Protein AF-0000000072268488 (afdb_homodimer)

Structure (mmCIF, N/CA/C/O backbone):
data_AF-0000000072268488-model_v1
#
loop_
_entity.id
_entity.type
_entity.pdbx_description
1 polymer 'Transcriptional regulator, TetR family'
#
loop_
_atom_site.group_PDB
_atom_site.id
_atom_site.type_symbol
_atom_site.label_atom_id
_atom_site.label_alt_id
_atom_site.label_comp_id
_atom_site.label_asym_id
_atom_site.label_entity_id
_atom_site.label_seq_id
_atom_site.pdbx_PDB_ins_code
_atom_site.Cartn_x
_atom_site.Cartn_y
_atom_site.Cartn_z
_atom_site.occupancy
_atom_site.B_iso_or_equiv
_atom_site.auth_seq_id
_atom_site.auth_comp_id
_atom_site.auth_asym_id
_atom_site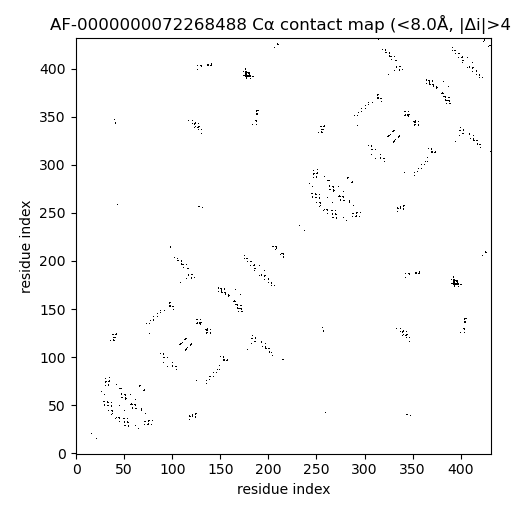.auth_atom_id
_atom_site.pdbx_PDB_model_num
ATOM 1 N N . MET A 1 1 ? -79.875 20.328 -8.477 1 38.62 1 MET A N 1
ATOM 2 C CA . MET A 1 1 ? -79.188 19.484 -7.535 1 38.62 1 MET A CA 1
ATOM 3 C C . MET A 1 1 ? -77.688 19.375 -7.922 1 38.62 1 MET A C 1
ATOM 5 O O . MET A 1 1 ? -77.375 18.828 -8.977 1 38.62 1 MET A O 1
ATOM 9 N N . THR A 1 2 ? -76.812 20.328 -7.516 1 47.47 2 THR A N 1
ATOM 10 C CA . THR A 1 2 ? -75.375 20.656 -7.805 1 47.47 2 THR A CA 1
ATOM 11 C C . THR A 1 2 ? -74.5 19.531 -7.336 1 47.47 2 THR A C 1
ATOM 13 O O . THR A 1 2 ? -74.5 19.156 -6.168 1 47.47 2 THR A O 1
ATOM 16 N N . GLU A 1 3 ? -73.938 18.672 -8.195 1 52.16 3 GLU A N 1
ATOM 17 C CA . GLU A 1 3 ? -73.062 17.578 -7.938 1 52.16 3 GLU A CA 1
ATOM 18 C C . GLU A 1 3 ? -71.75 18.062 -7.223 1 52.16 3 GLU A C 1
ATOM 20 O O . GLU A 1 3 ? -71.188 19.078 -7.625 1 52.16 3 GLU A O 1
ATOM 25 N N . PRO A 1 4 ? -71.562 17.656 -5.863 1 53.06 4 PRO A N 1
ATOM 26 C CA . PRO A 1 4 ? -70.438 18.125 -5.082 1 53.06 4 PRO A CA 1
ATOM 27 C C . PRO A 1 4 ? -69.062 17.828 -5.762 1 53.06 4 PRO A C 1
ATOM 29 O O . PRO A 1 4 ? -68.938 16.812 -6.461 1 53.06 4 PRO A O 1
ATOM 32 N N . LYS A 1 5 ? -68.25 18.859 -6.066 1 51.72 5 LYS A N 1
ATOM 33 C CA . LYS A 1 5 ? -66.938 18.766 -6.652 1 51.72 5 LYS A CA 1
ATOM 34 C C . LYS A 1 5 ? -66.062 17.859 -5.832 1 51.72 5 LYS A C 1
ATOM 36 O O . LYS A 1 5 ? -66 17.938 -4.602 1 51.72 5 LYS A O 1
ATOM 41 N N . PRO A 1 6 ? -65.562 16.719 -6.418 1 45.06 6 PRO A N 1
ATOM 42 C CA . PRO A 1 6 ? -64.688 15.82 -5.648 1 45.06 6 PRO A CA 1
ATOM 43 C C . PRO A 1 6 ? -63.562 16.547 -4.938 1 45.06 6 PRO A C 1
ATOM 45 O O . PRO A 1 6 ? -63.094 17.578 -5.418 1 45.06 6 PRO A O 1
ATOM 48 N N . ARG A 1 7 ? -63.438 16.469 -3.594 1 45.84 7 ARG A N 1
ATOM 49 C CA . ARG A 1 7 ? -62.375 16.969 -2.732 1 45.84 7 ARG A CA 1
ATOM 50 C C . ARG A 1 7 ? -61 16.562 -3.256 1 45.84 7 ARG A C 1
ATOM 52 O O . ARG A 1 7 ? -60.781 15.375 -3.527 1 45.84 7 ARG A O 1
ATOM 59 N N . ALA A 1 8 ? -60.188 17.516 -3.762 1 44.66 8 ALA A N 1
ATOM 60 C CA . ALA A 1 8 ? -58.812 17.391 -4.18 1 44.66 8 ALA A CA 1
ATOM 61 C C . ALA A 1 8 ? -58 16.594 -3.158 1 44.66 8 ALA A C 1
ATOM 63 O O . ALA A 1 8 ? -58.062 16.875 -1.958 1 44.66 8 ALA A O 1
ATOM 64 N N . ARG A 1 9 ? -57.688 15.32 -3.365 1 41.62 9 ARG A N 1
ATOM 65 C CA . ARG A 1 9 ? -56.75 14.5 -2.59 1 41.62 9 ARG A CA 1
ATOM 66 C C . ARG A 1 9 ? -55.531 15.305 -2.195 1 41.62 9 ARG A C 1
ATOM 68 O O . ARG A 1 9 ? -54.875 15.891 -3.051 1 41.62 9 ARG A O 1
ATOM 75 N N . ARG A 1 10 ? -55.5 15.859 -0.942 1 41.09 10 ARG A N 1
ATOM 76 C CA . ARG A 1 10 ? -54.281 16.469 -0.369 1 41.09 10 ARG A CA 1
ATOM 77 C C . ARG A 1 10 ? -53.062 15.633 -0.683 1 41.09 10 ARG A C 1
ATOM 79 O O . ARG A 1 10 ? -53.031 14.422 -0.447 1 41.09 10 ARG A O 1
ATOM 86 N N . SER A 1 11 ? -52.281 15.992 -1.623 1 44.91 11 SER A N 1
ATOM 87 C CA . SER A 1 11 ? -50.938 15.438 -1.912 1 44.91 11 SER A CA 1
ATOM 88 C C . SER A 1 11 ? -50.188 15.141 -0.629 1 44.91 11 SER A C 1
ATOM 90 O O . SER A 1 11 ? -50.125 15.977 0.276 1 44.91 11 SER A O 1
ATOM 92 N N . GLY A 1 12 ? -50.219 13.992 -0.036 1 44.91 12 GLY A N 1
ATOM 93 C CA . GLY A 1 12 ? -49.406 13.523 1.086 1 44.91 12 GLY A CA 1
ATOM 94 C C . GLY A 1 12 ? -48 14.078 1.081 1 44.91 12 GLY A C 1
ATOM 95 O O . GLY A 1 12 ? -47.188 13.672 0.261 1 44.91 12 GLY A O 1
ATOM 96 N N . ALA A 1 13 ? -47.75 15.352 1.335 1 47.75 13 ALA A N 1
ATOM 97 C CA . ALA A 1 13 ? -46.438 15.93 1.501 1 47.75 13 ALA A CA 1
ATOM 98 C C . ALA A 1 13 ? -45.5 14.992 2.289 1 47.75 13 ALA A C 1
ATOM 100 O O . ALA A 1 13 ? -45.938 14.344 3.244 1 47.75 13 ALA A O 1
ATOM 101 N N . ALA A 1 14 ? -44.5 14.359 1.627 1 53.88 14 ALA A N 1
ATOM 102 C CA . ALA A 1 14 ? -43.5 13.562 2.307 1 53.88 14 ALA A CA 1
ATOM 103 C C . ALA A 1 14 ? -43.219 14.109 3.703 1 53.88 14 ALA A C 1
ATOM 105 O O . ALA A 1 14 ? -43.219 15.32 3.916 1 53.88 14 ALA A O 1
ATOM 106 N N . PRO A 1 15 ? -43.406 13.375 4.727 1 53.91 15 PRO A N 1
ATOM 107 C CA . PRO A 1 15 ? -43.188 13.906 6.07 1 53.91 15 PRO A CA 1
ATOM 108 C C . PRO A 1 15 ? -41.906 14.734 6.168 1 53.91 15 PRO A C 1
ATOM 110 O O . PRO A 1 15 ? -40.938 14.461 5.453 1 53.91 15 PRO A O 1
ATOM 113 N N . ALA A 1 16 ? -41.875 15.938 6.551 1 56.47 16 ALA A N 1
ATOM 114 C CA . ALA A 1 16 ? -40.812 16.891 6.828 1 56.47 16 ALA A CA 1
ATOM 115 C C . ALA A 1 16 ? -39.656 16.234 7.582 1 56.47 16 ALA A C 1
ATOM 117 O O . ALA A 1 16 ? -39.906 15.484 8.539 1 56.47 16 ALA A O 1
ATOM 118 N N . ARG A 1 17 ? -38.5 15.992 6.91 1 59.12 17 ARG A N 1
ATOM 119 C CA . ARG A 1 17 ? -37.344 15.484 7.598 1 59.12 17 ARG A CA 1
ATOM 120 C C . ARG A 1 17 ? -37.156 16.156 8.961 1 59.12 17 ARG A C 1
ATOM 122 O O . ARG A 1 17 ? -37.344 17.359 9.094 1 59.12 17 ARG A O 1
ATOM 129 N N . THR A 1 18 ? -37.219 15.383 10.086 1 65.69 18 THR A N 1
ATOM 130 C CA . THR A 1 18 ? -37.031 15.875 11.453 1 65.69 18 THR A CA 1
ATOM 131 C C . THR A 1 18 ? -35.688 16.562 11.602 1 65.69 18 THR A C 1
ATOM 133 O O . THR A 1 18 ? -34.812 16.406 10.75 1 65.69 18 THR A O 1
ATOM 136 N N . ARG A 1 19 ? -35.5 17.469 12.477 1 67.38 19 ARG A N 1
ATOM 137 C CA . ARG A 1 19 ? -34.25 18.203 12.789 1 67.38 19 ARG A CA 1
ATOM 138 C C . ARG A 1 19 ? -33.094 17.234 12.922 1 67.38 19 ARG A C 1
ATOM 140 O O . ARG A 1 19 ? -31.984 17.531 12.453 1 67.38 19 ARG A O 1
ATOM 147 N N . ASP A 1 20 ? -33.375 16.078 13.516 1 68.44 20 ASP A N 1
ATOM 148 C CA . ASP A 1 20 ? -32.344 15.078 13.695 1 68.44 20 ASP A CA 1
ATOM 149 C C . ASP A 1 20 ? -31.891 14.508 12.352 1 68.44 20 ASP A C 1
ATOM 151 O O . ASP A 1 20 ? -30.703 14.266 12.141 1 68.44 20 ASP A O 1
ATOM 155 N N . ASP A 1 21 ? -32.781 14.336 11.477 1 68.5 21 ASP A N 1
ATOM 156 C CA . ASP A 1 21 ? -32.469 13.836 10.141 1 68.5 21 ASP A CA 1
ATOM 157 C C . ASP A 1 21 ? -31.625 14.844 9.367 1 68.5 21 ASP A C 1
ATOM 159 O O . ASP A 1 21 ? -30.703 14.469 8.641 1 68.5 21 ASP A O 1
ATOM 163 N N . GLN A 1 22 ? -31.969 16.047 9.586 1 71.19 22 GLN A N 1
ATOM 164 C CA . GLN A 1 22 ? -31.25 17.109 8.898 1 71.19 22 GLN A CA 1
ATOM 165 C C . GLN A 1 22 ? -29.812 17.219 9.391 1 71.19 22 GLN A C 1
ATOM 167 O O . GLN A 1 22 ? -28.891 17.469 8.602 1 71.19 22 GLN A O 1
ATOM 172 N N . VAL A 1 23 ? -29.703 16.953 10.68 1 73.19 23 VAL A N 1
ATOM 173 C CA . VAL A 1 23 ? -28.375 17.031 11.281 1 73.19 23 VAL A CA 1
ATOM 174 C C . VAL A 1 23 ? -27.516 15.867 10.773 1 73.19 23 VAL A C 1
ATOM 176 O O . VAL A 1 23 ? -26.344 16.062 10.438 1 73.19 23 VAL A O 1
ATOM 179 N N . VAL A 1 24 ? -28.141 14.734 10.703 1 74.5 24 VAL A N 1
ATOM 180 C CA . VAL A 1 24 ? -27.422 13.555 10.234 1 74.5 24 VAL A CA 1
ATOM 181 C C . VAL A 1 24 ? -27.062 13.727 8.758 1 74.5 24 VAL A C 1
ATOM 183 O O . VAL A 1 24 ? -25.953 13.367 8.344 1 74.5 24 VAL A O 1
ATOM 186 N N . ASP A 1 25 ? -27.859 14.289 8.07 1 79.94 25 ASP A N 1
ATOM 187 C CA . ASP A 1 25 ? -27.625 14.523 6.648 1 79.94 25 ASP A CA 1
ATOM 188 C C . ASP A 1 25 ? -26.484 15.523 6.441 1 79.94 25 ASP A C 1
ATOM 190 O O . ASP A 1 25 ? -25.656 15.344 5.559 1 79.94 25 ASP A O 1
ATOM 194 N N . ARG A 1 26 ? -26.484 16.484 7.316 1 84.62 26 ARG A N 1
ATOM 195 C CA . ARG A 1 26 ? -25.438 17.5 7.203 1 84.62 26 ARG A CA 1
ATOM 196 C C . ARG A 1 26 ? -24.078 16.922 7.57 1 84.62 26 ARG A C 1
ATOM 198 O O . ARG A 1 26 ? -23.078 17.203 6.895 1 84.62 26 ARG A O 1
ATOM 205 N N . ARG A 1 27 ? -24.125 16.141 8.555 1 87.81 27 ARG A N 1
ATOM 206 C CA . ARG A 1 27 ? -22.875 15.523 8.969 1 87.81 27 ARG A CA 1
ATOM 207 C C . ARG A 1 27 ? -22.312 14.648 7.855 1 87.81 27 ARG A C 1
ATOM 209 O O . ARG A 1 27 ? -21.109 14.664 7.602 1 87.81 27 ARG A O 1
ATOM 216 N N . ARG A 1 28 ? -23.156 13.984 7.254 1 89 28 ARG A N 1
ATOM 217 C CA . ARG A 1 28 ? -22.734 13.117 6.156 1 89 28 ARG A CA 1
ATOM 218 C C . ARG A 1 28 ? -22.156 13.945 5.008 1 89 28 ARG A C 1
ATOM 220 O O . ARG A 1 28 ? -21.156 13.555 4.395 1 89 28 ARG A O 1
ATOM 227 N N . SER A 1 29 ? -22.75 15.008 4.77 1 90.94 29 SER A N 1
ATOM 228 C CA . SER A 1 29 ? -22.25 15.891 3.717 1 90.94 29 SER A CA 1
ATOM 229 C C . SER A 1 29 ? -20.875 16.438 4.059 1 90.94 29 SER A C 1
ATOM 231 O O . SER A 1 29 ? -20.016 16.547 3.188 1 90.94 29 SER A O 1
ATOM 233 N N . LEU A 1 30 ? -20.719 16.75 5.297 1 92.5 30 LEU A N 1
ATOM 234 C CA . LEU A 1 30 ? -19.438 17.25 5.758 1 92.5 30 LEU A CA 1
ATOM 235 C C . LEU A 1 30 ? -18.359 16.172 5.672 1 92.5 30 LEU A C 1
ATOM 237 O O . LEU A 1 30 ? -17.203 16.469 5.344 1 92.5 30 LEU A O 1
ATOM 241 N N . LEU A 1 31 ? -18.766 15.008 5.91 1 93.38 31 LEU A N 1
ATOM 242 C CA . LEU A 1 31 ? -17.828 13.898 5.828 1 93.38 31 LEU A CA 1
ATOM 243 C C . LEU A 1 31 ? -17.406 13.641 4.387 1 93.38 31 LEU A C 1
ATOM 245 O O . LEU A 1 31 ? -16.234 13.367 4.113 1 93.38 31 LEU A O 1
ATOM 249 N N . LYS A 1 32 ? -18.328 13.797 3.539 1 92.94 32 LYS A N 1
ATOM 250 C CA . LYS A 1 32 ? -18.016 13.648 2.125 1 92.94 32 LYS A CA 1
ATOM 251 C C . LYS A 1 32 ? -17.047 14.734 1.662 1 92.94 32 LYS A C 1
ATOM 253 O O . LYS A 1 32 ? -16.125 14.461 0.896 1 92.94 32 LYS A O 1
ATOM 258 N N . ALA A 1 33 ? -17.25 15.859 2.158 1 94.5 33 ALA A N 1
ATOM 259 C CA . ALA A 1 33 ? -16.344 16.969 1.858 1 94.5 33 ALA A CA 1
ATOM 260 C C . ALA A 1 33 ? -14.961 16.703 2.436 1 94.5 33 ALA A C 1
ATOM 262 O O . ALA A 1 33 ? -13.945 16.984 1.783 1 94.5 33 ALA A O 1
ATOM 263 N N . ALA A 1 34 ? -14.961 16.203 3.637 1 94.5 34 ALA A N 1
ATOM 264 C CA . ALA A 1 34 ? -13.695 15.898 4.293 1 94.5 34 ALA A CA 1
ATOM 265 C C . ALA A 1 34 ? -12.914 14.852 3.502 1 94.5 34 ALA A C 1
ATOM 267 O O . ALA A 1 34 ? -11.703 15 3.293 1 94.5 34 ALA A O 1
ATOM 268 N N . VAL A 1 35 ? -13.609 13.867 3.051 1 93.69 35 VAL A N 1
ATOM 269 C CA . VAL A 1 35 ? -13 12.789 2.277 1 93.69 35 VAL A CA 1
ATOM 270 C C . VAL A 1 35 ? -12.391 13.359 0.998 1 93.69 35 VAL A C 1
ATOM 272 O O . VAL A 1 35 ? -11.25 13.039 0.653 1 93.69 35 VAL A O 1
ATOM 275 N N . LYS A 1 36 ? -13.055 14.219 0.396 1 93.06 36 LYS A N 1
ATOM 276 C CA . LYS A 1 36 ? -12.578 14.828 -0.839 1 93.06 36 LYS A CA 1
ATOM 277 C C . LYS A 1 36 ? -11.344 15.688 -0.583 1 93.06 36 LYS A C 1
ATOM 279 O O . LYS A 1 36 ? -10.359 15.602 -1.318 1 93.06 36 LYS A O 1
ATOM 284 N N . VAL A 1 37 ? -11.406 16.453 0.414 1 94.19 37 VAL A N 1
ATOM 285 C CA . VAL A 1 37 ? -10.289 17.328 0.739 1 94.19 37 VAL A CA 1
ATOM 286 C C . VAL A 1 37 ? -9.055 16.5 1.091 1 94.19 37 VAL A C 1
ATOM 288 O O . VAL A 1 37 ? -7.949 16.812 0.638 1 94.19 37 VAL A O 1
ATOM 291 N N . ILE A 1 38 ? -9.266 15.477 1.848 1 92.38 38 ILE A N 1
ATOM 292 C CA . ILE A 1 38 ? -8.164 14.633 2.281 1 92.38 38 ILE A CA 1
ATOM 293 C C . ILE A 1 38 ? -7.527 13.953 1.07 1 92.38 38 ILE A C 1
ATOM 295 O O . ILE A 1 38 ? -6.305 13.859 0.974 1 92.38 38 ILE A O 1
ATOM 299 N N . SER A 1 39 ? -8.352 13.539 0.21 1 89.81 39 SER A N 1
ATOM 300 C CA . SER A 1 39 ? -7.844 12.852 -0.971 1 89.81 39 SER A CA 1
ATOM 301 C C . SER A 1 39 ? -6.996 13.781 -1.831 1 89.81 39 SER A C 1
ATOM 303 O O . SER A 1 39 ? -6.027 13.344 -2.455 1 89.81 39 SER A O 1
ATOM 305 N N . LYS A 1 40 ? -7.262 15.031 -1.831 1 88.56 40 LYS A N 1
ATOM 306 C CA . LYS A 1 40 ? -6.598 16 -2.701 1 88.56 40 LYS A CA 1
ATOM 307 C C . LYS A 1 40 ? -5.402 16.641 -2.002 1 88.56 40 LYS A C 1
ATOM 309 O O . LYS A 1 40 ? -4.375 16.891 -2.629 1 88.56 40 LYS A O 1
ATOM 314 N N . ARG A 1 41 ? -5.578 16.812 -0.673 1 88.31 41 ARG A N 1
ATOM 315 C CA . ARG A 1 41 ? -4.59 17.625 0.015 1 88.31 41 ARG A CA 1
ATOM 316 C C . ARG A 1 41 ? -3.791 16.797 1.017 1 88.31 41 ARG A C 1
ATOM 318 O O . ARG A 1 41 ? -2.799 17.281 1.573 1 88.31 41 ARG A O 1
ATOM 325 N N . GLY A 1 42 ? -4.242 15.602 1.187 1 86.56 42 GLY A N 1
ATOM 326 C CA . GLY A 1 42 ? -3.615 14.805 2.227 1 86.56 42 GLY A CA 1
ATOM 327 C C . GLY A 1 42 ? -4.137 15.117 3.617 1 86.56 42 GLY A C 1
ATOM 328 O O . GLY A 1 42 ? -4.984 15.992 3.783 1 86.56 42 GLY A O 1
ATOM 329 N N . LEU A 1 43 ? -3.629 14.398 4.648 1 86.06 43 LEU A N 1
ATOM 330 C CA . LEU A 1 43 ? -4.125 14.539 6.012 1 86.06 43 LEU A CA 1
ATOM 331 C C . LEU A 1 43 ? -3.598 15.82 6.652 1 86.06 43 LEU A C 1
ATOM 333 O O . LEU A 1 43 ? -4.258 16.406 7.512 1 86.06 43 LEU A O 1
ATOM 337 N N . THR A 1 44 ? -2.459 16.219 6.215 1 79.12 44 THR A N 1
ATOM 338 C CA . THR A 1 44 ? -1.864 17.422 6.773 1 79.12 44 THR A CA 1
ATOM 339 C C . THR A 1 44 ? -2.516 18.672 6.18 1 79.12 44 THR A C 1
ATOM 341 O O . THR A 1 44 ? -2.58 19.719 6.832 1 79.12 44 THR A O 1
ATOM 344 N N . GLY A 1 45 ? -3.014 18.594 5.031 1 82.88 45 GLY A N 1
ATOM 345 C CA . GLY A 1 45 ? -3.559 19.75 4.324 1 82.88 45 GLY A CA 1
ATOM 346 C C . GLY A 1 45 ? -5.02 20 4.645 1 82.88 45 GLY A C 1
ATOM 347 O O . GLY A 1 45 ? -5.57 21.031 4.25 1 82.88 45 GLY A O 1
ATOM 348 N N . VAL A 1 46 ? -5.48 19.109 5.387 1 88.12 46 VAL A N 1
ATOM 349 C CA . VAL A 1 46 ? -6.895 19.266 5.703 1 88.12 46 VAL A CA 1
ATOM 350 C C . VAL A 1 46 ? -7.066 20.234 6.871 1 88.12 46 VAL A C 1
ATOM 352 O O . VAL A 1 46 ? -6.324 20.156 7.855 1 88.12 46 VAL A O 1
ATOM 355 N N . THR A 1 47 ? -7.961 21.188 6.699 1 89.19 47 THR A N 1
ATOM 356 C CA . THR A 1 47 ? -8.352 22.109 7.754 1 89.19 47 THR A CA 1
ATOM 357 C C . THR A 1 47 ? -9.867 22.281 7.801 1 89.19 47 THR A C 1
ATOM 359 O O . THR A 1 47 ? -10.57 21.875 6.871 1 89.19 47 THR A O 1
ATOM 362 N N . ILE A 1 48 ? -10.281 22.859 8.93 1 91.5 48 ILE A N 1
ATOM 363 C CA . ILE A 1 48 ? -11.703 23.156 9.039 1 91.5 48 ILE A CA 1
ATOM 364 C C . ILE A 1 48 ? -12.117 24.094 7.902 1 91.5 48 ILE A C 1
ATOM 366 O O . ILE A 1 48 ? -13.164 23.891 7.273 1 91.5 48 ILE A O 1
ATOM 370 N N . ASN A 1 49 ? -11.273 25.031 7.57 1 93.31 49 ASN A N 1
ATOM 371 C CA . ASN A 1 49 ? -11.578 26 6.52 1 93.31 49 ASN A CA 1
ATOM 372 C C . ASN A 1 49 ? -11.641 25.328 5.148 1 93.31 49 ASN A C 1
ATOM 374 O O . ASN A 1 49 ? -12.492 25.656 4.324 1 93.31 49 ASN A O 1
ATOM 378 N N . SER A 1 50 ? -10.766 24.469 4.918 1 93.88 50 SER A N 1
ATOM 379 C CA . SER A 1 50 ? -10.773 23.781 3.627 1 93.88 50 SER A CA 1
ATOM 380 C C . SER A 1 50 ? -12.008 22.906 3.473 1 93.88 50 SER A C 1
ATOM 382 O O . SER A 1 50 ? -12.555 22.781 2.375 1 93.88 50 SER A O 1
ATOM 384 N N . ILE A 1 51 ? -12.453 22.297 4.508 1 94.31 51 ILE A N 1
ATOM 385 C CA . ILE A 1 51 ? -13.656 21.469 4.484 1 94.31 51 ILE A CA 1
ATOM 386 C C . ILE A 1 51 ? -14.891 22.344 4.297 1 94.31 51 ILE A C 1
ATOM 388 O O . ILE A 1 51 ? -15.781 22.016 3.512 1 94.31 51 ILE A O 1
ATOM 392 N N . ALA A 1 52 ? -14.859 23.422 5.082 1 94.56 52 ALA A N 1
ATOM 393 C CA . ALA A 1 52 ? -15.953 24.375 4.961 1 94.56 52 ALA A CA 1
ATOM 394 C C . ALA A 1 52 ? -16.094 24.875 3.527 1 94.56 52 ALA A C 1
ATOM 396 O O . ALA A 1 52 ? -17.203 24.922 2.986 1 94.56 52 ALA A O 1
ATOM 397 N N . ALA A 1 53 ? -15.039 25.25 2.951 1 95.75 53 ALA A N 1
ATOM 398 C CA . ALA A 1 53 ? -15.031 25.734 1.568 1 95.75 53 ALA A CA 1
ATOM 399 C C . ALA A 1 53 ? -15.555 24.656 0.618 1 95.75 53 ALA A C 1
ATOM 401 O O . ALA A 1 53 ? -16.359 24.938 -0.268 1 95.75 53 ALA A O 1
ATOM 402 N N . GLU A 1 54 ? -15.094 23.453 0.798 1 94.44 54 GLU A N 1
ATOM 403 C CA . GLU A 1 54 ? -15.516 22.328 -0.045 1 94.44 54 GLU A CA 1
ATOM 404 C C . GLU A 1 54 ? -17 22.047 0.123 1 94.44 54 GLU A C 1
ATOM 406 O O . GLU A 1 54 ? -17.688 21.719 -0.846 1 94.44 54 GLU A O 1
ATOM 411 N N . ALA A 1 55 ? -17.5 22.125 1.316 1 94.5 55 ALA A N 1
ATOM 412 C CA . ALA A 1 55 ? -18.891 21.812 1.643 1 94.5 55 ALA A CA 1
ATOM 413 C C . ALA A 1 55 ? -19.797 23.016 1.412 1 94.5 55 ALA A C 1
ATOM 415 O O . ALA A 1 55 ? -21.016 22.938 1.597 1 94.5 55 ALA A O 1
ATOM 416 N N . LYS A 1 56 ? -19.203 24.094 1.064 1 95.5 56 LYS A N 1
ATOM 417 C CA . LYS A 1 56 ? -19.938 25.328 0.808 1 95.5 56 LYS A CA 1
ATOM 418 C C . LYS A 1 56 ? -20.766 25.734 2.02 1 95.5 56 LYS A C 1
ATOM 420 O O . LYS A 1 56 ? -21.969 26 1.896 1 95.5 56 LYS A O 1
ATOM 425 N N . CYS A 1 57 ? -20.141 25.766 3.111 1 93.88 57 CYS A N 1
ATOM 426 C CA . CYS A 1 57 ? -20.766 26.188 4.355 1 93.88 57 CYS A CA 1
ATOM 427 C C . CYS A 1 57 ? -19.812 27.016 5.199 1 93.88 57 CYS A C 1
ATOM 429 O O . CYS A 1 57 ? -18.703 27.312 4.77 1 93.88 57 CYS A O 1
ATOM 431 N N . SER A 1 58 ? -20.297 27.422 6.352 1 92.19 58 SER A N 1
ATOM 432 C CA . SER A 1 58 ? -19.484 28.281 7.195 1 92.19 58 SER A CA 1
ATOM 433 C C . SER A 1 58 ? -18.547 27.453 8.086 1 92.19 58 SER A C 1
ATOM 435 O O . SER A 1 58 ? -18.797 26.281 8.328 1 92.19 58 SER A O 1
ATOM 437 N N . TYR A 1 59 ? -17.469 28.125 8.562 1 91 59 TYR A N 1
ATOM 438 C CA . TYR A 1 59 ? -16.562 27.562 9.547 1 91 59 TYR A CA 1
ATOM 439 C C . TYR A 1 59 ? -17.312 27.016 10.742 1 91 59 TYR A C 1
ATOM 441 O O . TYR A 1 59 ? -17.016 25.906 11.219 1 91 59 TYR A O 1
ATOM 449 N N . GLY A 1 60 ? -18.328 27.75 11.188 1 91 60 GLY A N 1
ATOM 450 C CA . GLY A 1 60 ? -19.062 27.406 12.391 1 91 60 GLY A CA 1
ATOM 451 C C . GLY A 1 60 ? -19.828 26.109 12.266 1 91 60 GLY A C 1
ATOM 452 O O . GLY A 1 60 ? -19.938 25.344 13.234 1 91 60 GLY A O 1
ATOM 453 N N . VAL A 1 61 ? -20.312 25.859 11.148 1 90.38 61 VAL A N 1
ATOM 454 C CA . VAL A 1 61 ? -21.062 24.641 10.891 1 90.38 61 VAL A CA 1
ATOM 455 C C . VAL A 1 61 ? -20.156 23.422 11.039 1 90.38 61 VAL A C 1
ATOM 457 O O . VAL A 1 61 ? -20.5 22.453 11.703 1 90.38 61 VAL A O 1
ATOM 460 N N . VAL A 1 62 ? -18.922 23.438 10.438 1 92.5 62 VAL A N 1
ATOM 461 C CA . VAL A 1 62 ? -17.969 22.328 10.516 1 92.5 62 VAL A CA 1
ATOM 462 C C . VAL A 1 62 ? -17.484 22.172 11.961 1 92.5 62 VAL A C 1
ATOM 464 O O . VAL A 1 62 ? -17.438 21.047 12.477 1 92.5 62 VAL A O 1
ATOM 467 N N . ALA A 1 63 ? -17.266 23.281 12.555 1 89.75 63 ALA A N 1
ATOM 468 C CA . ALA A 1 63 ? -16.75 23.266 13.922 1 89.75 63 ALA A CA 1
ATOM 469 C C . ALA A 1 63 ? -17.781 22.688 14.883 1 89.75 63 ALA A C 1
ATOM 471 O O . ALA A 1 63 ? -17.438 22.016 15.859 1 89.75 63 ALA A O 1
ATOM 472 N N . PHE A 1 64 ? -18.984 23 14.586 1 88.31 64 PHE A N 1
ATOM 473 C CA . PHE A 1 64 ? -20.062 22.484 15.414 1 88.31 64 PHE A CA 1
ATOM 474 C C . PHE A 1 64 ? -20.125 20.969 15.367 1 88.31 64 PHE A C 1
ATOM 476 O O . PHE A 1 64 ? -20.281 20.312 16.391 1 88.31 64 PHE A O 1
ATOM 483 N N . HIS A 1 65 ? -19.891 20.484 14.195 1 90 65 HIS A N 1
ATOM 484 C CA . HIS A 1 65 ? -20.047 19.047 14.008 1 90 65 HIS A CA 1
ATOM 485 C C . HIS A 1 65 ? -18.781 18.297 14.391 1 90 65 HIS A C 1
ATOM 487 O O . HIS A 1 65 ? -18.828 17.141 14.82 1 90 65 HIS A O 1
ATOM 493 N N . PHE A 1 66 ? -17.672 19.062 14.109 1 88 66 PHE A N 1
ATOM 494 C CA . PHE A 1 66 ? -16.406 18.391 14.375 1 88 66 PHE A CA 1
ATOM 495 C C . PHE A 1 66 ? -15.555 19.203 15.352 1 88 66 PHE A C 1
ATOM 497 O O . PHE A 1 66 ? -15.547 20.438 15.312 1 88 66 PHE A O 1
ATOM 504 N N . GLN A 1 67 ? -15.18 18.641 16.469 1 81.81 67 GLN A N 1
ATOM 505 C CA . GLN A 1 67 ? -14.508 19.312 17.578 1 81.81 67 GLN A CA 1
ATOM 506 C C . GLN A 1 67 ? -13.047 19.594 17.25 1 81.81 67 GLN A C 1
ATOM 508 O O . GLN A 1 67 ? -12.445 20.516 17.797 1 81.81 67 GLN A O 1
ATOM 513 N N . SER A 1 68 ? -12.523 18.797 16.375 1 87.44 68 SER A N 1
ATOM 514 C CA . SER A 1 68 ? -11.109 18.984 16.078 1 87.44 68 SER A CA 1
ATOM 515 C C . SER A 1 68 ? -10.742 18.422 14.711 1 87.44 68 SER A C 1
ATOM 517 O O . SER A 1 68 ? -11.5 17.641 14.133 1 87.44 68 SER A O 1
ATOM 519 N N . LYS A 1 69 ? -9.641 18.891 14.234 1 86.62 69 LYS A N 1
ATOM 520 C CA . LYS A 1 69 ? -9.102 18.375 12.977 1 86.62 69 LYS A CA 1
ATOM 521 C C . LYS A 1 69 ? -8.906 16.859 13.039 1 86.62 69 LYS A C 1
ATOM 523 O O . LYS A 1 69 ? -9.266 16.141 12.109 1 86.62 69 LYS A O 1
ATOM 528 N N . GLU A 1 70 ? -8.375 16.406 14.133 1 87.81 70 GLU A N 1
ATOM 529 C CA . GLU A 1 70 ? -8.172 14.969 14.328 1 87.81 70 GLU A CA 1
ATOM 530 C C . GLU A 1 70 ? -9.5 14.219 14.328 1 87.81 70 GLU A C 1
ATOM 532 O O . GLU A 1 70 ? -9.594 13.125 13.766 1 87.81 70 GLU A O 1
ATOM 537 N N . GLY A 1 71 ? -10.406 14.812 14.906 1 89.69 71 GLY A N 1
ATOM 538 C CA . GLY A 1 71 ? -11.734 14.227 14.938 1 89.69 71 GLY A CA 1
ATOM 539 C C . GLY A 1 71 ? -12.359 14.109 13.562 1 89.69 71 GLY A C 1
ATOM 540 O O . GLY A 1 71 ? -13.016 13.109 13.258 1 89.69 71 GLY A O 1
ATOM 541 N N . ILE A 1 72 ? -12.188 15.094 12.727 1 91.06 72 ILE A N 1
ATOM 542 C CA . ILE A 1 72 ? -12.711 15.094 11.367 1 91.06 72 ILE A CA 1
ATOM 543 C C . ILE A 1 72 ? -12.031 14 10.555 1 91.06 72 ILE A C 1
ATOM 545 O O . ILE A 1 72 ? -12.688 13.266 9.805 1 91.06 72 ILE A O 1
ATOM 549 N N . ILE A 1 73 ? -10.789 13.977 10.766 1 92.5 73 ILE A N 1
ATOM 550 C CA . ILE A 1 73 ? -9.984 13.039 9.992 1 92.5 73 ILE A CA 1
ATOM 551 C C . ILE A 1 73 ? -10.391 11.609 10.344 1 92.5 73 ILE A C 1
ATOM 553 O O . ILE A 1 73 ? -10.609 10.781 9.461 1 92.5 73 ILE A O 1
ATOM 557 N N . PHE A 1 74 ? -10.531 11.359 11.578 1 93.81 74 PHE A N 1
ATOM 558 C CA . PHE A 1 74 ? -10.938 10.016 11.984 1 93.81 74 PHE A CA 1
ATOM 559 C C . PHE A 1 74 ? -12.344 9.711 11.477 1 93.81 74 PHE A C 1
ATOM 561 O O . PHE A 1 74 ? -12.617 8.594 11.023 1 93.81 74 PHE A O 1
ATOM 568 N N . ALA A 1 75 ? -13.172 10.695 11.578 1 94.19 75 ALA A N 1
ATOM 569 C CA . ALA A 1 75 ? -14.547 10.492 11.117 1 94.19 75 ALA A CA 1
ATOM 570 C C . ALA A 1 75 ? -14.578 10.18 9.625 1 94.19 75 ALA A C 1
ATOM 572 O O . ALA A 1 75 ? -15.398 9.383 9.172 1 94.19 75 ALA A O 1
ATOM 573 N N . ALA A 1 76 ? -13.781 10.844 8.898 1 94.62 76 ALA A N 1
ATOM 574 C CA . ALA A 1 76 ? -13.68 10.57 7.465 1 94.62 76 ALA A CA 1
ATOM 575 C C . ALA A 1 76 ? -13.195 9.141 7.211 1 94.62 76 ALA A C 1
ATOM 577 O O . ALA A 1 76 ? -13.734 8.445 6.344 1 94.62 76 ALA A O 1
ATOM 578 N N . LEU A 1 77 ? -12.195 8.695 7.93 1 95.12 77 LEU A N 1
ATOM 579 C CA . LEU A 1 77 ? -11.719 7.316 7.836 1 95.12 77 LEU A CA 1
ATOM 580 C C . LEU A 1 77 ? -12.844 6.336 8.164 1 95.12 77 LEU A C 1
ATOM 582 O O . LEU A 1 77 ? -13.094 5.395 7.406 1 95.12 77 LEU A O 1
ATOM 586 N N . ASP A 1 78 ? -13.43 6.621 9.273 1 95.94 78 ASP A N 1
ATOM 587 C CA . ASP A 1 78 ? -14.492 5.727 9.734 1 95.94 78 ASP A CA 1
ATOM 588 C C . ASP A 1 78 ? -15.625 5.637 8.719 1 95.94 78 ASP A C 1
ATOM 590 O O . ASP A 1 78 ? -16.156 4.559 8.477 1 95.94 78 ASP A O 1
ATOM 594 N N . HIS A 1 79 ? -16 6.742 8.188 1 94.5 79 HIS A N 1
ATOM 595 C CA . HIS A 1 79 ? -17.031 6.789 7.168 1 94.5 79 HIS A CA 1
ATOM 596 C C . HIS A 1 79 ? -16.656 5.934 5.961 1 94.5 79 HIS A C 1
ATOM 598 O O . HIS A 1 79 ? -17.469 5.133 5.488 1 94.5 79 HIS A O 1
ATOM 604 N N . THR A 1 80 ? -15.492 6.133 5.461 1 94.38 80 THR A N 1
ATOM 605 C CA . THR A 1 80 ? -15.016 5.395 4.293 1 94.38 80 THR A CA 1
ATOM 606 C C . THR A 1 80 ? -14.953 3.9 4.59 1 94.38 80 THR A C 1
ATOM 608 O O . THR A 1 80 ? -15.391 3.082 3.779 1 94.38 80 THR A O 1
ATOM 611 N N . ALA A 1 81 ? -14.461 3.504 5.707 1 95.25 81 ALA A N 1
ATOM 612 C CA . ALA A 1 81 ? -14.367 2.109 6.129 1 95.25 81 ALA A CA 1
ATOM 613 C C . ALA A 1 81 ? -15.758 1.49 6.281 1 95.25 81 ALA A C 1
ATOM 615 O O . ALA A 1 81 ? -15.992 0.36 5.852 1 95.25 81 ALA A O 1
ATOM 616 N N . ALA A 1 82 ? -16.641 2.24 6.879 1 94.38 82 ALA A N 1
ATOM 617 C CA . ALA A 1 82 ? -17.984 1.749 7.125 1 94.38 82 ALA A CA 1
ATOM 618 C C . ALA A 1 82 ? -18.719 1.491 5.812 1 94.38 82 ALA A C 1
ATOM 620 O O . ALA A 1 82 ? -19.516 0.551 5.715 1 94.38 82 ALA A O 1
ATOM 621 N N . GLU A 1 83 ? -18.516 2.377 4.871 1 92.5 83 GLU A N 1
ATOM 622 C CA . GLU A 1 83 ? -19.109 2.164 3.557 1 92.5 83 GLU A CA 1
ATOM 623 C C . GLU A 1 83 ? -18.641 0.853 2.939 1 92.5 83 GLU A C 1
ATOM 625 O O . GLU A 1 83 ? -19.422 0.111 2.355 1 92.5 83 GLU A O 1
ATOM 630 N N . TYR A 1 84 ? -17.391 0.58 3.068 1 92.38 84 TYR A N 1
ATOM 631 C CA . TYR A 1 84 ? -16.812 -0.649 2.527 1 92.38 84 TYR A CA 1
ATOM 632 C C . TYR A 1 84 ? -17.328 -1.867 3.291 1 92.38 84 TYR A C 1
ATOM 634 O O . TYR A 1 84 ? -17.641 -2.896 2.691 1 92.38 84 TYR A O 1
ATOM 642 N N . GLU A 1 85 ? -17.422 -1.728 4.566 1 94.31 85 GLU A N 1
ATOM 643 C CA . GLU A 1 85 ? -17.938 -2.803 5.406 1 94.31 85 GLU A CA 1
ATOM 644 C C . GLU A 1 85 ? -19.391 -3.127 5.051 1 94.31 85 GLU A C 1
ATOM 646 O O . GLU A 1 85 ? -19.766 -4.297 5.008 1 94.31 85 GLU A O 1
ATOM 651 N N . ALA A 1 86 ? -20.125 -2.109 4.836 1 93.88 86 ALA A N 1
ATOM 652 C CA . ALA A 1 86 ? -21.531 -2.301 4.465 1 93.88 86 ALA A CA 1
ATOM 653 C C . ALA A 1 86 ? -21.641 -3.025 3.127 1 93.88 86 ALA A C 1
ATOM 655 O O . ALA A 1 86 ? -22.5 -3.896 2.959 1 93.88 86 ALA A O 1
ATOM 656 N N . TYR A 1 87 ? -20.828 -2.67 2.23 1 92.06 87 TYR 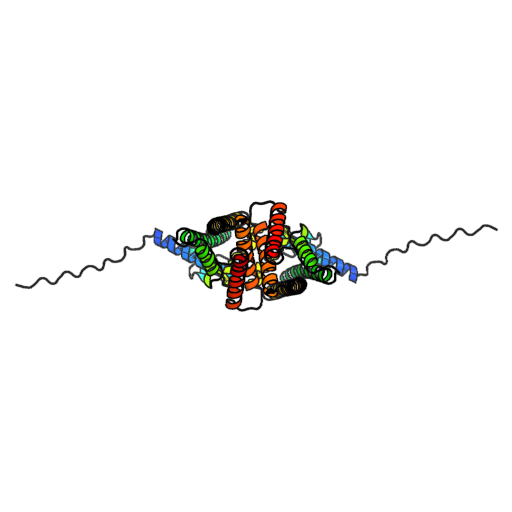A N 1
ATOM 657 C CA . TYR A 1 87 ? -20.797 -3.35 0.94 1 92.06 87 TYR A CA 1
ATOM 658 C C . TYR A 1 87 ? -20.469 -4.828 1.113 1 92.06 87 TYR A C 1
ATOM 660 O O . TYR A 1 87 ? -21.141 -5.691 0.551 1 92.06 87 TYR A O 1
ATOM 668 N N . LEU A 1 88 ? -19.422 -5.176 1.882 1 92.06 88 LEU A N 1
ATOM 669 C CA . LEU A 1 88 ? -19.016 -6.555 2.123 1 92.06 88 LEU A CA 1
ATOM 670 C C . LEU A 1 88 ? -20.141 -7.348 2.773 1 92.06 88 LEU A C 1
ATOM 672 O O . LEU A 1 88 ? -20.375 -8.5 2.414 1 92.06 88 LEU A O 1
ATOM 676 N N . ALA A 1 89 ? -20.812 -6.703 3.695 1 93.69 89 ALA A N 1
ATOM 677 C CA . ALA A 1 89 ? -21.922 -7.352 4.387 1 93.69 89 ALA A CA 1
ATOM 678 C C . ALA A 1 89 ? -23.047 -7.695 3.412 1 93.69 89 ALA A C 1
ATOM 680 O O . ALA A 1 89 ? -23.625 -8.781 3.477 1 93.69 89 ALA A O 1
ATOM 681 N N . GLN A 1 90 ? -23.344 -6.785 2.547 1 94.69 90 GLN A N 1
ATOM 682 C CA . GLN A 1 90 ? -24.375 -7.016 1.538 1 94.69 90 GLN A CA 1
ATOM 683 C C . GLN A 1 90 ? -23.984 -8.148 0.594 1 94.69 90 GLN A C 1
ATOM 685 O O . GLN A 1 90 ? -24.812 -8.977 0.233 1 94.69 90 GLN A O 1
ATOM 690 N N . LEU A 1 91 ? -22.75 -8.141 0.213 1 93.12 91 LEU A N 1
ATOM 691 C CA . LEU A 1 91 ? -22.25 -9.188 -0.67 1 93.12 91 LEU A CA 1
ATOM 692 C C . LEU A 1 91 ? -22.328 -10.547 0.001 1 93.12 91 LEU A C 1
ATOM 694 O O . LEU A 1 91 ? -22.75 -11.523 -0.621 1 93.12 91 LEU A O 1
ATOM 698 N N . ASN A 1 92 ? -21.922 -10.609 1.224 1 91 92 ASN A N 1
ATOM 699 C CA . ASN A 1 92 ? -21.938 -11.852 1.993 1 91 92 ASN A CA 1
ATOM 700 C C . ASN A 1 92 ? -23.359 -12.367 2.182 1 91 92 ASN A C 1
ATOM 702 O O . ASN A 1 92 ? -23.594 -13.578 2.244 1 91 92 ASN A O 1
ATOM 706 N N . ALA A 1 93 ? -24.312 -11.453 2.271 1 93.38 93 ALA A N 1
ATOM 707 C CA . ALA A 1 93 ? -25.703 -11.82 2.506 1 93.38 93 ALA A CA 1
ATOM 708 C C . ALA A 1 93 ? -26.391 -12.203 1.203 1 93.38 93 ALA A C 1
ATOM 710 O O . ALA A 1 93 ? -27.531 -12.688 1.216 1 93.38 93 ALA A O 1
ATOM 711 N N . SER A 1 94 ? -25.719 -12.008 0.167 1 93.19 94 SER A N 1
ATOM 712 C CA . SER A 1 94 ? -26.312 -12.305 -1.132 1 93.19 94 SER A CA 1
ATOM 713 C C . SER A 1 94 ? -26.438 -13.805 -1.355 1 93.19 94 SER A C 1
ATOM 715 O O . SER A 1 94 ? -25.812 -14.594 -0.639 1 93.19 94 SER A O 1
ATOM 717 N N . GLN A 1 95 ? -27.203 -14.227 -2.293 1 94.12 95 GLN A N 1
ATOM 718 C CA . GLN A 1 95 ? -27.406 -15.633 -2.615 1 94.12 95 GLN A CA 1
ATOM 719 C C . GLN A 1 95 ? -26.375 -16.125 -3.631 1 94.12 95 GLN A C 1
ATOM 721 O O . GLN A 1 95 ? -26.5 -17.234 -4.164 1 94.12 95 GLN A O 1
ATOM 726 N N . ARG A 1 96 ? -25.391 -15.344 -3.787 1 95 96 ARG A N 1
ATOM 727 C CA . ARG A 1 96 ? -24.344 -15.695 -4.742 1 95 96 ARG A CA 1
ATOM 728 C C . ARG A 1 96 ? -23.453 -16.797 -4.191 1 95 96 ARG A C 1
ATOM 730 O O . ARG A 1 96 ? -23.234 -16.891 -2.979 1 95 96 ARG A O 1
ATOM 737 N N . GLY A 1 97 ? -22.953 -17.625 -5.059 1 97.25 97 GLY A N 1
ATOM 738 C CA . GLY A 1 97 ? -21.953 -18.609 -4.668 1 97.25 97 GLY A CA 1
ATOM 739 C C . GLY A 1 97 ? -20.625 -17.969 -4.293 1 97.25 97 GLY A C 1
ATOM 740 O O . GLY A 1 97 ? -20.375 -16.797 -4.578 1 97.25 97 GLY A O 1
ATOM 741 N N . PRO A 1 98 ? -19.766 -18.734 -3.637 1 97.62 98 PRO A N 1
ATOM 742 C CA . PRO A 1 98 ? -18.516 -18.172 -3.119 1 97.62 98 PRO A CA 1
ATOM 743 C C . PRO A 1 98 ? -17.641 -17.594 -4.219 1 97.62 98 PRO A C 1
ATOM 745 O O . PRO A 1 98 ? -17.031 -16.531 -4.035 1 97.62 98 PRO A O 1
ATOM 748 N N . ALA A 1 99 ? -17.562 -18.25 -5.391 1 98.06 99 ALA A N 1
ATOM 749 C CA . ALA A 1 99 ? -16.75 -17.75 -6.488 1 98.06 99 ALA A CA 1
ATOM 750 C C . ALA A 1 99 ? -17.297 -16.422 -7.008 1 98.06 99 ALA A C 1
ATOM 752 O O . ALA A 1 99 ? -16.531 -15.492 -7.301 1 98.06 99 ALA A O 1
ATOM 753 N N . GLU A 1 100 ? -18.547 -16.312 -7.121 1 97.69 100 GLU A N 1
ATOM 754 C CA . GLU A 1 100 ? -19.188 -15.102 -7.602 1 97.69 100 GLU A CA 1
ATOM 755 C C . GLU A 1 100 ? -19.016 -13.961 -6.602 1 97.69 100 GLU A C 1
ATOM 757 O O . GLU A 1 100 ? -18.844 -12.805 -6.992 1 97.69 100 GLU A O 1
ATOM 762 N N . ARG A 1 101 ? -19.094 -14.266 -5.344 1 97.81 101 ARG A N 1
ATOM 763 C CA . ARG A 1 101 ? -18.891 -13.25 -4.32 1 97.81 101 ARG A CA 1
ATOM 764 C C . ARG A 1 101 ? -17.469 -12.68 -4.406 1 97.81 101 ARG A C 1
ATOM 766 O O . ARG A 1 101 ? -17.281 -11.461 -4.352 1 97.81 101 ARG A O 1
ATOM 773 N N . ILE A 1 102 ? -16.5 -13.578 -4.586 1 98 102 ILE A N 1
ATOM 774 C CA . ILE A 1 102 ? -15.109 -13.141 -4.691 1 98 102 ILE A CA 1
ATOM 775 C C . ILE A 1 102 ? -14.93 -12.281 -5.941 1 98 102 ILE A C 1
ATOM 777 O O . ILE A 1 102 ? -14.289 -11.227 -5.895 1 98 102 ILE A O 1
ATOM 781 N N . ARG A 1 103 ? -15.531 -12.648 -7.051 1 97.44 103 ARG A N 1
ATOM 782 C CA . ARG A 1 103 ? -15.438 -11.883 -8.297 1 97.44 103 ARG A CA 1
ATOM 783 C C . ARG A 1 103 ? -16.031 -10.492 -8.125 1 97.44 103 ARG A C 1
ATOM 785 O O . ARG A 1 103 ? -15.453 -9.5 -8.57 1 97.44 103 ARG A O 1
ATOM 792 N N . HIS A 1 104 ? -17.172 -10.461 -7.516 1 96.06 104 HIS A N 1
ATOM 793 C CA . HIS A 1 104 ? -17.844 -9.188 -7.32 1 96.06 104 HIS A CA 1
ATOM 794 C C . HIS A 1 104 ? -17.016 -8.266 -6.422 1 96.06 104 HIS A C 1
ATOM 796 O O . HIS A 1 104 ? -17.016 -7.047 -6.613 1 96.06 104 HIS A O 1
ATOM 802 N N . MET A 1 105 ? -16.453 -8.828 -5.461 1 96.25 105 MET A N 1
ATOM 803 C CA . MET A 1 105 ? -15.57 -8.055 -4.594 1 96.25 105 MET A CA 1
ATOM 804 C C . MET A 1 105 ? -14.414 -7.457 -5.387 1 96.25 105 MET A C 1
ATOM 806 O O . MET A 1 105 ? -14.117 -6.266 -5.262 1 96.25 105 MET A O 1
ATOM 810 N N . ILE A 1 106 ? -13.766 -8.273 -6.242 1 97.38 106 ILE A N 1
ATOM 811 C CA . ILE A 1 106 ? -12.656 -7.812 -7.07 1 97.38 106 ILE A CA 1
ATOM 812 C C . ILE A 1 106 ? -13.141 -6.727 -8.031 1 97.38 106 ILE A C 1
ATOM 814 O O . ILE A 1 106 ? -12.484 -5.699 -8.203 1 97.38 106 ILE A O 1
ATOM 818 N N . ASP A 1 107 ? -14.336 -6.918 -8.594 1 96.19 107 ASP A N 1
ATOM 819 C CA . ASP A 1 107 ? -14.93 -5.926 -9.484 1 96.19 107 ASP A CA 1
ATOM 820 C C . ASP A 1 107 ? -15.094 -4.582 -8.773 1 96.19 107 ASP A C 1
ATOM 822 O O . ASP A 1 107 ? -14.797 -3.531 -9.352 1 96.19 107 ASP A O 1
ATOM 826 N N . THR A 1 108 ? -15.516 -4.672 -7.582 1 94.5 108 THR A N 1
ATOM 827 C CA . THR A 1 108 ? -15.742 -3.465 -6.797 1 94.5 108 THR A CA 1
ATOM 828 C C . THR A 1 108 ? -14.422 -2.791 -6.445 1 94.5 108 THR A C 1
ATOM 830 O O . THR A 1 108 ? -14.289 -1.569 -6.559 1 94.5 108 THR A O 1
ATOM 833 N N . ASP A 1 109 ? -13.422 -3.58 -6.07 1 96.38 109 ASP A N 1
ATOM 834 C CA . ASP A 1 109 ? -12.133 -3.062 -5.641 1 96.38 109 ASP A CA 1
ATOM 835 C C . ASP A 1 109 ? -11.406 -2.363 -6.789 1 96.38 109 ASP A C 1
ATOM 837 O O . ASP A 1 109 ? -10.531 -1.523 -6.559 1 96.38 109 ASP A O 1
ATOM 841 N N . PHE A 1 110 ? -11.75 -2.67 -7.996 1 96.94 110 PHE A N 1
ATOM 842 C CA . PHE A 1 110 ? -11.086 -2.045 -9.141 1 96.94 110 PHE A CA 1
ATOM 843 C C . PHE A 1 110 ? -12.094 -1.26 -9.977 1 96.94 110 PHE A C 1
ATOM 845 O O . PHE A 1 110 ? -11.852 -0.996 -11.156 1 96.94 110 PHE A O 1
ATOM 852 N N . SER A 1 111 ? -13.227 -0.978 -9.375 1 93.19 111 SER A N 1
ATOM 853 C CA . SER A 1 111 ? -14.195 -0.089 -10 1 93.19 111 SER A CA 1
ATOM 854 C C . SER A 1 111 ? -13.695 1.351 -10.023 1 93.19 111 SER A C 1
ATOM 856 O O . SER A 1 111 ? -12.75 1.694 -9.312 1 93.19 111 SER A O 1
ATOM 858 N N . ARG A 1 112 ? -14.344 2.189 -10.727 1 85.31 112 ARG A N 1
ATOM 859 C CA . ARG A 1 112 ? -13.984 3.6 -10.828 1 85.31 112 ARG A CA 1
ATOM 860 C C . ARG A 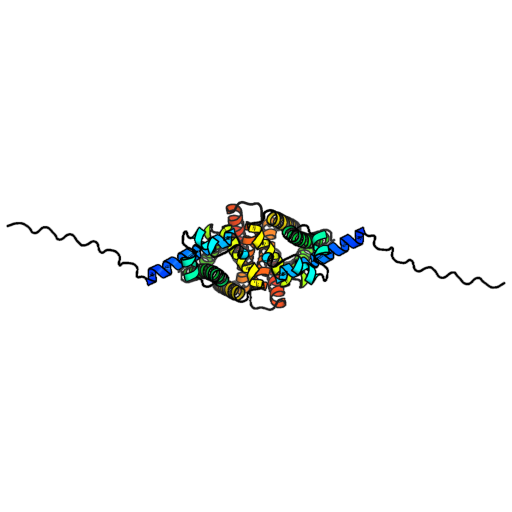1 112 ? -14.125 4.293 -9.477 1 85.31 112 ARG A C 1
ATOM 862 O O . ARG A 1 112 ? -13.289 5.121 -9.109 1 85.31 112 ARG A O 1
ATOM 869 N N . LYS A 1 113 ? -15.125 3.998 -8.758 1 80.5 113 LYS A N 1
ATOM 870 C CA . LYS A 1 113 ? -15.391 4.609 -7.457 1 80.5 113 LYS A CA 1
ATOM 871 C C . LYS A 1 113 ? -14.352 4.176 -6.426 1 80.5 113 LYS A C 1
ATOM 873 O O . LYS A 1 113 ? -13.797 5.012 -5.707 1 80.5 113 LYS A O 1
ATOM 878 N N . ALA A 1 114 ? -14.008 2.936 -6.391 1 83 114 ALA A N 1
ATOM 879 C CA . ALA A 1 114 ? -13.18 2.375 -5.328 1 83 114 ALA A CA 1
ATOM 880 C C . ALA A 1 114 ? -11.695 2.506 -5.664 1 83 114 ALA A C 1
ATOM 882 O O . ALA A 1 114 ? -10.859 2.643 -4.77 1 83 114 ALA A O 1
ATOM 883 N N . ALA A 1 115 ? -11.461 2.508 -6.969 1 83 115 ALA A N 1
ATOM 884 C CA . ALA A 1 115 ? -10.055 2.482 -7.352 1 83 115 ALA A CA 1
ATOM 885 C C . ALA A 1 115 ? -9.703 3.686 -8.227 1 83 115 ALA A C 1
ATOM 887 O O . ALA A 1 115 ? -8.828 3.596 -9.094 1 83 115 ALA A O 1
ATOM 888 N N . GLY A 1 116 ? -10.414 4.691 -8.016 1 88.88 116 GLY A N 1
ATOM 889 C CA . GLY A 1 116 ? -9.953 5.949 -8.578 1 88.88 116 GLY A CA 1
ATOM 890 C C . GLY A 1 116 ? -8.789 6.555 -7.82 1 88.88 116 GLY A C 1
ATOM 891 O O . GLY A 1 116 ? -8.5 6.148 -6.695 1 88.88 116 GLY A O 1
ATOM 892 N N . HIS A 1 117 ? -8.133 7.547 -8.43 1 89.31 117 HIS A N 1
ATOM 893 C CA . HIS A 1 117 ? -6.953 8.156 -7.828 1 89.31 117 HIS A CA 1
ATOM 894 C C . HIS A 1 117 ? -7.281 8.781 -6.477 1 89.31 117 HIS A C 1
ATOM 896 O O . HIS A 1 117 ? -6.512 8.656 -5.523 1 89.31 117 HIS A O 1
ATOM 902 N N . GLU A 1 118 ? -8.445 9.406 -6.406 1 90.12 118 GLU A N 1
ATOM 903 C CA . GLU A 1 118 ? -8.828 10.07 -5.164 1 90.12 118 GLU A CA 1
ATOM 904 C C . GLU A 1 118 ? -9.023 9.055 -4.039 1 90.12 118 GLU A C 1
ATOM 906 O O . GLU A 1 118 ? -8.594 9.281 -2.908 1 90.12 118 GLU A O 1
ATOM 911 N N . SER A 1 119 ? -9.672 8 -4.344 1 92.88 119 SER A N 1
ATOM 912 C CA . SER A 1 119 ? -9.93 6.965 -3.35 1 92.88 119 SER A CA 1
ATOM 913 C C . SER A 1 119 ? -8.633 6.305 -2.895 1 92.88 119 SER A C 1
ATOM 915 O O . SER A 1 119 ? -8.43 6.094 -1.697 1 92.88 119 SER A O 1
ATOM 917 N N . ILE A 1 120 ? -7.789 5.988 -3.846 1 94.56 120 ILE A N 1
ATOM 918 C CA . ILE A 1 120 ? -6.516 5.355 -3.529 1 94.56 120 ILE A CA 1
ATOM 919 C C . ILE A 1 120 ? -5.668 6.297 -2.678 1 94.56 120 ILE A C 1
ATOM 921 O O . ILE A 1 120 ? -5.098 5.883 -1.664 1 94.56 120 ILE A O 1
ATOM 925 N N . ALA A 1 121 ? -5.625 7.543 -3.068 1 93.5 121 ALA A N 1
ATOM 926 C CA . ALA A 1 121 ? -4.863 8.539 -2.322 1 93.5 121 ALA A CA 1
ATOM 927 C C . ALA A 1 121 ? -5.359 8.648 -0.883 1 93.5 121 ALA A C 1
ATOM 929 O O . ALA A 1 121 ? -4.562 8.805 0.046 1 93.5 121 ALA A O 1
ATOM 930 N N . LEU A 1 122 ? -6.617 8.609 -0.702 1 93.88 122 LEU A N 1
ATOM 931 C CA . LEU A 1 122 ? -7.227 8.672 0.623 1 93.88 122 LEU A CA 1
ATOM 932 C C . LEU A 1 122 ? -6.742 7.52 1.499 1 93.88 122 LEU A C 1
ATOM 934 O O . LEU A 1 122 ? -6.328 7.734 2.641 1 93.88 122 LEU A O 1
ATOM 938 N N . TRP A 1 123 ? -6.77 6.32 1.002 1 95 123 TRP A N 1
ATOM 939 C CA . TRP A 1 123 ? -6.359 5.148 1.771 1 95 123 TRP A CA 1
ATOM 940 C C . TRP A 1 123 ? -4.863 5.184 2.062 1 95 123 TRP A C 1
ATOM 942 O O . TRP A 1 123 ? -4.434 4.867 3.174 1 95 123 TRP A O 1
ATOM 952 N N . LEU A 1 124 ? -4.09 5.531 1.086 1 94.38 124 LEU A N 1
ATOM 953 C CA . LEU A 1 124 ? -2.654 5.648 1.304 1 94.38 124 LEU A CA 1
ATOM 954 C C . LEU A 1 124 ? -2.354 6.66 2.406 1 94.38 124 LEU A C 1
ATOM 956 O O . LEU A 1 124 ? -1.455 6.445 3.223 1 94.38 124 LEU A O 1
ATOM 960 N N . ALA A 1 125 ? -3.115 7.742 2.42 1 92.75 125 ALA A N 1
ATOM 961 C CA . ALA A 1 125 ? -2.939 8.75 3.467 1 92.75 125 ALA A CA 1
ATOM 962 C C . ALA A 1 125 ? -3.234 8.156 4.844 1 92.75 125 ALA A C 1
ATOM 964 O O . ALA A 1 125 ? -2.469 8.367 5.789 1 92.75 125 ALA A O 1
ATOM 965 N N . PHE A 1 126 ? -4.297 7.418 4.965 1 94.31 126 PHE A N 1
ATOM 966 C CA . PHE A 1 126 ? -4.668 6.824 6.242 1 94.31 126 PHE A CA 1
ATOM 967 C C . PHE A 1 126 ? -3.637 5.789 6.676 1 94.31 126 PHE A C 1
ATOM 969 O O . PHE A 1 126 ? -3.262 5.73 7.848 1 94.31 126 PHE A O 1
ATOM 976 N N . TRP A 1 127 ? -3.135 4.977 5.723 1 94.62 127 TRP A N 1
ATOM 977 C CA . TRP A 1 127 ? -2.145 3.959 6.055 1 94.62 127 TRP A CA 1
ATOM 978 C C . TRP A 1 127 ? -0.834 4.598 6.504 1 94.62 127 TRP A C 1
ATOM 980 O O . TRP A 1 127 ? -0.198 4.129 7.449 1 94.62 127 TRP A O 1
ATOM 990 N N . ALA A 1 128 ? -0.464 5.621 5.859 1 91.62 128 ALA A N 1
ATOM 991 C CA . ALA A 1 128 ? 0.761 6.324 6.23 1 91.62 128 ALA A CA 1
ATOM 992 C C . ALA A 1 128 ? 0.675 6.859 7.656 1 91.62 128 ALA A C 1
ATOM 994 O O . ALA A 1 128 ? 1.647 6.793 8.414 1 91.62 128 ALA A O 1
ATOM 995 N N . GLU A 1 129 ? -0.48 7.312 8.047 1 90.81 129 GLU A N 1
ATOM 996 C CA . GLU A 1 129 ? -0.659 7.891 9.367 1 90.81 129 GLU A CA 1
ATOM 997 C C . GLU A 1 129 ? -0.877 6.809 10.422 1 90.81 129 GLU A C 1
ATOM 999 O O . GLU A 1 129 ? -0.672 7.043 11.617 1 90.81 129 GLU A O 1
ATOM 1004 N N . ALA A 1 130 ? -1.302 5.707 9.984 1 91.69 130 ALA A N 1
ATOM 1005 C CA . ALA A 1 130 ? -1.583 4.602 10.898 1 91.69 130 ALA A CA 1
ATOM 1006 C C . ALA A 1 130 ? -0.318 4.156 11.625 1 91.69 130 ALA A C 1
ATOM 1008 O O . ALA A 1 130 ? -0.391 3.559 12.703 1 91.69 130 ALA A O 1
ATOM 1009 N N . ALA A 1 131 ? 0.832 4.422 11.07 1 86.75 131 ALA A N 1
ATOM 1010 C CA . ALA A 1 131 ? 2.102 4.086 11.711 1 86.75 131 ALA A CA 1
ATOM 1011 C C . ALA A 1 131 ? 2.262 4.82 13.031 1 86.75 131 ALA A C 1
ATOM 1013 O O . ALA A 1 131 ? 2.926 4.328 13.953 1 86.75 131 ALA A O 1
ATOM 1014 N N . ARG A 1 132 ? 1.621 5.949 13.188 1 87.56 132 ARG A N 1
ATOM 1015 C CA . ARG A 1 132 ? 1.896 6.781 14.352 1 87.56 132 ARG A CA 1
ATOM 1016 C C . ARG A 1 132 ? 0.62 7.062 15.141 1 87.56 132 ARG A C 1
ATOM 1018 O O . ARG A 1 132 ? 0.673 7.582 16.25 1 87.56 132 ARG A O 1
ATOM 1025 N N . VAL A 1 133 ? -0.519 6.805 14.602 1 90.75 133 VAL A N 1
ATOM 1026 C CA . VAL A 1 133 ? -1.797 7.094 15.25 1 90.75 133 VAL A CA 1
ATOM 1027 C C . VAL A 1 133 ? -2.529 5.789 15.547 1 90.75 133 VAL A C 1
ATOM 1029 O O . VAL A 1 133 ? -3.178 5.215 14.672 1 90.75 133 VAL A O 1
ATOM 1032 N N . PRO A 1 134 ? -2.578 5.387 16.75 1 93.56 134 PRO A N 1
ATOM 1033 C CA . PRO A 1 134 ? -3.123 4.074 17.109 1 93.56 134 PRO A CA 1
ATOM 1034 C C . PRO A 1 134 ? -4.59 3.92 16.703 1 93.56 134 PRO A C 1
ATOM 1036 O O . PRO A 1 134 ? -5.004 2.842 16.266 1 93.56 134 PRO A O 1
ATOM 1039 N N . SER A 1 135 ? -5.32 4.973 16.844 1 94.5 135 SER A N 1
ATOM 1040 C CA . SER A 1 135 ? -6.738 4.871 16.5 1 94.5 135 SER A CA 1
ATOM 1041 C C . SER A 1 135 ? -6.93 4.609 15.016 1 94.5 135 SER A C 1
ATOM 1043 O O . SER A 1 135 ? -7.836 3.867 14.625 1 94.5 135 SER A O 1
ATOM 1045 N N . PHE A 1 136 ? -6.121 5.195 14.18 1 93.88 136 PHE A N 1
ATOM 1046 C CA . PHE A 1 136 ? -6.16 4.93 12.742 1 93.88 136 PHE A CA 1
ATOM 1047 C C . PHE A 1 136 ? -5.762 3.486 12.453 1 93.88 136 PHE A C 1
ATOM 1049 O O . PHE A 1 136 ? -6.438 2.795 11.688 1 93.88 136 PHE A O 1
ATOM 1056 N N . ARG A 1 137 ? -4.723 3.08 13.102 1 95.62 137 ARG A N 1
ATOM 1057 C CA . ARG A 1 137 ? -4.23 1.72 12.906 1 95.62 137 ARG A CA 1
ATOM 1058 C C . ARG A 1 137 ? -5.297 0.695 13.273 1 95.62 137 ARG A C 1
ATOM 1060 O O . ARG A 1 137 ? -5.543 -0.252 12.523 1 95.62 137 ARG A O 1
ATOM 1067 N N . GLN A 1 138 ? -5.914 0.89 14.359 1 96.62 138 GLN A N 1
ATOM 1068 C CA . GLN A 1 138 ? -6.934 -0.037 14.836 1 96.62 138 GLN A CA 1
ATOM 1069 C C . GLN A 1 138 ? -8.117 -0.098 13.867 1 96.62 138 GLN A C 1
ATOM 1071 O O . GLN A 1 138 ? -8.641 -1.178 13.586 1 96.62 138 GLN A O 1
ATOM 1076 N N . ARG A 1 139 ? -8.477 1.045 13.383 1 97.12 139 ARG A N 1
ATOM 1077 C CA . ARG A 1 139 ? -9.641 1.08 12.5 1 97.12 139 ARG A CA 1
ATOM 1078 C C . ARG A 1 139 ? -9.32 0.462 11.141 1 97.12 139 ARG A C 1
ATOM 1080 O O . ARG A 1 139 ? -10.117 -0.303 10.594 1 97.12 139 ARG A O 1
ATOM 1087 N N . CYS A 1 140 ? -8.18 0.742 10.594 1 96.88 140 CYS A N 1
ATOM 1088 C CA . CYS A 1 140 ? -7.738 0.125 9.352 1 96.88 140 CYS A CA 1
ATOM 1089 C C . CYS A 1 140 ? -7.586 -1.382 9.516 1 96.88 140 CYS A C 1
ATOM 1091 O O . CYS A 1 140 ? -7.996 -2.15 8.641 1 96.88 140 CYS A O 1
ATOM 1093 N N . ALA A 1 141 ? -7.043 -1.774 10.656 1 96.88 141 ALA A N 1
ATOM 1094 C CA . ALA A 1 141 ? -6.844 -3.193 10.938 1 96.88 141 ALA A CA 1
ATOM 1095 C C . ALA A 1 141 ? -8.18 -3.932 11 1 96.88 141 ALA A C 1
ATOM 1097 O O . ALA A 1 141 ? -8.305 -5.039 10.477 1 96.88 141 ALA A O 1
ATOM 1098 N N . ALA A 1 142 ? -9.086 -3.309 11.641 1 96.69 142 ALA A N 1
ATOM 1099 C CA . ALA A 1 142 ? -10.398 -3.938 11.781 1 96.69 142 ALA A CA 1
ATOM 1100 C C . ALA A 1 142 ? -11.023 -4.191 10.414 1 96.69 142 ALA A C 1
ATOM 1102 O O . ALA A 1 142 ? -11.617 -5.246 10.18 1 96.69 142 ALA A O 1
ATOM 1103 N N . LEU A 1 143 ? -10.93 -3.223 9.547 1 95.94 143 LEU A N 1
ATOM 1104 C CA . LEU A 1 143 ? -11.461 -3.377 8.195 1 95.94 143 LEU A CA 1
ATOM 1105 C C . LEU A 1 143 ? -10.742 -4.508 7.457 1 95.94 143 LEU A C 1
ATOM 1107 O O . LEU A 1 143 ? -11.391 -5.324 6.797 1 95.94 143 LEU A O 1
ATOM 1111 N N . ARG A 1 144 ? -9.461 -4.535 7.559 1 95.19 144 ARG A N 1
ATOM 1112 C CA . ARG A 1 144 ? -8.656 -5.559 6.891 1 95.19 144 ARG A CA 1
ATOM 1113 C C . ARG A 1 144 ? -9.008 -6.949 7.406 1 95.19 144 ARG A C 1
ATOM 1115 O O . ARG A 1 144 ? -9.109 -7.898 6.625 1 95.19 144 ARG A O 1
ATOM 1122 N N . VAL A 1 145 ? -9.188 -7.102 8.695 1 95.31 145 VAL A N 1
ATOM 1123 C CA . VAL A 1 145 ? -9.539 -8.375 9.305 1 95.31 145 VAL A CA 1
ATOM 1124 C C . VAL A 1 145 ? -10.898 -8.836 8.781 1 95.31 145 VAL A C 1
ATOM 1126 O O . VAL A 1 145 ? -11.07 -10 8.414 1 95.31 145 VAL A O 1
ATOM 1129 N N . GLN A 1 146 ? -11.781 -7.922 8.766 1 95 146 GLN A N 1
ATOM 1130 C CA . GLN A 1 146 ? -13.117 -8.258 8.281 1 95 146 GLN A CA 1
ATOM 1131 C C . GLN A 1 146 ? -13.07 -8.711 6.824 1 95 146 GLN A C 1
ATOM 1133 O O . GLN A 1 146 ? -13.742 -9.68 6.449 1 95 146 GLN A O 1
ATOM 1138 N N . TYR A 1 147 ? -12.359 -8.023 6.016 1 95.06 147 TYR A N 1
ATOM 1139 C CA . TYR A 1 147 ? -12.18 -8.383 4.613 1 95.06 147 TYR A CA 1
ATOM 1140 C C . TYR A 1 147 ? -11.594 -9.781 4.484 1 95.06 147 TYR A C 1
ATOM 1142 O O . TYR A 1 147 ? -12.125 -10.625 3.754 1 95.06 147 TYR A O 1
ATOM 1150 N N . ASN A 1 148 ? -10.531 -10.008 5.156 1 96.19 148 ASN A N 1
ATOM 1151 C CA . ASN A 1 148 ? -9.828 -11.281 5.07 1 96.19 148 ASN A CA 1
ATOM 1152 C C . ASN A 1 148 ? -10.703 -12.438 5.547 1 96.19 148 ASN A C 1
ATOM 1154 O O . ASN A 1 148 ? -10.688 -13.516 4.953 1 96.19 148 ASN A O 1
ATOM 1158 N N . GLU A 1 149 ? -11.438 -12.18 6.59 1 96 149 GLU A N 1
ATOM 1159 C CA . GLU A 1 149 ? -12.32 -13.219 7.109 1 96 149 GLU A CA 1
ATOM 1160 C C . GLU A 1 149 ? -13.414 -13.57 6.102 1 96 149 GLU A C 1
ATOM 1162 O O . GLU A 1 149 ? -13.719 -14.75 5.898 1 96 149 GLU A O 1
ATOM 1167 N N . ALA A 1 150 ? -13.969 -12.57 5.5 1 96.06 150 ALA A N 1
ATOM 1168 C CA . ALA A 1 150 ? -15.016 -12.797 4.512 1 96.06 150 ALA A CA 1
ATOM 1169 C C . ALA A 1 150 ? -14.484 -13.57 3.312 1 96.06 150 ALA A C 1
ATOM 1171 O O . ALA A 1 150 ? -15.102 -14.547 2.873 1 96.06 150 ALA A O 1
ATOM 1172 N N . VAL A 1 151 ? -13.383 -13.195 2.818 1 97.25 151 VAL A N 1
ATOM 1173 C CA . VAL A 1 151 ? -12.789 -13.836 1.645 1 97.25 151 VAL A CA 1
ATOM 1174 C C . VAL A 1 151 ? -12.336 -15.25 1.997 1 97.25 151 VAL A C 1
ATOM 1176 O O . VAL A 1 151 ? -12.516 -16.172 1.205 1 97.25 151 VAL A O 1
ATOM 1179 N N . ALA A 1 152 ? -11.742 -15.398 3.178 1 97.88 152 ALA A N 1
ATOM 1180 C CA . ALA A 1 152 ? -11.305 -16.719 3.613 1 97.88 152 ALA A CA 1
ATOM 1181 C C . ALA A 1 152 ? -12.484 -17.703 3.682 1 97.88 152 ALA A C 1
ATOM 1183 O O . ALA A 1 152 ? -12.352 -18.859 3.312 1 97.88 152 ALA A O 1
ATOM 1184 N N . ALA A 1 153 ? -13.578 -17.219 4.168 1 97.56 153 ALA A N 1
ATOM 1185 C CA . ALA A 1 153 ? -14.766 -18.047 4.238 1 97.56 153 ALA A CA 1
ATOM 1186 C C . ALA A 1 153 ? -15.219 -18.484 2.848 1 97.56 153 ALA A C 1
ATOM 1188 O O . ALA A 1 153 ? -15.555 -19.656 2.633 1 97.56 153 ALA A O 1
ATOM 1189 N N . ASP A 1 154 ? -15.203 -17.562 1.923 1 97.94 154 ASP A N 1
ATOM 1190 C CA . ASP A 1 154 ? -15.594 -17.875 0.55 1 97.94 154 ASP A CA 1
ATOM 1191 C C . ASP A 1 154 ? -14.602 -18.844 -0.091 1 97.94 154 ASP A C 1
ATOM 1193 O O . ASP A 1 154 ? -15 -19.781 -0.801 1 97.94 154 ASP A O 1
ATOM 1197 N N . VAL A 1 155 ? -13.328 -18.656 0.151 1 98.31 155 VAL A N 1
ATOM 1198 C CA . VAL A 1 155 ? -12.289 -19.531 -0.4 1 98.31 155 VAL A CA 1
ATOM 1199 C C . VAL A 1 155 ? -12.43 -20.938 0.175 1 98.31 155 VAL A C 1
ATOM 1201 O O . VAL A 1 155 ? -12.336 -21.922 -0.555 1 98.31 155 VAL A O 1
ATOM 1204 N N . ALA A 1 156 ? -12.641 -20.984 1.47 1 98.38 156 ALA A N 1
ATOM 1205 C CA . ALA A 1 156 ? -12.812 -22.281 2.119 1 98.38 156 ALA A CA 1
ATOM 1206 C C . ALA A 1 156 ? -14.031 -23.016 1.566 1 98.38 156 ALA A C 1
ATOM 1208 O O . ALA A 1 156 ? -13.977 -24.219 1.304 1 98.38 156 ALA A O 1
ATOM 1209 N N . GLU A 1 157 ? -15.125 -22.328 1.458 1 97.94 157 GLU A N 1
ATOM 1210 C CA . GLU A 1 157 ? -16.328 -22.906 0.895 1 97.94 157 GLU A CA 1
ATOM 1211 C C . GLU A 1 157 ? -16.094 -23.406 -0.528 1 97.94 157 GLU A C 1
ATOM 1213 O O . GLU A 1 157 ? -16.5 -24.516 -0.881 1 97.94 157 GLU A O 1
ATOM 1218 N N . LEU A 1 158 ? -15.461 -22.625 -1.329 1 98.12 158 LEU A N 1
ATOM 1219 C CA . LEU A 1 158 ? -15.172 -22.984 -2.711 1 98.12 158 LEU A CA 1
ATOM 1220 C C . LEU A 1 158 ? -14.258 -24.203 -2.77 1 98.12 158 LEU A C 1
ATOM 1222 O O . LEU A 1 158 ? -14.453 -25.094 -3.6 1 98.12 158 LEU A O 1
ATOM 1226 N N . ALA A 1 159 ? -13.25 -24.203 -1.914 1 98.25 159 ALA A N 1
ATOM 1227 C CA . ALA A 1 159 ? -12.328 -25.328 -1.851 1 98.25 159 ALA A CA 1
ATOM 1228 C C . ALA A 1 159 ? -13.07 -26.625 -1.514 1 98.25 159 ALA A C 1
ATOM 1230 O O . ALA A 1 159 ? -12.812 -27.672 -2.111 1 98.25 159 ALA A O 1
ATOM 1231 N N . ALA A 1 160 ? -13.953 -26.516 -0.596 1 97.94 160 ALA A N 1
ATOM 1232 C CA . ALA A 1 160 ? -14.758 -27.672 -0.215 1 97.94 160 ALA A CA 1
ATOM 1233 C C . ALA A 1 160 ? -15.617 -28.156 -1.382 1 97.94 160 ALA A C 1
ATOM 1235 O O . ALA A 1 160 ? -15.711 -29.359 -1.638 1 97.94 160 ALA A O 1
ATOM 1236 N N . LEU A 1 161 ? -16.25 -27.234 -2.047 1 97.38 161 LEU A N 1
ATOM 1237 C CA . LEU A 1 161 ? -17.109 -27.562 -3.184 1 97.38 161 LEU A CA 1
ATOM 1238 C C . LEU A 1 161 ? -16.312 -28.234 -4.293 1 97.38 161 LEU A C 1
ATOM 1240 O O . LEU A 1 161 ? -16.828 -29.094 -5.008 1 97.38 161 LEU A O 1
ATOM 1244 N N . ARG A 1 162 ? -15.055 -27.875 -4.398 1 97.38 162 ARG A N 1
ATOM 1245 C CA . ARG A 1 162 ? -14.234 -28.375 -5.5 1 97.38 162 ARG A CA 1
ATOM 1246 C C . ARG A 1 162 ? -13.336 -29.516 -5.035 1 97.38 162 ARG A C 1
ATOM 1248 O O . ARG A 1 162 ? -12.539 -30.047 -5.82 1 97.38 162 ARG A O 1
ATOM 1255 N N . GLY A 1 163 ? -13.398 -29.875 -3.768 1 96.56 163 GLY A N 1
ATOM 1256 C CA . GLY A 1 163 ? -12.594 -30.953 -3.225 1 96.56 163 GLY A CA 1
ATOM 1257 C C . GLY A 1 163 ? -11.102 -30.656 -3.209 1 96.56 163 GLY A C 1
ATOM 1258 O O . GLY A 1 163 ? -10.281 -31.516 -3.527 1 96.56 163 GLY A O 1
ATOM 1259 N N . ARG A 1 164 ? -10.727 -29.406 -2.916 1 95.62 164 ARG A N 1
ATOM 1260 C CA . ARG A 1 164 ? -9.336 -28.969 -2.877 1 95.62 164 ARG A CA 1
ATOM 1261 C C . ARG A 1 164 ? -8.906 -28.625 -1.454 1 95.62 164 ARG A C 1
ATOM 1263 O O . ARG A 1 164 ? -9.734 -28.203 -0.639 1 95.62 164 ARG A O 1
ATOM 1270 N N . THR A 1 165 ? -7.68 -28.844 -1.226 1 95.38 165 THR A N 1
ATOM 1271 C CA . THR A 1 165 ? -7.082 -28.406 0.029 1 95.38 165 THR A CA 1
ATOM 1272 C C . THR A 1 165 ? -6.312 -27.094 -0.171 1 95.38 165 THR A C 1
ATOM 1274 O O . THR A 1 165 ? -5.344 -27.047 -0.93 1 95.38 165 THR A O 1
ATOM 1277 N N . VAL A 1 166 ? -6.832 -26.109 0.425 1 95.31 166 VAL A N 1
ATOM 1278 C CA . VAL A 1 166 ? -6.242 -24.781 0.27 1 95.31 166 VAL A CA 1
ATOM 1279 C C . VAL A 1 166 ? -6.102 -24.109 1.637 1 95.31 166 VAL A C 1
ATOM 1281 O O . VAL A 1 166 ? -6.906 -24.359 2.537 1 95.31 166 VAL A O 1
ATOM 1284 N N . GLU A 1 167 ? -5.039 -23.359 1.809 1 95.69 167 GLU A N 1
ATOM 1285 C CA . GLU A 1 167 ? -4.93 -22.516 2.988 1 95.69 167 GLU A CA 1
ATOM 1286 C C . GLU A 1 167 ? -5.73 -21.219 2.811 1 95.69 167 GLU A C 1
ATOM 1288 O O . GLU A 1 167 ? -5.172 -20.188 2.445 1 95.69 167 GLU A O 1
ATOM 1293 N N . ALA A 1 168 ? -6.996 -21.281 3.176 1 97.69 168 ALA A N 1
ATOM 1294 C CA . ALA A 1 168 ? -7.961 -20.234 2.842 1 97.69 168 ALA A CA 1
ATOM 1295 C C . ALA A 1 168 ? -7.539 -18.891 3.42 1 97.69 168 ALA A C 1
ATOM 1297 O O . ALA A 1 168 ? -7.672 -17.844 2.762 1 97.69 168 ALA A O 1
ATOM 1298 N N . GLU A 1 169 ? -7.059 -18.875 4.633 1 96 169 GLU A N 1
ATOM 1299 C CA . GLU A 1 169 ? -6.645 -17.641 5.273 1 96 169 GLU A CA 1
ATOM 1300 C C . GLU A 1 169 ? -5.457 -17.016 4.543 1 96 169 GLU A C 1
ATOM 1302 O O . GLU A 1 169 ? -5.398 -15.789 4.379 1 96 169 GLU A O 1
ATOM 1307 N N . GLN A 1 170 ? -4.617 -17.859 4.113 1 94.31 170 GLN A N 1
ATOM 1308 C CA . GLN A 1 170 ? -3.459 -17.359 3.377 1 94.31 170 GLN A CA 1
ATOM 1309 C C . GLN A 1 170 ? -3.869 -16.781 2.025 1 94.31 170 GLN A C 1
ATOM 1311 O O . GLN A 1 170 ? -3.328 -15.766 1.59 1 94.31 170 GLN A O 1
ATOM 1316 N N . VAL A 1 171 ? -4.758 -17.438 1.406 1 96.69 171 VAL A N 1
ATOM 1317 C CA . VAL A 1 171 ? -5.242 -16.969 0.112 1 96.69 171 VAL A CA 1
ATOM 1318 C C . VAL A 1 171 ? -5.918 -15.609 0.276 1 96.69 171 VAL A C 1
ATOM 1320 O O . VAL A 1 171 ? -5.684 -14.695 -0.519 1 96.69 171 VAL A O 1
ATOM 1323 N N . ALA A 1 172 ? -6.711 -15.484 1.304 1 97.06 172 ALA A N 1
ATOM 1324 C CA . ALA A 1 172 ? -7.426 -14.234 1.564 1 97.06 172 ALA A CA 1
ATOM 1325 C C . ALA A 1 172 ? -6.453 -13.094 1.846 1 97.06 172 ALA A C 1
ATOM 1327 O O . ALA A 1 172 ? -6.586 -12 1.283 1 97.06 172 ALA A O 1
ATOM 1328 N N . LEU A 1 173 ? -5.504 -13.352 2.691 1 95 173 LEU A N 1
ATOM 1329 C CA . LEU A 1 173 ? -4.488 -12.367 3.041 1 95 173 LEU A CA 1
ATOM 1330 C C . LEU A 1 173 ? -3.705 -11.93 1.806 1 95 173 LEU A C 1
ATOM 1332 O O . LEU A 1 173 ? -3.473 -10.734 1.603 1 95 173 LEU A O 1
ATOM 1336 N N . THR A 1 174 ? -3.322 -12.891 1.037 1 96.12 174 THR A N 1
ATOM 1337 C CA . THR A 1 174 ? -2.545 -12.633 -0.171 1 96.12 174 THR A CA 1
ATOM 1338 C C . THR A 1 174 ? -3.352 -11.797 -1.165 1 96.12 174 THR A C 1
ATOM 1340 O O . THR A 1 174 ? -2.836 -10.844 -1.746 1 96.12 174 THR A O 1
ATOM 1343 N N . LEU A 1 175 ? -4.566 -12.172 -1.342 1 97.69 175 LEU A N 1
ATOM 1344 C CA . LEU A 1 175 ? -5.426 -11.445 -2.275 1 97.69 175 LEU A CA 1
ATOM 1345 C C . LEU A 1 175 ? -5.609 -10 -1.834 1 97.69 175 LEU A C 1
ATOM 1347 O O . LEU A 1 175 ? -5.504 -9.078 -2.648 1 97.69 175 LEU A O 1
ATOM 1351 N N . ASN A 1 176 ? -5.891 -9.797 -0.584 1 97 176 ASN A N 1
ATOM 1352 C CA . ASN A 1 176 ? -6.062 -8.445 -0.059 1 97 176 ASN A CA 1
ATOM 1353 C C . ASN A 1 176 ? -4.789 -7.621 -0.212 1 97 176 ASN A C 1
ATOM 1355 O O . ASN A 1 176 ? -4.844 -6.457 -0.609 1 97 176 ASN A O 1
ATOM 1359 N N . ALA A 1 177 ? -3.705 -8.25 0.11 1 96.44 177 ALA A N 1
ATOM 1360 C CA . ALA A 1 177 ? -2.414 -7.586 -0.042 1 96.44 177 ALA A CA 1
ATOM 1361 C C . ALA A 1 177 ? -2.156 -7.215 -1.5 1 96.44 177 ALA A C 1
ATOM 1363 O O . ALA A 1 177 ? -1.731 -6.098 -1.798 1 96.44 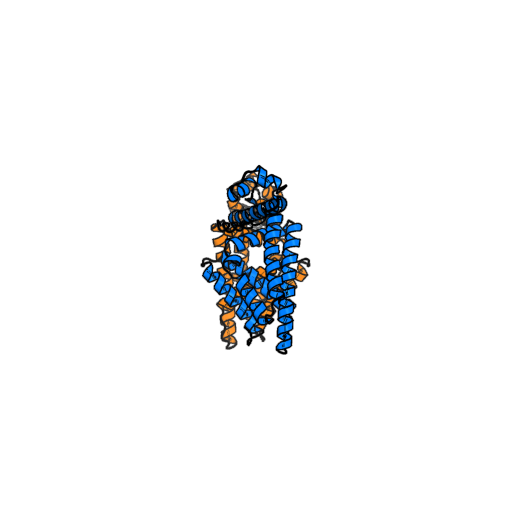177 ALA A O 1
ATOM 1364 N N . MET A 1 178 ? -2.402 -8.109 -2.328 1 96.62 178 MET A N 1
ATOM 1365 C CA . MET A 1 178 ? -2.225 -7.875 -3.758 1 96.62 178 MET A CA 1
ATOM 1366 C C . MET A 1 178 ? -3.078 -6.699 -4.227 1 96.62 178 MET A C 1
ATOM 1368 O O . MET A 1 178 ? -2.6 -5.832 -4.953 1 96.62 178 MET A O 1
ATOM 1372 N N . ILE A 1 179 ? -4.293 -6.703 -3.836 1 97.19 179 ILE A N 1
ATOM 1373 C CA . ILE A 1 179 ? -5.207 -5.641 -4.238 1 97.19 179 ILE A CA 1
ATOM 1374 C C . ILE A 1 179 ? -4.688 -4.293 -3.744 1 97.19 179 ILE A C 1
ATOM 1376 O O . ILE A 1 179 ? -4.605 -3.332 -4.512 1 97.19 179 ILE A O 1
ATOM 1380 N N . SER A 1 180 ? -4.324 -4.254 -2.523 1 96.38 180 SER A N 1
ATOM 1381 C CA . SER A 1 180 ? -3.76 -3.027 -1.974 1 96.38 180 SER A CA 1
ATOM 1382 C C . SER A 1 180 ? -2.527 -2.586 -2.756 1 96.38 180 SER A C 1
ATOM 1384 O O . SER A 1 180 ? -2.383 -1.407 -3.084 1 96.38 180 SER A O 1
ATOM 1386 N N . GLY A 1 181 ? -1.675 -3.539 -2.992 1 96.94 181 GLY A N 1
ATOM 1387 C CA . GLY A 1 181 ? -0.473 -3.217 -3.746 1 96.94 181 GLY A CA 1
ATOM 1388 C C . GLY A 1 181 ? -0.762 -2.76 -5.164 1 96.94 181 GLY A C 1
ATOM 1389 O O . GLY A 1 181 ? -0.069 -1.89 -5.695 1 96.94 181 GLY A O 1
ATOM 1390 N N . LEU A 1 182 ? -1.716 -3.328 -5.77 1 96.81 182 LEU A N 1
ATOM 1391 C CA . LEU A 1 182 ? -2.09 -2.943 -7.125 1 96.81 182 LEU A CA 1
ATOM 1392 C C . LEU A 1 182 ? -2.701 -1.547 -7.148 1 96.81 182 LEU A C 1
ATOM 1394 O O . LEU A 1 182 ? -2.551 -0.813 -8.125 1 96.81 182 LEU A O 1
ATOM 1398 N N . TRP A 1 183 ? -3.373 -1.145 -6.074 1 95.94 183 TRP A N 1
ATOM 1399 C CA . TRP A 1 183 ? -3.824 0.236 -5.93 1 95.94 183 TRP A CA 1
ATOM 1400 C C . TRP A 1 183 ? -2.639 1.197 -5.926 1 95.94 183 TRP A C 1
ATOM 1402 O O . TRP A 1 183 ? -2.658 2.219 -6.617 1 95.94 183 TRP A O 1
ATOM 1412 N N . VAL A 1 184 ? -1.655 0.845 -5.195 1 94.81 184 VAL A N 1
ATOM 1413 C CA . VAL A 1 184 ? -0.452 1.667 -5.113 1 94.81 184 VAL A CA 1
ATOM 1414 C C . VAL A 1 184 ? 0.191 1.782 -6.492 1 94.81 184 VAL A C 1
ATOM 1416 O O . VAL A 1 184 ? 0.567 2.877 -6.922 1 94.81 184 VAL A O 1
ATOM 1419 N N . GLU A 1 185 ? 0.278 0.682 -7.133 1 94.31 185 GLU A N 1
ATOM 1420 C CA . GLU A 1 185 ? 0.836 0.67 -8.484 1 94.31 185 GLU A CA 1
ATOM 1421 C C . GLU A 1 185 ? 0.055 1.596 -9.406 1 94.31 185 GLU A C 1
ATOM 1423 O O . GLU A 1 185 ? 0.646 2.328 -10.203 1 94.31 185 GLU A O 1
ATOM 1428 N N . ASN A 1 186 ? -1.223 1.495 -9.312 1 92.94 186 ASN A N 1
ATOM 1429 C CA . ASN A 1 186 ? -2.096 2.309 -10.148 1 92.94 186 ASN A CA 1
ATOM 1430 C C . ASN A 1 186 ? -1.846 3.799 -9.945 1 92.94 186 ASN A C 1
ATOM 1432 O O . ASN A 1 186 ? -1.994 4.594 -10.875 1 92.94 186 ASN A O 1
ATOM 1436 N N . LEU A 1 187 ? -1.547 4.129 -8.812 1 92.5 187 LEU A N 1
ATOM 1437 C CA . LEU A 1 187 ? -1.338 5.535 -8.484 1 92.5 187 LEU A CA 1
ATOM 1438 C C . LEU A 1 187 ? 0.046 5.996 -8.93 1 92.5 187 LEU A C 1
ATOM 1440 O O . LEU A 1 187 ? 0.217 7.145 -9.352 1 92.5 187 LEU A O 1
ATOM 1444 N N . LEU A 1 188 ? 1.021 5.137 -8.875 1 94.62 188 LEU A N 1
ATOM 1445 C CA . LEU A 1 188 ? 2.412 5.535 -9.055 1 94.62 188 LEU A CA 1
ATOM 1446 C C . LEU A 1 188 ? 2.811 5.473 -10.531 1 94.62 188 LEU A C 1
ATOM 1448 O O . LEU A 1 188 ? 3.541 6.336 -11.016 1 94.62 188 LEU A O 1
ATOM 1452 N N . LEU A 1 189 ? 2.389 4.484 -11.203 1 93.69 189 LEU A N 1
ATOM 1453 C CA . LEU A 1 189 ? 2.871 4.234 -12.562 1 93.69 189 LEU A CA 1
ATOM 1454 C C . LEU A 1 189 ? 2.25 5.219 -13.547 1 93.69 189 LEU A C 1
ATOM 1456 O O . LEU A 1 189 ? 1.133 5.695 -13.336 1 93.69 189 LEU A O 1
ATOM 1460 N N . PRO A 1 190 ? 3.008 5.484 -14.594 1 90.94 190 PRO A N 1
ATOM 1461 C CA . PRO A 1 190 ? 2.498 6.398 -15.625 1 90.94 190 PRO A CA 1
ATOM 1462 C C . PRO A 1 190 ? 1.506 5.727 -16.562 1 90.94 190 PRO A C 1
ATOM 1464 O O . PRO A 1 190 ? 1.767 5.625 -17.766 1 90.94 190 PRO A O 1
ATOM 1467 N N . ILE A 1 191 ? 0.387 5.34 -16.094 1 91.56 191 ILE A N 1
ATOM 1468 C CA . ILE A 1 191 ? -0.683 4.691 -16.844 1 91.56 191 ILE A CA 1
ATOM 1469 C C . ILE A 1 191 ? -2.014 5.375 -16.531 1 91.56 191 ILE A C 1
ATOM 1471 O O . ILE A 1 191 ? -2.123 6.129 -15.562 1 91.56 191 ILE A O 1
ATOM 1475 N N . THR A 1 192 ? -2.957 5.094 -17.422 1 92.5 192 THR A N 1
ATOM 1476 C CA . THR A 1 192 ? -4.281 5.648 -17.156 1 92.5 192 THR A CA 1
ATOM 1477 C C . THR A 1 192 ? -4.961 4.898 -16 1 92.5 192 THR A C 1
ATOM 1479 O O . THR A 1 192 ? -4.613 3.754 -15.711 1 92.5 192 THR A O 1
ATOM 1482 N N . ILE A 1 193 ? -5.883 5.574 -15.422 1 89.75 193 ILE A N 1
ATOM 1483 C CA . ILE A 1 193 ? -6.637 4.973 -14.32 1 89.75 193 ILE A CA 1
ATOM 1484 C C . ILE A 1 193 ? -7.305 3.689 -14.805 1 89.75 193 ILE A C 1
ATOM 1486 O O . ILE A 1 193 ? -7.238 2.658 -14.133 1 89.75 193 ILE A O 1
ATOM 1490 N N . ALA A 1 194 ? -7.863 3.734 -15.938 1 93.94 194 ALA A N 1
ATOM 1491 C CA . ALA A 1 194 ? -8.578 2.594 -16.5 1 93.94 194 ALA A CA 1
ATOM 1492 C C . ALA A 1 194 ? -7.625 1.426 -16.75 1 93.94 194 ALA A C 1
ATOM 1494 O O . ALA A 1 194 ? -7.973 0.27 -16.5 1 93.94 194 ALA A O 1
ATOM 1495 N N . GLU A 1 195 ? -6.508 1.756 -17.266 1 94.56 195 GLU A N 1
ATOM 1496 C CA . GLU A 1 195 ? -5.508 0.723 -17.516 1 94.56 195 GLU A CA 1
ATOM 1497 C C . GLU A 1 195 ? -5.066 0.05 -16.219 1 94.56 195 GLU A C 1
ATOM 1499 O O . GLU A 1 195 ? -4.914 -1.172 -16.172 1 94.56 195 GLU A O 1
ATOM 1504 N N . GLY A 1 196 ? -4.867 0.855 -15.211 1 93.69 196 GLY A N 1
ATOM 1505 C CA . GLY A 1 196 ? -4.477 0.313 -13.922 1 93.69 196 GLY A CA 1
ATOM 1506 C C . GLY A 1 196 ? -5.543 -0.565 -13.297 1 93.69 196 GLY A C 1
ATOM 1507 O O . GLY A 1 196 ? -5.234 -1.622 -12.742 1 93.69 196 GLY A O 1
ATOM 1508 N N . GLN A 1 197 ? -6.754 -0.098 -13.43 1 95.12 197 GLN A N 1
ATOM 1509 C CA . GLN A 1 197 ? -7.875 -0.87 -12.898 1 95.12 197 GLN A CA 1
ATOM 1510 C C . GLN A 1 197 ? -7.988 -2.221 -13.594 1 95.12 197 GLN A C 1
ATOM 1512 O O . GLN A 1 197 ? -8.164 -3.252 -12.945 1 95.12 197 GLN A O 1
ATOM 1517 N N . LYS A 1 198 ? -7.867 -2.193 -14.867 1 95.81 198 LYS A N 1
ATOM 1518 C CA . LYS A 1 198 ? -7.945 -3.434 -15.641 1 95.81 198 LYS A CA 1
ATOM 1519 C C . LYS A 1 198 ? -6.797 -4.375 -15.289 1 95.81 198 LYS A C 1
ATOM 1521 O O . LYS A 1 198 ? -7 -5.574 -15.109 1 95.81 198 LYS A O 1
ATOM 1526 N N . ARG A 1 199 ? -5.621 -3.869 -15.219 1 93.81 199 ARG A N 1
ATOM 1527 C CA . ARG A 1 199 ? -4.445 -4.66 -14.883 1 93.81 199 ARG A CA 1
ATOM 1528 C C . ARG A 1 199 ? -4.59 -5.305 -13.508 1 93.81 199 ARG A C 1
ATOM 1530 O O . ARG A 1 199 ? -4.258 -6.48 -13.328 1 93.81 199 ARG A O 1
ATOM 1537 N N . GLY A 1 200 ? -5.039 -4.504 -12.555 1 95.88 200 GLY A N 1
ATOM 1538 C CA . GLY A 1 200 ? -5.246 -5.031 -11.219 1 95.88 200 GLY A CA 1
ATOM 1539 C C . GLY A 1 200 ? -6.32 -6.102 -11.156 1 95.88 200 GLY A C 1
ATOM 1540 O O . GLY A 1 200 ? -6.141 -7.137 -10.508 1 95.88 200 GLY A O 1
ATOM 1541 N N . HIS A 1 201 ? -7.359 -5.742 -11.828 1 96.69 201 HIS A N 1
ATOM 1542 C CA . HIS A 1 201 ? -8.453 -6.703 -11.914 1 96.69 201 HIS A CA 1
ATOM 1543 C C . HIS A 1 201 ? -7.984 -8.023 -12.516 1 96.69 201 HIS A C 1
ATOM 1545 O O . HIS A 1 201 ? -8.211 -9.086 -11.938 1 96.69 201 HIS A O 1
ATOM 1551 N N . ASP A 1 202 ? -7.297 -7.996 -13.602 1 96.31 202 ASP A N 1
ATOM 1552 C CA . ASP A 1 202 ? -6.82 -9.188 -14.305 1 96.31 202 ASP A CA 1
ATOM 1553 C C . ASP A 1 202 ? -5.82 -9.961 -13.453 1 96.31 202 ASP A C 1
ATOM 1555 O O . ASP A 1 202 ? -5.836 -11.195 -13.438 1 96.31 202 ASP A O 1
ATOM 1559 N N . ALA A 1 203 ? -4.98 -9.273 -12.797 1 96.5 203 ALA A N 1
ATOM 1560 C CA . ALA A 1 203 ? -3.975 -9.914 -11.945 1 96.5 203 ALA A CA 1
ATOM 1561 C C . ALA A 1 203 ? -4.629 -10.672 -10.797 1 96.5 203 ALA A C 1
ATOM 1563 O O . ALA A 1 203 ? -4.203 -11.773 -10.445 1 96.5 203 ALA A O 1
ATOM 1564 N N . SER A 1 204 ? -5.637 -10.047 -10.172 1 97.75 204 SER A N 1
ATOM 1565 C CA . SER A 1 204 ? -6.34 -10.688 -9.062 1 97.75 204 SER A CA 1
ATOM 1566 C C . SER A 1 204 ? -7.031 -11.977 -9.516 1 97.75 204 SER A C 1
ATOM 1568 O O . SER A 1 204 ? -6.938 -13 -8.852 1 97.75 204 SER A O 1
ATOM 1570 N N . LEU A 1 205 ? -7.645 -11.922 -10.68 1 97.12 205 LEU A N 1
ATOM 1571 C CA . LEU A 1 205 ? -8.312 -13.109 -11.203 1 97.12 205 LEU A CA 1
ATOM 1572 C C . LEU A 1 205 ? -7.297 -14.172 -11.602 1 97.12 205 LEU A C 1
ATOM 1574 O O . LEU A 1 205 ? -7.539 -15.367 -11.406 1 97.12 205 LEU A O 1
ATOM 1578 N N . ALA A 1 206 ? -6.199 -13.773 -12.156 1 96.25 206 ALA A N 1
ATOM 1579 C CA . ALA A 1 206 ? -5.156 -14.719 -12.539 1 96.25 206 ALA A CA 1
ATOM 1580 C C . ALA A 1 206 ? -4.609 -15.469 -11.328 1 96.25 206 ALA A C 1
ATOM 1582 O O . ALA A 1 206 ? -4.344 -16.672 -11.406 1 96.25 206 ALA A O 1
ATOM 1583 N N . TYR A 1 207 ? -4.469 -14.797 -10.242 1 97 207 TYR A N 1
ATOM 1584 C CA . TYR A 1 207 ? -4.023 -15.438 -9.008 1 97 207 TYR A CA 1
ATOM 1585 C C . TYR A 1 207 ? -5.008 -16.516 -8.57 1 97 207 TYR A C 1
ATOM 1587 O O . TYR A 1 207 ? -4.609 -17.641 -8.273 1 97 207 TYR A O 1
ATOM 1595 N N . LEU A 1 208 ? -6.27 -16.094 -8.547 1 97.69 208 LEU A N 1
ATOM 1596 C CA . LEU A 1 208 ? -7.289 -17.031 -8.102 1 97.69 208 LEU A CA 1
ATOM 1597 C C . LEU A 1 208 ? -7.422 -18.188 -9.086 1 97.69 208 LEU A C 1
ATOM 1599 O O . LEU A 1 208 ? -7.719 -19.312 -8.688 1 97.69 208 LEU A O 1
ATOM 1603 N N . ARG A 1 209 ? -7.141 -17.969 -10.383 1 96.56 209 ARG A N 1
ATOM 1604 C CA . ARG A 1 209 ? -7.203 -19.016 -11.398 1 96.56 209 ARG A CA 1
ATOM 1605 C C . ARG A 1 209 ? -6.133 -20.062 -11.156 1 96.56 209 ARG A C 1
ATOM 1607 O O . ARG A 1 209 ? -6.336 -21.25 -11.477 1 96.56 209 ARG A O 1
ATOM 1614 N N . LEU A 1 210 ? -5.008 -19.688 -10.602 1 95.06 210 LEU A N 1
ATOM 1615 C CA . LEU A 1 210 ? -3.961 -20.656 -10.266 1 95.06 210 LEU A CA 1
ATOM 1616 C C . LEU A 1 210 ? -4.449 -21.641 -9.219 1 95.06 210 LEU A C 1
ATOM 1618 O O . LEU A 1 210 ? -3.992 -22.781 -9.172 1 95.06 210 LEU A O 1
ATOM 1622 N N . ILE A 1 211 ? -5.422 -21.219 -8.398 1 96.56 211 ILE A N 1
ATOM 1623 C CA . ILE A 1 211 ? -5.906 -22.031 -7.293 1 96.56 211 ILE A CA 1
ATOM 1624 C C . ILE A 1 211 ? -7.191 -22.75 -7.703 1 96.56 211 ILE A C 1
ATOM 1626 O O . ILE A 1 211 ? -7.359 -23.938 -7.43 1 96.56 211 ILE A O 1
ATOM 1630 N N . PHE A 1 212 ? -8.062 -21.969 -8.383 1 97.69 212 PHE A N 1
ATOM 1631 C CA . PHE A 1 212 ? -9.344 -22.484 -8.844 1 97.69 212 PHE A CA 1
ATOM 1632 C C . PHE A 1 212 ? -9.523 -22.234 -10.336 1 97.69 212 PHE A C 1
ATOM 1634 O O . PHE A 1 212 ? -10.344 -21.406 -10.742 1 97.69 212 PHE A O 1
ATOM 1641 N N . PRO A 1 213 ? -8.891 -23.031 -11.172 1 95.75 213 PRO A N 1
ATOM 1642 C CA . PRO A 1 213 ? -8.867 -22.766 -12.617 1 95.75 213 PRO A CA 1
ATOM 1643 C C . PRO A 1 213 ? -10.25 -22.812 -13.25 1 95.75 213 PRO A C 1
ATOM 1645 O O . PRO A 1 213 ? -10.5 -22.156 -14.258 1 95.75 213 PRO A O 1
ATOM 1648 N N . ASP A 1 214 ? -11.164 -23.547 -12.672 1 96.06 214 ASP A N 1
ATOM 1649 C CA . ASP A 1 214 ? -12.484 -23.719 -13.281 1 96.06 214 ASP A CA 1
ATOM 1650 C C . ASP A 1 214 ? -13.43 -22.594 -12.875 1 96.06 214 ASP A C 1
ATOM 1652 O O . ASP A 1 214 ? -14.477 -22.406 -13.492 1 96.06 214 ASP A O 1
ATOM 1656 N N . ASP A 1 215 ? -13.062 -21.781 -11.898 1 97.06 215 ASP A N 1
ATOM 1657 C CA . ASP A 1 215 ? -13.984 -20.797 -11.328 1 97.06 215 ASP A CA 1
ATOM 1658 C C . ASP A 1 215 ? -13.586 -19.375 -11.719 1 97.06 215 ASP A C 1
ATOM 1660 O O . ASP A 1 215 ? -14.414 -18.469 -11.711 1 97.06 215 ASP A O 1
ATOM 1664 N N . PHE A 1 216 ? -12.328 -19.266 -12.023 1 96.31 216 PHE A N 1
ATOM 1665 C CA . PHE A 1 216 ? -11.852 -17.922 -12.328 1 96.31 216 PHE A CA 1
ATOM 1666 C C . PHE A 1 216 ? -11.133 -17.891 -13.664 1 96.31 216 PHE A C 1
ATOM 1668 O O . PHE A 1 216 ? -10.508 -18.875 -14.062 1 96.31 216 PHE A O 1
ATOM 1675 N N . MET B 1 1 ? 82.062 -3.295 14.648 1 38.28 1 MET B N 1
ATOM 1676 C CA . MET B 1 1 ? 81.25 -2.758 13.578 1 38.28 1 MET B CA 1
ATOM 1677 C C . MET B 1 1 ? 79.75 -2.963 13.883 1 38.28 1 MET B C 1
ATOM 1679 O O . MET B 1 1 ? 79.312 -4.098 13.961 1 38.28 1 MET B O 1
ATOM 1683 N N . THR B 1 2 ? 79.062 -2.082 14.656 1 48.38 2 THR B N 1
ATOM 1684 C CA . THR B 1 2 ? 77.75 -2.041 15.25 1 48.38 2 THR B CA 1
ATOM 1685 C C . THR B 1 2 ? 76.688 -2.027 14.164 1 48.38 2 THR B C 1
ATOM 1687 O O . THR B 1 2 ? 76.688 -1.172 13.273 1 48.38 2 THR B O 1
ATOM 1690 N N . GLU B 1 3 ? 75.938 -3.115 13.891 1 51.53 3 GLU B N 1
ATOM 1691 C CA . GLU B 1 3 ? 74.875 -3.299 12.898 1 51.53 3 GLU B CA 1
ATOM 1692 C C . GLU B 1 3 ? 73.75 -2.293 13.102 1 51.53 3 GLU B C 1
ATOM 1694 O O . GLU B 1 3 ? 73.312 -2.096 14.227 1 51.53 3 GLU B O 1
ATOM 1699 N N . PRO B 1 4 ? 73.562 -1.3 12.125 1 53.16 4 PRO B N 1
ATOM 1700 C CA . PRO B 1 4 ? 72.5 -0.251 12.25 1 53.16 4 PRO B CA 1
ATOM 1701 C C . PRO B 1 4 ? 71.125 -0.81 12.508 1 53.16 4 PRO B C 1
ATOM 1703 O O . PRO B 1 4 ? 70.812 -1.914 12.055 1 53.16 4 PRO B O 1
ATOM 1706 N N . LYS B 1 5 ? 70.438 -0.377 13.594 1 52.69 5 LYS B N 1
ATOM 1707 C CA . LYS B 1 5 ? 69.062 -0.746 13.984 1 52.69 5 LYS B CA 1
ATOM 1708 C C . LYS B 1 5 ? 68.062 -0.45 12.859 1 52.69 5 LYS B C 1
ATOM 1710 O O . LYS B 1 5 ? 68.125 0.63 12.273 1 52.69 5 LYS B O 1
ATOM 1715 N N . PRO B 1 6 ? 67.375 -1.481 12.281 1 45.41 6 PRO B N 1
ATOM 1716 C CA . PRO B 1 6 ? 66.438 -1.235 11.18 1 45.41 6 PRO B CA 1
ATOM 1717 C C . PRO B 1 6 ? 65.438 -0.124 11.492 1 45.41 6 PRO B C 1
ATOM 1719 O O . PRO B 1 6 ? 65.062 0.072 12.648 1 45.41 6 PRO B O 1
ATOM 1722 N N . ARG B 1 7 ? 65.375 0.977 10.727 1 46.88 7 ARG B N 1
ATOM 1723 C CA . ARG B 1 7 ? 64.438 2.096 10.773 1 46.88 7 ARG B CA 1
ATOM 1724 C C . ARG B 1 7 ? 63 1.604 10.852 1 46.88 7 ARG B C 1
ATOM 1726 O O . ARG B 1 7 ? 62.594 0.739 10.078 1 46.88 7 ARG B O 1
ATOM 1733 N N . ALA B 1 8 ? 62.281 1.883 11.977 1 46.38 8 ALA B N 1
ATOM 1734 C CA . ALA B 1 8 ? 60.875 1.639 12.25 1 46.38 8 ALA B CA 1
ATOM 1735 C C . ALA B 1 8 ? 60 2.066 11.078 1 46.38 8 ALA B C 1
ATOM 1737 O O . ALA B 1 8 ? 60.125 3.18 10.562 1 46.38 8 ALA B O 1
ATOM 1738 N N . ARG B 1 9 ? 59.5 1.196 10.227 1 42.5 9 ARG B N 1
ATOM 1739 C CA . ARG B 1 9 ? 58.5 1.425 9.18 1 42.5 9 ARG B CA 1
ATOM 1740 C C . ARG B 1 9 ? 57.406 2.369 9.664 1 42.5 9 ARG B C 1
ATOM 1742 O O . ARG B 1 9 ? 56.781 2.131 10.703 1 42.5 9 ARG B O 1
ATOM 1749 N N . ARG B 1 10 ? 57.5 3.703 9.344 1 42.66 10 ARG B N 1
ATOM 1750 C CA . ARG B 1 10 ? 56.438 4.664 9.562 1 42.66 10 ARG B CA 1
ATOM 1751 C C . ARG B 1 10 ? 55.094 4.066 9.211 1 42.66 10 ARG B C 1
ATOM 1753 O O . ARG B 1 10 ? 54.906 3.479 8.133 1 42.66 10 ARG B O 1
ATOM 1760 N N . SER B 1 11 ? 54.281 3.713 10.156 1 46.28 11 SER B N 1
ATOM 1761 C CA . SER B 1 11 ? 52.906 3.295 10.023 1 46.28 11 SER B CA 1
ATOM 1762 C C . SER B 1 11 ? 52.156 4.152 9 1 46.28 11 SER B C 1
ATOM 1764 O O . SER B 1 11 ? 52.25 5.379 9.039 1 46.28 11 SER B O 1
ATOM 1766 N N . GLY B 1 12 ? 52.062 3.852 7.762 1 46.47 12 GLY B N 1
ATOM 1767 C CA . GLY B 1 12 ? 51.281 4.469 6.707 1 46.47 12 GLY B CA 1
ATOM 1768 C C . GLY B 1 12 ? 49.938 5.004 7.199 1 46.47 12 GLY B C 1
ATOM 1769 O O . GLY B 1 12 ? 49.062 4.234 7.535 1 46.47 12 GLY B O 1
ATOM 1770 N N . ALA B 1 13 ? 49.875 6.094 7.949 1 48.75 13 ALA B N 1
ATOM 1771 C CA . ALA B 1 13 ? 48.625 6.762 8.328 1 48.75 13 ALA B CA 1
ATOM 1772 C C . ALA B 1 13 ? 47.625 6.777 7.168 1 48.75 13 ALA B C 1
ATOM 1774 O O . ALA B 1 13 ? 48.031 6.953 6.012 1 48.75 13 ALA B O 1
ATOM 1775 N N . ALA B 1 14 ? 46.562 6.008 7.281 1 55.56 14 ALA B N 1
ATOM 1776 C CA . ALA B 1 14 ? 45.469 6.059 6.301 1 55.56 14 ALA B CA 1
ATOM 1777 C C . ALA B 1 14 ? 45.312 7.465 5.73 1 55.56 14 ALA B C 1
ATOM 1779 O O . ALA B 1 14 ? 45.469 8.453 6.445 1 55.56 14 ALA B O 1
ATOM 1780 N N . PRO B 1 15 ? 45.469 7.664 4.465 1 54.38 15 PRO B N 1
ATOM 1781 C CA . PRO B 1 15 ? 45.375 9.016 3.9 1 54.38 15 PRO B CA 1
ATOM 1782 C C . PRO B 1 15 ? 44.219 9.805 4.477 1 54.38 15 PRO B C 1
ATOM 1784 O O . PRO B 1 15 ? 43.188 9.227 4.82 1 54.38 15 PRO B O 1
ATOM 1787 N N . ALA B 1 16 ? 44.344 10.922 5.051 1 57.09 16 ALA B N 1
ATOM 1788 C CA . ALA B 1 16 ? 43.406 11.914 5.582 1 57.09 16 ALA B CA 1
ATOM 1789 C C . ALA B 1 16 ? 42.219 12.117 4.641 1 57.09 16 ALA B C 1
ATOM 1791 O O . ALA B 1 16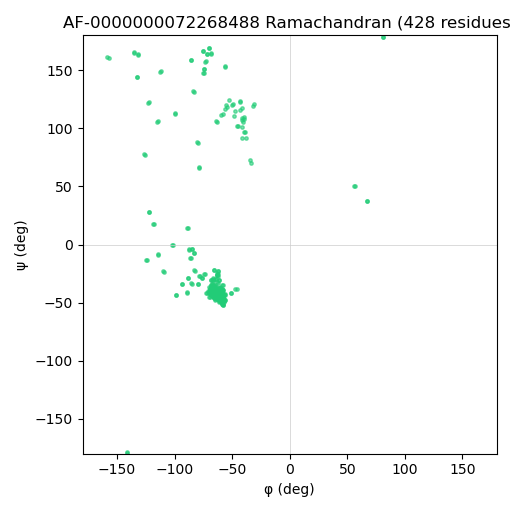 ? 42.406 12.234 3.428 1 57.09 16 ALA B O 1
ATOM 1792 N N . ARG B 1 17 ? 41 11.633 5.02 1 59.72 17 ARG B N 1
ATOM 1793 C CA . ARG B 1 17 ? 39.812 11.891 4.23 1 59.72 17 ARG B CA 1
ATOM 1794 C C . ARG B 1 17 ? 39.75 13.336 3.744 1 59.72 17 ARG B C 1
ATOM 1796 O O . ARG B 1 17 ? 40.094 14.258 4.5 1 59.72 17 ARG B O 1
ATOM 1803 N N . THR B 1 18 ? 39.812 13.586 2.408 1 65.69 18 THR B N 1
ATOM 1804 C CA . THR B 1 18 ? 39.75 14.914 1.804 1 65.69 18 THR B CA 1
ATOM 1805 C C . THR B 1 18 ? 38.469 15.648 2.24 1 65.69 18 THR B C 1
ATOM 1807 O O . THR B 1 18 ? 37.531 15.031 2.76 1 65.69 18 THR B O 1
ATOM 1810 N N . ARG B 1 19 ? 38.438 16.938 2.289 1 67.38 19 ARG B N 1
ATOM 1811 C CA . ARG B 1 19 ? 37.281 17.797 2.627 1 67.38 19 ARG B CA 1
ATOM 1812 C C . ARG B 1 19 ? 36.031 17.344 1.897 1 67.38 19 ARG B C 1
ATOM 1814 O O . ARG B 1 19 ? 34.938 17.344 2.475 1 67.38 19 ARG B O 1
ATOM 1821 N N . ASP B 1 20 ? 36.25 16.922 0.641 1 68.44 20 ASP B N 1
ATOM 1822 C CA . ASP B 1 20 ? 35.094 16.469 -0.158 1 68.44 20 ASP B CA 1
ATOM 1823 C C . ASP B 1 20 ? 34.531 15.172 0.397 1 68.44 20 ASP B C 1
ATOM 1825 O O . ASP B 1 20 ? 33.312 14.984 0.419 1 68.44 20 ASP B O 1
ATOM 1829 N N . ASP B 1 21 ? 35.344 14.328 0.857 1 68.12 21 ASP B N 1
ATOM 1830 C CA . ASP B 1 21 ? 34.906 13.07 1.456 1 68.12 21 ASP B CA 1
ATOM 1831 C C . ASP B 1 21 ? 34.125 13.32 2.748 1 68.12 21 ASP B C 1
ATOM 1833 O O . ASP B 1 21 ? 33.125 12.641 3.023 1 68.12 21 ASP B O 1
ATOM 1837 N N . GLN B 1 22 ? 34.625 14.281 3.432 1 71.06 22 GLN B N 1
ATOM 1838 C CA . GLN B 1 22 ? 33.969 14.609 4.703 1 71.06 22 GLN B CA 1
ATOM 1839 C C . GLN B 1 22 ? 32.594 15.195 4.48 1 71.06 22 GLN B C 1
ATOM 1841 O O . GLN B 1 22 ? 31.656 14.906 5.246 1 71.06 22 GLN B O 1
ATOM 1846 N N . VAL B 1 23 ? 32.531 15.938 3.393 1 73.12 23 VAL B N 1
ATOM 1847 C CA . VAL B 1 23 ? 31.234 16.562 3.066 1 73.12 23 VAL B CA 1
ATOM 1848 C C . VAL B 1 23 ? 30.234 15.492 2.633 1 73.12 23 VAL B C 1
ATOM 1850 O O . VAL B 1 23 ? 29.078 15.516 3.045 1 73.12 23 VAL B O 1
ATOM 1853 N N . VAL B 1 24 ? 30.734 14.578 1.854 1 74.44 24 VAL B N 1
ATOM 1854 C CA . VAL B 1 24 ? 29.875 13.5 1.373 1 74.44 24 VAL B CA 1
ATOM 1855 C C . VAL B 1 24 ? 29.453 12.617 2.543 1 74.44 24 VAL B C 1
ATOM 1857 O O . VAL B 1 24 ? 28.297 12.188 2.623 1 74.44 24 VAL B O 1
ATOM 1860 N N . ASP B 1 25 ? 30.281 12.43 3.408 1 79.88 25 ASP B N 1
ATOM 1861 C CA . ASP B 1 25 ? 29.984 11.617 4.582 1 79.88 25 ASP B CA 1
ATOM 1862 C C . ASP B 1 25 ? 28.953 12.289 5.477 1 79.88 25 ASP B C 1
ATOM 1864 O O . ASP B 1 25 ? 28.047 11.633 6 1 79.88 25 ASP B O 1
ATOM 1868 N N . ARG B 1 26 ? 29.078 13.586 5.539 1 84.75 26 ARG B N 1
ATOM 1869 C CA . ARG B 1 26 ? 28.156 14.328 6.375 1 84.75 26 ARG B CA 1
ATOM 1870 C C . ARG B 1 26 ? 26.75 14.344 5.758 1 84.75 26 ARG B C 1
ATOM 1872 O O . ARG B 1 26 ? 25.75 14.172 6.461 1 84.75 26 ARG B O 1
ATOM 1879 N N . ARG B 1 27 ? 26.781 14.492 4.512 1 87.81 27 ARG B N 1
ATOM 1880 C CA . ARG B 1 27 ? 25.5 14.492 3.824 1 87.81 27 ARG B CA 1
ATOM 1881 C C . ARG B 1 27 ? 24.781 13.156 4.008 1 87.81 27 ARG B C 1
ATOM 1883 O O . ARG B 1 27 ? 23.578 13.125 4.238 1 87.81 27 ARG B O 1
ATOM 1890 N N . ARG B 1 28 ? 25.516 12.164 3.93 1 88.94 28 ARG B N 1
ATOM 1891 C CA . ARG B 1 28 ? 24.938 10.836 4.113 1 88.94 28 ARG B CA 1
ATOM 1892 C C . ARG B 1 28 ? 24.391 10.664 5.523 1 88.94 28 ARG B C 1
ATOM 1894 O O . ARG B 1 28 ? 23.328 10.078 5.715 1 88.94 28 ARG B O 1
ATOM 1901 N N . SER B 1 29 ? 25.078 11.172 6.414 1 90.88 29 SER B N 1
ATOM 1902 C CA . SER B 1 29 ? 24.625 11.102 7.801 1 90.88 29 SER B CA 1
ATOM 1903 C C . SER B 1 29 ? 23.328 11.883 7.996 1 90.88 29 SER B C 1
ATOM 1905 O O . SER B 1 29 ? 22.438 11.438 8.719 1 90.88 29 SER B O 1
ATOM 1907 N N . LEU B 1 30 ? 23.266 13 7.348 1 92.56 30 LEU B N 1
ATOM 1908 C CA . LEU B 1 30 ? 22.078 13.828 7.43 1 92.56 30 LEU B CA 1
ATOM 1909 C C . LEU B 1 30 ? 20.891 13.141 6.766 1 92.56 30 LEU B C 1
ATOM 1911 O O . LEU B 1 30 ? 19.75 13.234 7.246 1 92.56 30 LEU B O 1
ATOM 1915 N N . LEU B 1 31 ? 21.188 12.43 5.758 1 93.31 31 LEU B N 1
ATOM 1916 C CA . LEU B 1 31 ? 20.125 11.703 5.062 1 93.31 31 LEU B CA 1
ATOM 1917 C C . LEU B 1 31 ? 19.609 10.555 5.914 1 93.31 31 LEU B C 1
ATOM 1919 O O . LEU B 1 31 ? 18.391 10.305 5.949 1 93.31 31 LEU B O 1
ATOM 1923 N N . LYS B 1 32 ? 20.484 9.969 6.582 1 92.88 32 LYS B N 1
ATOM 1924 C CA . LYS B 1 32 ? 20.078 8.898 7.484 1 92.88 32 LYS B CA 1
ATOM 1925 C C . LYS B 1 32 ? 19.203 9.438 8.617 1 92.88 32 LYS B C 1
ATOM 1927 O O . LYS B 1 32 ? 18.219 8.812 9 1 92.88 32 LYS B O 1
ATOM 1932 N N . ALA B 1 33 ? 19.562 10.547 9.055 1 94.5 33 ALA B N 1
ATOM 1933 C CA . ALA B 1 33 ? 18.766 11.211 10.078 1 94.5 33 ALA B CA 1
ATOM 1934 C C . ALA B 1 33 ? 17.391 11.594 9.539 1 94.5 33 ALA B C 1
ATOM 1936 O O . ALA B 1 33 ? 16.375 11.438 10.234 1 94.5 33 ALA B O 1
ATOM 1937 N N . ALA B 1 34 ? 17.406 12.102 8.352 1 94.56 34 ALA B N 1
ATOM 1938 C CA . ALA B 1 34 ? 16.141 12.492 7.711 1 94.56 34 ALA B CA 1
ATOM 1939 C C . ALA B 1 34 ? 15.219 11.289 7.555 1 94.56 34 ALA B C 1
ATOM 1941 O O . ALA B 1 34 ? 14.023 11.375 7.852 1 94.56 34 ALA B O 1
ATOM 1942 N N . VAL B 1 35 ? 15.781 10.203 7.152 1 93.69 35 VAL B N 1
ATOM 1943 C CA . VAL B 1 35 ? 15.016 8.977 6.957 1 93.69 35 VAL B CA 1
ATOM 1944 C C . VAL B 1 35 ? 14.398 8.531 8.281 1 93.69 35 VAL B C 1
ATOM 1946 O O . VAL B 1 35 ? 13.219 8.195 8.344 1 93.69 35 VAL B O 1
ATOM 1949 N N . LYS B 1 36 ? 15.133 8.625 9.281 1 93 36 LYS B N 1
ATOM 1950 C CA . LYS B 1 36 ? 14.656 8.234 10.602 1 93 36 LYS B CA 1
ATOM 1951 C C . LYS B 1 36 ? 13.531 9.156 11.078 1 93 36 LYS B C 1
ATOM 1953 O O . LYS B 1 36 ? 12.508 8.68 11.57 1 93 36 LYS B O 1
ATOM 1958 N N . VAL B 1 37 ? 13.727 10.391 10.922 1 94.19 37 VAL B N 1
ATOM 1959 C CA . VAL B 1 37 ? 12.734 11.359 11.359 1 94.19 37 VAL B CA 1
ATOM 1960 C C . VAL B 1 37 ? 11.438 11.172 10.57 1 94.19 37 VAL B C 1
ATOM 1962 O O . VAL B 1 37 ? 10.352 11.188 11.148 1 94.19 37 VAL B O 1
ATOM 1965 N N . ILE B 1 38 ? 11.578 10.961 9.305 1 92.5 38 ILE B N 1
ATOM 1966 C CA . ILE B 1 38 ? 10.414 10.805 8.438 1 92.5 38 ILE B CA 1
ATOM 1967 C C . ILE B 1 38 ? 9.648 9.539 8.828 1 92.5 38 ILE B C 1
ATOM 1969 O O . ILE B 1 38 ? 8.414 9.539 8.875 1 92.5 38 ILE B O 1
ATOM 1973 N N . SER B 1 39 ? 10.383 8.547 9.109 1 89.94 39 SER B N 1
ATOM 1974 C CA . SER B 1 39 ? 9.742 7.285 9.469 1 89.94 39 SER B CA 1
ATOM 1975 C C . SER B 1 39 ? 8.953 7.418 10.766 1 89.94 39 SER B C 1
ATOM 1977 O O . SER B 1 39 ? 7.914 6.773 10.938 1 89.94 39 SER B O 1
ATOM 1979 N N . LYS B 1 40 ? 9.344 8.258 11.648 1 88.81 40 LYS B N 1
ATOM 1980 C CA . LYS B 1 40 ? 8.734 8.391 12.969 1 88.81 40 LYS B CA 1
ATOM 1981 C C . LYS B 1 40 ? 7.656 9.469 12.977 1 88.81 40 LYS B C 1
ATOM 1983 O O . LYS B 1 40 ? 6.629 9.32 13.641 1 88.81 40 LYS B O 1
ATOM 1988 N N . ARG B 1 41 ? 7.914 10.508 12.156 1 88.38 41 ARG B N 1
ATOM 1989 C CA . ARG B 1 41 ? 7.055 11.68 12.289 1 88.38 41 ARG B CA 1
ATOM 1990 C C . ARG B 1 41 ? 6.23 11.898 11.031 1 88.38 41 ARG B C 1
ATOM 1992 O O . ARG B 1 41 ? 5.324 12.734 11.016 1 88.38 41 ARG B O 1
ATOM 1999 N N . GLY B 1 42 ? 6.566 11.148 10.031 1 86.75 42 GLY B N 1
ATOM 2000 C CA . GLY B 1 42 ? 5.918 11.398 8.75 1 86.75 42 GLY B CA 1
ATOM 2001 C C . GLY B 1 42 ? 6.539 12.555 7.988 1 86.75 42 GLY B C 1
ATOM 2002 O O . GLY B 1 42 ? 7.473 13.195 8.477 1 86.75 42 GLY B O 1
ATOM 2003 N N . LEU B 1 43 ? 6.027 12.844 6.773 1 86.38 43 LEU B N 1
ATOM 2004 C CA . LEU B 1 43 ? 6.605 13.859 5.906 1 86.38 43 LEU B CA 1
ATOM 2005 C C . LEU B 1 43 ? 6.238 15.258 6.391 1 86.38 43 LEU B C 1
ATOM 2007 O O . LEU B 1 43 ? 7 16.203 6.191 1 86.38 43 LEU B O 1
ATOM 2011 N N . THR B 1 44 ? 5.125 15.336 7.016 1 79.06 44 THR B N 1
ATOM 2012 C CA . THR B 1 44 ? 4.68 16.641 7.504 1 79.06 44 THR B CA 1
ATOM 2013 C C . THR B 1 44 ? 5.414 17.016 8.789 1 79.06 44 THR B C 1
ATOM 2015 O O . THR B 1 44 ? 5.617 18.188 9.07 1 79.06 44 THR B O 1
ATOM 2018 N N . GLY B 1 45 ? 5.84 16.109 9.516 1 82.62 45 GLY B N 1
ATOM 2019 C CA . GLY B 1 45 ? 6.457 16.344 10.812 1 82.62 45 GLY B CA 1
ATOM 2020 C C . GLY B 1 45 ? 7.953 16.594 10.727 1 82.62 45 GLY B C 1
ATOM 2021 O O . GLY B 1 45 ? 8.586 16.953 11.719 1 82.62 45 GLY B O 1
ATOM 2022 N N . VAL B 1 46 ? 8.352 16.453 9.562 1 88.12 46 VAL B N 1
ATOM 2023 C CA . VAL B 1 46 ? 9.789 16.625 9.398 1 88.12 46 VAL B CA 1
ATOM 2024 C C . VAL B 1 46 ? 10.125 18.109 9.25 1 88.12 46 VAL B C 1
ATOM 2026 O O . VAL B 1 46 ? 9.438 18.844 8.539 1 88.12 46 VAL B O 1
ATOM 2029 N N . THR B 1 47 ? 11.117 18.547 10.016 1 89.31 47 THR B N 1
ATOM 2030 C CA . THR B 1 47 ? 11.656 19.891 9.914 1 89.31 47 THR B CA 1
ATOM 2031 C C . THR B 1 47 ? 13.188 19.859 9.93 1 89.31 47 THR B C 1
ATOM 2033 O O . THR B 1 47 ? 13.789 18.844 10.266 1 89.31 47 THR B O 1
ATOM 2036 N N . ILE B 1 48 ? 13.711 21.016 9.523 1 91.69 48 ILE B N 1
ATOM 2037 C CA . ILE B 1 48 ? 15.164 21.125 9.602 1 91.69 48 ILE B CA 1
ATOM 2038 C C . ILE B 1 48 ? 15.625 20.922 11.047 1 91.69 48 ILE B C 1
ATOM 2040 O O . ILE B 1 48 ? 16.609 20.234 11.297 1 91.69 48 ILE B O 1
ATOM 2044 N N . ASN B 1 49 ? 14.883 21.438 11.984 1 93.44 49 ASN B N 1
ATOM 2045 C CA . ASN B 1 49 ? 15.234 21.328 13.391 1 93.44 49 ASN B CA 1
ATOM 2046 C C . ASN B 1 49 ? 15.156 19.891 13.883 1 93.44 49 ASN B C 1
ATOM 2048 O O . ASN B 1 49 ? 15.992 19.453 14.672 1 93.44 49 ASN B O 1
ATOM 2052 N N . SER B 1 50 ? 14.172 19.234 13.484 1 93.88 50 SER B N 1
ATOM 2053 C CA . SER B 1 50 ? 14.039 17.844 13.914 1 93.88 50 SER B CA 1
ATOM 2054 C C . SER B 1 50 ? 15.164 16.969 13.344 1 93.88 50 SER B C 1
ATOM 2056 O O . SER B 1 50 ? 15.641 16.047 14.008 1 93.88 50 SER B O 1
ATOM 2058 N N . ILE B 1 51 ? 15.594 17.234 12.156 1 94.38 51 ILE B N 1
ATOM 2059 C CA . ILE B 1 51 ? 16.688 16.5 11.539 1 94.38 51 ILE B CA 1
ATOM 2060 C C . ILE B 1 51 ? 18 16.844 12.242 1 94.38 51 ILE B C 1
ATOM 2062 O O . ILE B 1 51 ? 18.812 15.961 12.523 1 94.38 51 ILE B O 1
ATOM 2066 N N . ALA B 1 52 ? 18.125 18.156 12.453 1 94.69 52 ALA B N 1
ATOM 2067 C CA . ALA B 1 52 ? 19.312 18.625 13.164 1 94.69 52 ALA B CA 1
ATOM 2068 C C . ALA B 1 52 ? 19.438 17.938 14.523 1 94.69 52 ALA B C 1
ATOM 2070 O O . ALA B 1 52 ? 20.516 17.453 14.891 1 94.69 52 ALA B O 1
ATOM 2071 N N . ALA B 1 53 ? 18.391 17.906 15.242 1 95.81 53 ALA B N 1
ATOM 2072 C CA . ALA B 1 53 ? 18.359 17.266 16.547 1 95.81 53 ALA B CA 1
ATOM 2073 C C . ALA B 1 53 ? 18.719 15.781 16.438 1 95.81 53 ALA B C 1
ATOM 2075 O O . ALA B 1 53 ? 19.516 15.266 17.234 1 95.81 53 ALA B O 1
ATOM 2076 N N . GLU B 1 54 ? 18.156 15.117 15.477 1 94.5 54 GLU B N 1
ATOM 2077 C CA . GLU B 1 54 ? 18.422 13.695 15.266 1 94.5 54 GLU B CA 1
ATOM 2078 C C . GLU B 1 54 ? 19.875 13.445 14.883 1 94.5 54 GLU B C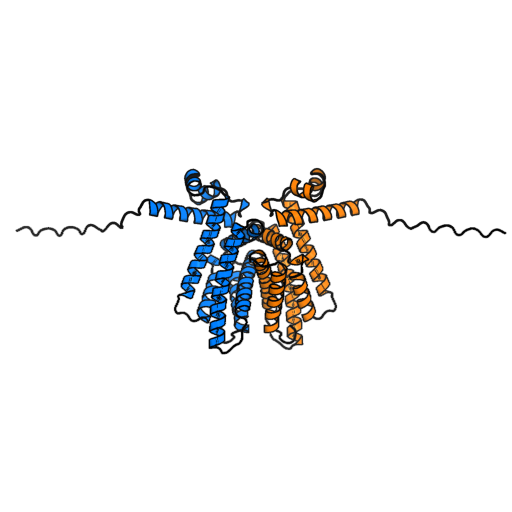 1
ATOM 2080 O O . GLU B 1 54 ? 20.469 12.453 15.305 1 94.5 54 GLU B O 1
ATOM 2085 N N . ALA B 1 55 ? 20.422 14.297 14.086 1 94.56 55 ALA B N 1
ATOM 2086 C CA . ALA B 1 55 ? 21.797 14.156 13.578 1 94.56 55 ALA B CA 1
ATOM 2087 C C . ALA B 1 55 ? 22.812 14.734 14.562 1 94.56 55 ALA B C 1
ATOM 2089 O O . ALA B 1 55 ? 24.016 14.672 14.328 1 94.56 55 ALA B O 1
ATOM 2090 N N . LYS B 1 56 ? 22.312 15.305 15.602 1 95.5 56 LYS B N 1
ATOM 2091 C CA . LYS B 1 56 ? 23.156 15.906 16.625 1 95.5 56 LYS B CA 1
ATOM 2092 C C . LYS B 1 56 ? 24.094 16.953 16.031 1 95.5 56 LYS B C 1
ATOM 2094 O O . LYS B 1 56 ? 25.297 16.922 16.266 1 95.5 56 LYS B O 1
ATOM 2099 N N . CYS B 1 57 ? 23.516 17.812 15.297 1 93.94 57 CYS B N 1
ATOM 2100 C CA . CYS B 1 57 ? 24.266 18.922 14.695 1 93.94 57 CYS B CA 1
ATOM 2101 C C . CYS B 1 57 ? 23.438 20.203 14.727 1 93.94 57 CYS B C 1
ATOM 2103 O O . CYS B 1 57 ? 22.359 20.234 15.305 1 93.94 57 CYS B O 1
ATOM 2105 N N . SER B 1 58 ? 24.016 21.25 14.18 1 92.31 58 SER B N 1
ATOM 2106 C CA . SER B 1 58 ? 23.344 22.547 14.219 1 92.31 58 SER B CA 1
ATOM 2107 C C . SER B 1 58 ? 22.375 22.703 13.047 1 92.31 58 SER B C 1
ATOM 2109 O O . SER B 1 58 ? 22.516 22.016 12.031 1 92.31 58 SER B O 1
ATOM 2111 N N . TYR B 1 59 ? 21.406 23.625 13.227 1 91.12 59 TYR B N 1
ATOM 2112 C CA . TYR B 1 59 ? 20.484 24.031 12.164 1 91.12 59 TYR B CA 1
ATOM 2113 C C . TYR B 1 59 ? 21.25 24.406 10.898 1 91.12 59 TYR B C 1
ATOM 2115 O O . TYR B 1 59 ? 20.875 24 9.797 1 91.12 59 TYR B O 1
ATOM 2123 N N . GLY B 1 60 ? 22.359 25.125 11.07 1 91.19 60 GLY B N 1
ATOM 2124 C CA . GLY B 1 60 ? 23.125 25.641 9.953 1 91.19 60 GLY B CA 1
ATOM 2125 C C . GLY B 1 60 ? 23.75 24.562 9.102 1 91.19 60 GLY B C 1
ATOM 2126 O O . GLY B 1 60 ? 23.828 24.688 7.875 1 91.19 60 GLY B O 1
ATOM 2127 N N . VAL B 1 61 ? 24.141 23.547 9.703 1 90.56 61 VAL B N 1
ATOM 2128 C CA . VAL B 1 61 ? 24.75 22.422 8.992 1 90.56 61 VAL B CA 1
ATOM 2129 C C . VAL B 1 61 ? 23.719 21.781 8.055 1 90.56 61 VAL B C 1
ATOM 2131 O O . VAL B 1 61 ? 24.016 21.531 6.887 1 90.56 61 VAL B O 1
ATOM 2134 N N . VAL B 1 62 ? 22.469 21.5 8.539 1 92.69 62 VAL B N 1
ATOM 2135 C CA . VAL B 1 62 ? 21.406 20.906 7.727 1 92.69 62 VAL B CA 1
ATOM 2136 C C . VAL B 1 62 ? 21 21.859 6.609 1 92.69 62 VAL B C 1
ATOM 2138 O O . VAL B 1 62 ? 20.875 21.453 5.453 1 92.69 62 VAL B O 1
ATOM 2141 N N . ALA B 1 63 ? 20.938 23.094 6.98 1 90 63 ALA B N 1
ATOM 2142 C CA . ALA B 1 63 ? 20.516 24.109 6.02 1 90 63 ALA B CA 1
ATOM 2143 C C . ALA B 1 63 ? 21.531 24.266 4.898 1 90 63 ALA B C 1
ATOM 2145 O O . ALA B 1 63 ? 21.172 24.516 3.748 1 90 63 ALA B O 1
ATOM 2146 N N . PHE B 1 64 ? 22.734 24.141 5.301 1 88.62 64 PHE B N 1
ATOM 2147 C CA . PHE B 1 64 ? 23.812 24.234 4.324 1 88.62 64 PHE B CA 1
ATOM 2148 C C . PHE B 1 64 ? 23.703 23.141 3.283 1 88.62 64 PHE B C 1
ATOM 2150 O O . PHE B 1 64 ? 23.875 23.391 2.086 1 88.62 64 PHE B O 1
ATOM 2157 N N . HIS B 1 65 ? 23.359 22 3.779 1 90.31 65 HIS B N 1
ATOM 2158 C CA . HIS B 1 65 ? 23.359 20.844 2.887 1 90.31 65 HIS B CA 1
ATOM 2159 C C . HIS B 1 65 ? 22.047 20.75 2.123 1 90.31 65 HIS B C 1
ATOM 2161 O O . HIS B 1 65 ? 22.016 20.234 0.999 1 90.31 65 HIS B O 1
ATOM 2167 N N . PHE B 1 66 ? 21 21.203 2.902 1 88.44 66 PHE B N 1
ATOM 2168 C CA . PHE B 1 66 ? 19.688 21.062 2.279 1 88.44 66 PHE B CA 1
ATOM 2169 C C . PHE B 1 66 ? 19 22.422 2.184 1 88.44 66 PHE B C 1
ATOM 2171 O O . PHE B 1 66 ? 19.125 23.25 3.082 1 88.44 66 PHE B O 1
ATOM 2178 N N . GLN B 1 67 ? 18.625 22.859 1.009 1 82.38 67 GLN B N 1
ATOM 2179 C CA . GLN B 1 67 ? 18.094 24.188 0.73 1 82.38 67 GLN B CA 1
ATOM 2180 C C . GLN B 1 67 ? 16.656 24.328 1.24 1 82.38 67 GLN B C 1
ATOM 2182 O O . GLN B 1 67 ? 16.203 25.438 1.535 1 82.38 67 GLN B O 1
ATOM 2187 N N . SER B 1 68 ? 16 23.219 1.342 1 88 68 SER B N 1
ATOM 2188 C CA . SER B 1 68 ? 14.602 23.312 1.752 1 88 68 SER B CA 1
ATOM 2189 C C . SER B 1 68 ? 14.109 22 2.332 1 88 68 SER B C 1
ATOM 2191 O O . SER B 1 68 ? 14.742 20.953 2.148 1 88 68 SER B O 1
ATOM 2193 N N . LYS B 1 69 ? 13.031 22.109 3.059 1 87.12 69 LYS B N 1
ATOM 2194 C CA . LYS B 1 69 ? 12.375 20.906 3.592 1 87.12 69 LYS B CA 1
ATOM 2195 C C . LYS B 1 69 ? 12.016 19.938 2.475 1 87.12 69 LYS B C 1
ATOM 2197 O O . LYS B 1 69 ? 12.234 18.734 2.598 1 87.12 69 LYS B O 1
ATOM 2202 N N . GLU B 1 70 ? 11.5 20.469 1.4 1 88.12 70 GLU B N 1
ATOM 2203 C CA . GLU B 1 70 ? 11.148 19.641 0.251 1 88.12 70 GLU B CA 1
ATOM 2204 C C . GLU B 1 70 ? 12.383 18.969 -0.338 1 88.12 70 GLU B C 1
ATOM 2206 O O . GLU B 1 70 ? 12.328 17.797 -0.729 1 88.12 70 GLU B O 1
ATOM 2211 N N . GLY B 1 71 ? 13.383 19.672 -0.35 1 90 71 GLY B N 1
ATOM 2212 C CA . GLY B 1 71 ? 14.641 19.141 -0.84 1 90 71 GLY B CA 1
ATOM 2213 C C . GLY B 1 71 ? 15.172 18 0.014 1 90 71 GLY B C 1
ATOM 2214 O O . GLY B 1 71 ? 15.695 17.016 -0.511 1 90 71 GLY B O 1
ATOM 2215 N N . ILE B 1 72 ? 15.07 18.109 1.308 1 91.38 72 ILE B N 1
ATOM 2216 C CA . ILE B 1 72 ? 15.5 17.078 2.24 1 91.38 72 ILE B CA 1
ATOM 2217 C C . ILE B 1 72 ? 14.656 15.812 2.051 1 91.38 72 ILE B C 1
ATOM 2219 O O . ILE B 1 72 ? 15.188 14.703 2.016 1 91.38 72 ILE B O 1
ATOM 2223 N N . ILE B 1 73 ? 13.438 16.094 1.942 1 92.81 73 ILE B N 1
ATOM 2224 C CA . ILE B 1 73 ? 12.492 14.992 1.838 1 92.81 73 ILE B CA 1
ATOM 2225 C C . ILE B 1 73 ? 12.758 14.211 0.552 1 92.81 73 ILE B C 1
ATOM 2227 O O . ILE B 1 73 ? 12.828 12.977 0.571 1 92.81 73 ILE B O 1
ATOM 2231 N N . PHE B 1 74 ? 12.93 14.898 -0.487 1 94.06 74 PHE B N 1
ATOM 2232 C CA . PHE B 1 74 ? 13.211 14.219 -1.744 1 94.06 74 PHE B CA 1
ATOM 2233 C C . PHE B 1 74 ? 14.547 13.477 -1.673 1 94.06 74 PHE B C 1
ATOM 2235 O O . PHE B 1 74 ? 14.664 12.352 -2.17 1 94.06 74 PHE B O 1
ATOM 2242 N N . ALA B 1 75 ? 15.477 14.133 -1.073 1 94.31 75 ALA B N 1
ATOM 2243 C CA . ALA B 1 75 ? 16.797 13.508 -0.954 1 94.31 75 ALA B CA 1
ATOM 2244 C C . ALA B 1 75 ? 16.703 12.219 -0.136 1 94.31 75 ALA B C 1
ATOM 2246 O O . ALA B 1 75 ? 17.406 11.242 -0.428 1 94.31 75 ALA B O 1
ATOM 2247 N N . ALA B 1 76 ? 15.938 12.242 0.876 1 94.69 76 ALA B N 1
ATOM 2248 C CA . ALA B 1 76 ? 15.727 11.039 1.685 1 94.69 76 ALA B CA 1
ATOM 2249 C C . ALA B 1 76 ? 15.078 9.93 0.863 1 94.69 76 ALA B C 1
ATOM 2251 O O . ALA B 1 76 ? 15.484 8.773 0.944 1 94.69 76 ALA B O 1
ATOM 2252 N N . LEU B 1 77 ? 14.086 10.258 0.085 1 95.25 77 LEU B N 1
ATOM 2253 C CA . LEU B 1 77 ? 13.453 9.297 -0.815 1 95.25 77 LEU B CA 1
ATOM 2254 C C . LEU B 1 77 ? 14.469 8.727 -1.799 1 95.25 77 LEU B C 1
ATOM 2256 O O . LEU B 1 77 ? 14.57 7.508 -1.956 1 95.25 77 LEU B O 1
ATOM 2260 N N . ASP B 1 78 ? 15.148 9.648 -2.402 1 95.94 78 ASP B N 1
ATOM 2261 C CA . ASP B 1 78 ? 16.125 9.234 -3.412 1 95.94 78 ASP B CA 1
ATOM 2262 C C . ASP B 1 78 ? 17.188 8.312 -2.812 1 95.94 78 ASP B C 1
ATOM 2264 O O . ASP B 1 78 ? 17.578 7.332 -3.439 1 95.94 78 ASP B O 1
ATOM 2268 N N . HIS B 1 79 ? 17.641 8.648 -1.67 1 94.38 79 HIS B N 1
ATOM 2269 C CA . HIS B 1 79 ? 18.625 7.824 -0.97 1 94.38 79 HIS B CA 1
ATOM 2270 C C . HIS B 1 79 ? 18.094 6.418 -0.723 1 94.38 79 HIS B C 1
ATOM 2272 O O . HIS B 1 79 ? 18.781 5.43 -0.998 1 94.38 79 HIS B O 1
ATOM 2278 N N . THR B 1 80 ? 16.922 6.332 -0.172 1 94.31 80 THR B N 1
ATOM 2279 C CA . THR B 1 80 ? 16.312 5.047 0.131 1 94.31 80 THR B CA 1
ATOM 2280 C C . THR B 1 80 ? 16.094 4.238 -1.145 1 94.31 80 THR B C 1
ATOM 2282 O O . THR B 1 80 ? 16.391 3.041 -1.186 1 94.31 80 THR B O 1
ATOM 2285 N N . ALA B 1 81 ? 15.617 4.828 -2.189 1 95.19 81 ALA B N 1
ATOM 2286 C CA . ALA B 1 81 ? 15.391 4.18 -3.479 1 95.19 81 ALA B CA 1
ATOM 2287 C C . ALA B 1 81 ? 16.703 3.701 -4.09 1 95.19 81 ALA B C 1
ATOM 2289 O O . ALA B 1 81 ? 16.781 2.586 -4.609 1 95.19 81 ALA B O 1
ATOM 2290 N N . ALA B 1 82 ? 17.703 4.543 -4.004 1 94.19 82 ALA B N 1
ATOM 2291 C CA . ALA B 1 82 ? 19 4.219 -4.586 1 94.19 82 ALA B CA 1
ATOM 2292 C C . ALA B 1 82 ? 19.625 3.016 -3.889 1 94.19 82 ALA B C 1
ATOM 2294 O O . ALA B 1 82 ? 20.297 2.203 -4.527 1 94.19 82 ALA B O 1
ATOM 2295 N N . GLU B 1 83 ? 19.469 2.963 -2.59 1 92.31 83 GLU B N 1
ATOM 2296 C CA . GLU B 1 83 ? 19.953 1.803 -1.853 1 92.31 83 GLU B CA 1
ATOM 2297 C C . GLU B 1 83 ? 19.297 0.517 -2.348 1 92.31 83 GLU B C 1
ATOM 2299 O O . GLU B 1 83 ? 19.969 -0.506 -2.506 1 92.31 83 GLU B O 1
ATOM 2304 N N . TYR B 1 84 ? 18.047 0.578 -2.586 1 92.19 84 TYR B N 1
ATOM 2305 C CA . TYR B 1 84 ? 17.312 -0.585 -3.072 1 92.19 84 TYR B CA 1
ATOM 2306 C C . TYR B 1 84 ? 17.719 -0.934 -4.496 1 92.19 84 TYR B C 1
ATOM 2308 O O . TYR B 1 84 ? 17.891 -2.109 -4.832 1 92.19 84 TYR B O 1
ATOM 2316 N N . GLU B 1 85 ? 17.906 0.065 -5.281 1 94.25 85 GLU B N 1
ATOM 2317 C CA . GLU B 1 85 ? 18.344 -0.132 -6.66 1 94.25 85 GLU B CA 1
ATOM 2318 C C . GLU B 1 85 ? 19.734 -0.776 -6.703 1 94.25 85 GLU B C 1
ATOM 2320 O O . GLU B 1 85 ? 19.984 -1.653 -7.531 1 94.25 85 GLU B O 1
ATOM 2325 N N . ALA B 1 86 ? 20.562 -0.32 -5.855 1 93.75 86 ALA B N 1
ATOM 2326 C CA . ALA B 1 86 ? 21.906 -0.879 -5.789 1 93.75 86 ALA B CA 1
ATOM 2327 C C . ALA B 1 86 ? 21.875 -2.35 -5.383 1 93.75 86 ALA B C 1
ATOM 2329 O O . ALA B 1 86 ? 22.625 -3.168 -5.926 1 93.75 86 ALA B O 1
ATOM 2330 N N . TYR B 1 87 ? 21.062 -2.65 -4.469 1 92.06 87 TYR B N 1
ATOM 2331 C CA . TYR B 1 87 ? 20.875 -4.039 -4.055 1 92.06 87 TYR B CA 1
ATOM 2332 C C . TYR B 1 87 ? 20.406 -4.895 -5.223 1 92.06 87 TYR B C 1
ATOM 2334 O O . TYR B 1 87 ? 20.953 -5.969 -5.477 1 92.06 87 TYR B O 1
ATOM 2342 N N . LEU B 1 88 ? 19.375 -4.465 -5.965 1 92.06 88 LEU B N 1
ATOM 2343 C CA . LEU B 1 88 ? 18.828 -5.195 -7.109 1 92.06 88 LEU B CA 1
ATOM 2344 C C . LEU B 1 88 ? 19.906 -5.402 -8.172 1 92.06 88 LEU B C 1
ATOM 2346 O O . LEU B 1 88 ? 20 -6.48 -8.766 1 92.06 88 LEU B O 1
ATOM 2350 N N . ALA B 1 89 ? 20.688 -4.375 -8.391 1 93.81 89 ALA B N 1
ATOM 2351 C CA . ALA B 1 89 ? 21.75 -4.449 -9.383 1 93.81 89 ALA B CA 1
ATOM 2352 C C . ALA B 1 89 ? 22.781 -5.512 -9 1 93.81 89 ALA B C 1
ATOM 2354 O O . ALA B 1 89 ? 23.234 -6.277 -9.852 1 93.81 89 ALA B O 1
ATOM 2355 N N . GLN B 1 90 ? 23.125 -5.539 -7.758 1 94.69 90 GLN B N 1
ATOM 2356 C CA . GLN B 1 90 ? 24.078 -6.539 -7.266 1 94.69 90 GLN B CA 1
ATOM 2357 C C . GLN B 1 90 ? 23.516 -7.949 -7.41 1 94.69 90 GLN B C 1
ATOM 2359 O O . GLN B 1 90 ? 24.234 -8.875 -7.793 1 94.69 90 GLN B O 1
ATOM 2364 N N . LEU B 1 91 ? 22.266 -8.078 -7.086 1 93.12 91 LEU B N 1
ATOM 2365 C CA . LEU B 1 91 ? 21.609 -9.375 -7.207 1 93.12 91 LEU B CA 1
ATOM 2366 C C . LEU B 1 91 ? 21.578 -9.836 -8.664 1 93.12 91 LEU B C 1
ATOM 2368 O O . LEU B 1 91 ? 21.859 -11 -8.953 1 93.12 91 LEU B O 1
ATOM 2372 N N . ASN B 1 92 ? 21.234 -8.953 -9.531 1 90.94 92 ASN B N 1
ATOM 2373 C CA . ASN B 1 92 ? 21.172 -9.25 -10.961 1 90.94 92 ASN B CA 1
ATOM 2374 C C . ASN B 1 92 ? 22.531 -9.633 -11.523 1 90.94 92 ASN B C 1
ATOM 2376 O O . ASN B 1 92 ? 22.625 -10.438 -12.445 1 90.94 92 ASN B O 1
ATOM 2380 N N . ALA B 1 93 ? 23.562 -9.047 -10.969 1 93.38 93 ALA B N 1
ATOM 2381 C CA . ALA B 1 93 ? 24.922 -9.281 -11.453 1 93.38 93 ALA B CA 1
ATOM 2382 C C . ALA B 1 93 ? 25.5 -10.562 -10.859 1 93.38 93 ALA B C 1
ATOM 2384 O O . ALA B 1 93 ? 26.578 -11.023 -11.266 1 93.38 93 ALA B O 1
ATOM 2385 N N . SER B 1 94 ? 24.781 -11.086 -9.969 1 93 94 SER B N 1
ATOM 2386 C CA . SER B 1 94 ? 25.266 -12.297 -9.312 1 93 94 SER B CA 1
ATOM 2387 C C . SER B 1 94 ? 25.203 -13.5 -10.242 1 93 94 SER B C 1
ATOM 2389 O O . SER B 1 94 ? 24.531 -13.453 -11.273 1 93 94 SER B O 1
ATOM 2391 N N . GLN B 1 95 ? 25.875 -14.555 -9.938 1 94 95 GLN B N 1
ATOM 2392 C CA . GLN B 1 95 ? 25.891 -15.773 -10.734 1 94 95 GLN B CA 1
ATOM 2393 C C . GLN B 1 95 ? 24.766 -16.719 -10.32 1 94 95 GLN B C 1
ATOM 2395 O O . GLN B 1 95 ? 24.734 -17.875 -10.758 1 94 95 GLN B O 1
ATOM 2400 N N . ARG B 1 96 ? 23.891 -16.188 -9.609 1 94.94 96 ARG B N 1
ATOM 2401 C CA . ARG B 1 96 ? 22.766 -16.984 -9.141 1 94.94 96 ARG B CA 1
ATOM 2402 C C . ARG B 1 96 ? 21.766 -17.25 -10.266 1 94.94 96 ARG B C 1
ATOM 2404 O O . ARG B 1 96 ? 21.609 -16.438 -11.172 1 94.94 96 ARG B O 1
ATOM 2411 N N . GLY B 1 97 ? 21.141 -18.391 -10.211 1 97.25 97 GLY B N 1
ATOM 2412 C CA . GLY B 1 97 ? 20.047 -18.672 -11.141 1 97.25 97 GLY B CA 1
ATOM 2413 C C . GLY B 1 97 ? 18.828 -17.828 -10.883 1 97.25 97 GLY B C 1
ATOM 2414 O O . GLY B 1 97 ? 18.703 -17.188 -9.836 1 97.25 97 GLY B O 1
ATOM 2415 N N . PRO B 1 98 ? 17.938 -17.781 -11.844 1 97.62 98 PRO B N 1
ATOM 2416 C CA . PRO B 1 98 ? 16.781 -16.891 -11.75 1 97.62 98 PRO B CA 1
ATOM 2417 C C . PRO B 1 98 ? 15.914 -17.172 -10.523 1 97.62 98 PRO B C 1
ATOM 2419 O O . PRO B 1 98 ? 15.445 -16.234 -9.867 1 97.62 98 PRO B O 1
ATOM 2422 N N . ALA B 1 99 ? 15.711 -18.453 -10.188 1 98.06 99 ALA B N 1
ATOM 2423 C CA . ALA B 1 99 ? 14.906 -18.797 -9.016 1 98.06 99 ALA B CA 1
ATOM 2424 C C . ALA B 1 99 ? 15.578 -18.312 -7.73 1 98.06 99 ALA B C 1
ATOM 2426 O O . ALA B 1 99 ? 14.906 -17.797 -6.832 1 98.06 99 ALA B O 1
ATOM 2427 N N . GLU B 1 100 ? 16.828 -18.484 -7.648 1 97.69 100 GLU B N 1
ATOM 2428 C CA . GLU B 1 100 ? 17.578 -18.047 -6.473 1 97.69 100 GLU B CA 1
ATOM 2429 C C . GLU B 1 100 ? 17.594 -16.531 -6.34 1 97.69 100 GLU B C 1
ATOM 2431 O O . GLU B 1 100 ? 17.531 -16 -5.234 1 97.69 100 GLU B O 1
ATOM 2436 N N . ARG B 1 101 ? 17.703 -15.859 -7.438 1 97.81 101 ARG B N 1
ATOM 2437 C CA . ARG B 1 101 ? 17.656 -14.398 -7.414 1 97.81 101 ARG B CA 1
ATOM 2438 C C . ARG B 1 101 ? 16.312 -13.906 -6.875 1 97.81 101 ARG B C 1
ATOM 2440 O O . ARG B 1 101 ? 16.266 -13.008 -6.031 1 97.81 101 ARG B O 1
ATOM 2447 N N . ILE B 1 102 ? 15.219 -14.547 -7.336 1 98 102 ILE B N 1
ATOM 2448 C CA . ILE B 1 102 ? 13.891 -14.156 -6.883 1 98 102 ILE B CA 1
ATOM 2449 C C . ILE B 1 102 ? 13.75 -14.445 -5.391 1 98 102 ILE B C 1
ATOM 2451 O O . ILE B 1 102 ? 13.234 -13.617 -4.637 1 98 102 ILE B O 1
ATOM 2455 N N . ARG B 1 103 ? 14.25 -15.562 -4.914 1 97.5 103 ARG B 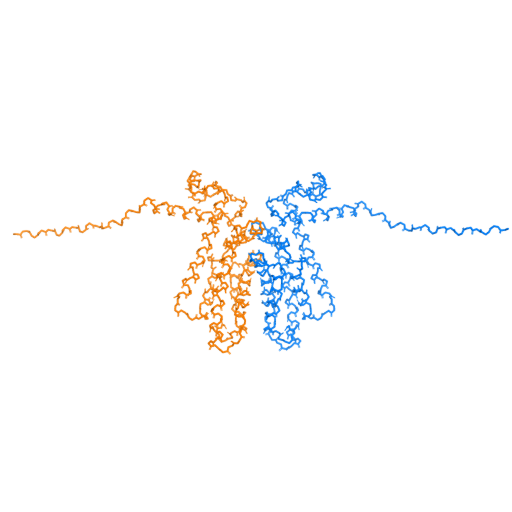N 1
ATOM 2456 C CA . ARG B 1 103 ? 14.18 -15.914 -3.5 1 97.5 103 ARG B CA 1
ATOM 2457 C C . ARG B 1 103 ? 14.938 -14.906 -2.646 1 97.5 103 ARG B C 1
ATOM 2459 O O . ARG B 1 103 ? 14.445 -14.477 -1.602 1 97.5 103 ARG B O 1
ATOM 2466 N N . HIS B 1 104 ? 16.109 -14.57 -3.102 1 96.12 104 HIS B N 1
ATOM 2467 C CA . HIS B 1 104 ? 16.922 -13.625 -2.352 1 96.12 104 HIS B CA 1
ATOM 2468 C C . HIS B 1 104 ? 16.266 -12.258 -2.283 1 96.12 104 HIS B C 1
ATOM 2470 O O . HIS B 1 104 ? 16.375 -11.555 -1.276 1 96.12 104 HIS B O 1
ATOM 2476 N N . MET B 1 105 ? 15.68 -11.891 -3.34 1 96.31 105 MET B N 1
ATOM 2477 C CA . MET B 1 105 ? 14.93 -10.633 -3.35 1 96.31 105 MET B CA 1
ATOM 2478 C C . MET B 1 105 ? 13.812 -10.656 -2.312 1 96.31 105 MET B C 1
ATOM 2480 O O . MET B 1 105 ? 13.664 -9.719 -1.532 1 96.31 105 MET B O 1
ATOM 2484 N N . ILE B 1 106 ? 13.039 -11.758 -2.258 1 97.38 106 ILE B N 1
ATOM 2485 C CA . ILE B 1 106 ? 11.953 -11.906 -1.297 1 97.38 106 ILE B CA 1
ATOM 2486 C C . ILE B 1 106 ? 12.516 -11.898 0.123 1 97.38 106 ILE B C 1
ATOM 2488 O O . ILE B 1 106 ? 11.969 -11.242 1.01 1 97.38 106 ILE B O 1
ATOM 2492 N N . ASP B 1 107 ? 13.641 -12.578 0.323 1 96.25 107 ASP B N 1
ATOM 2493 C CA . ASP B 1 107 ? 14.305 -12.594 1.624 1 96.25 107 ASP B CA 1
ATOM 2494 C C . ASP B 1 107 ? 14.648 -11.18 2.084 1 96.25 107 ASP B C 1
ATOM 2496 O O . ASP B 1 107 ? 14.438 -10.836 3.25 1 96.25 107 ASP B O 1
ATOM 2500 N N . THR B 1 108 ? 15.125 -10.438 1.167 1 94.56 108 THR B N 1
ATOM 2501 C CA . THR B 1 108 ? 15.531 -9.062 1.47 1 94.56 108 THR B CA 1
ATOM 2502 C C . THR B 1 108 ? 14.305 -8.195 1.769 1 94.56 108 THR B C 1
ATOM 2504 O O . THR B 1 108 ? 14.312 -7.422 2.725 1 94.56 108 THR B O 1
ATOM 2507 N N . ASP B 1 109 ? 13.242 -8.367 0.997 1 96.31 109 ASP B N 1
ATOM 2508 C CA . ASP B 1 109 ? 12.039 -7.555 1.124 1 96.31 109 ASP B CA 1
ATOM 2509 C C . ASP B 1 109 ? 11.344 -7.809 2.461 1 96.31 109 ASP B C 1
ATOM 2511 O O . ASP B 1 109 ? 10.586 -6.965 2.939 1 96.31 109 ASP B O 1
ATOM 2515 N N . PHE B 1 110 ? 11.586 -8.922 3.062 1 96.94 110 PHE B N 1
ATOM 2516 C CA . PHE B 1 110 ? 10.945 -9.234 4.336 1 96.94 110 PHE B CA 1
ATOM 2517 C C . PHE B 1 110 ? 11.992 -9.398 5.438 1 96.94 110 PHE B C 1
ATOM 2519 O O . PHE B 1 110 ? 11.727 -10.039 6.461 1 96.94 110 PHE B O 1
ATOM 2526 N N . SER B 1 111 ? 13.172 -8.898 5.16 1 93.19 111 SER B N 1
ATOM 2527 C CA . SER B 1 111 ? 14.211 -8.844 6.188 1 93.19 111 SER B CA 1
ATOM 2528 C C . SER B 1 111 ? 13.867 -7.812 7.258 1 93.19 111 SER B C 1
ATOM 2530 O O . SER B 1 111 ? 13 -6.961 7.055 1 93.19 111 SER B O 1
ATOM 2532 N N . ARG B 1 112 ? 14.578 -7.809 8.32 1 85.31 112 ARG B N 1
ATOM 2533 C CA . ARG B 1 112 ? 14.375 -6.863 9.414 1 85.31 112 ARG B CA 1
ATOM 2534 C C . ARG B 1 112 ? 14.648 -5.434 8.969 1 85.31 112 ARG B C 1
ATOM 2536 O O . ARG B 1 112 ? 13.93 -4.508 9.336 1 85.31 112 ARG B O 1
ATOM 2543 N N . LYS B 1 113 ? 15.648 -5.227 8.203 1 80.5 113 LYS B N 1
ATOM 2544 C CA . LYS B 1 113 ? 16.031 -3.906 7.719 1 80.5 113 LYS B CA 1
ATOM 2545 C C . LYS B 1 113 ? 15.008 -3.352 6.738 1 80.5 113 LYS B C 1
ATOM 2547 O O . LYS B 1 113 ? 14.57 -2.205 6.867 1 80.5 113 LYS B O 1
ATOM 2552 N N . ALA B 1 114 ? 14.539 -4.152 5.844 1 83.06 114 ALA B N 1
ATOM 2553 C CA . ALA B 1 114 ? 13.703 -3.684 4.742 1 83.06 114 ALA B CA 1
ATOM 2554 C C . ALA B 1 114 ? 12.234 -3.668 5.137 1 83.06 114 ALA B C 1
ATOM 2556 O O . ALA B 1 114 ? 11.461 -2.838 4.648 1 83.06 114 ALA B O 1
ATOM 2557 N N . ALA B 1 115 ? 11.93 -4.57 6.047 1 83 115 ALA B N 1
ATOM 2558 C CA . ALA B 1 115 ? 10.508 -4.703 6.367 1 83 115 ALA B CA 1
ATOM 2559 C C . ALA B 1 115 ? 10.25 -4.457 7.852 1 83 115 ALA B C 1
ATOM 2561 O O . ALA B 1 115 ? 9.344 -5.047 8.438 1 83 115 ALA B O 1
ATOM 2562 N N . GLY B 1 116 ? 11.086 -3.689 8.383 1 88.81 116 GLY B N 1
ATOM 2563 C CA . GLY B 1 116 ? 10.75 -3.176 9.695 1 88.81 116 GLY B CA 1
ATOM 2564 C C . GLY B 1 116 ? 9.703 -2.08 9.664 1 88.81 116 GLY B C 1
ATOM 2565 O O . GLY B 1 116 ? 9.422 -1.521 8.602 1 88.81 116 GLY B O 1
ATOM 2566 N N . HIS B 1 117 ? 9.141 -1.753 10.828 1 89.12 117 HIS B N 1
ATOM 2567 C CA . HIS B 1 117 ? 8.062 -0.771 10.906 1 89.12 117 HIS B CA 1
ATOM 2568 C C . HIS B 1 117 ? 8.523 0.591 10.398 1 89.12 117 HIS B C 1
ATOM 2570 O O . HIS B 1 117 ? 7.785 1.27 9.672 1 89.12 117 HIS B O 1
ATOM 2576 N N . GLU B 1 118 ? 9.75 0.953 10.742 1 90.12 118 GLU B N 1
ATOM 2577 C CA . GLU B 1 118 ? 10.258 2.258 10.328 1 90.12 118 GLU B CA 1
ATOM 2578 C C . GLU B 1 118 ? 10.398 2.34 8.812 1 90.12 118 GLU B C 1
ATOM 2580 O O . GLU B 1 118 ? 10.047 3.354 8.203 1 90.12 118 GLU B O 1
ATOM 2585 N N . SER B 1 119 ? 10.906 1.321 8.234 1 92.94 119 SER B N 1
ATOM 2586 C CA . SER B 1 119 ? 11.094 1.286 6.785 1 92.94 119 SER B CA 1
ATOM 2587 C C . SER B 1 119 ? 9.75 1.299 6.059 1 92.94 119 SER B C 1
ATOM 2589 O O . SER B 1 119 ? 9.578 2.033 5.082 1 92.94 119 SER B O 1
ATOM 2591 N N . ILE B 1 120 ? 8.828 0.493 6.539 1 94.5 120 ILE B N 1
ATOM 2592 C CA . ILE B 1 120 ? 7.5 0.424 5.926 1 94.5 120 ILE B CA 1
ATOM 2593 C C . ILE B 1 120 ? 6.805 1.777 6.047 1 94.5 120 ILE B C 1
ATOM 2595 O O . ILE B 1 120 ? 6.242 2.283 5.074 1 94.5 120 ILE B O 1
ATOM 2599 N N . ALA B 1 121 ? 6.891 2.363 7.207 1 93.5 121 ALA B N 1
ATOM 2600 C CA . ALA B 1 121 ? 6.285 3.672 7.438 1 93.5 121 ALA B CA 1
ATOM 2601 C C . ALA B 1 121 ? 6.859 4.719 6.488 1 93.5 121 ALA B C 1
ATOM 2603 O O . ALA B 1 121 ? 6.129 5.582 5.992 1 93.5 121 ALA B O 1
ATOM 2604 N N . LEU B 1 122 ? 8.109 4.68 6.277 1 93.88 122 LEU B N 1
ATOM 2605 C CA . LEU B 1 122 ? 8.781 5.602 5.367 1 93.88 122 LEU B CA 1
ATOM 2606 C C . LEU B 1 122 ? 8.211 5.492 3.957 1 93.88 122 LEU B C 1
ATOM 2608 O O . LEU B 1 122 ? 7.875 6.504 3.336 1 93.88 122 LEU B O 1
ATOM 2612 N N . TRP B 1 123 ? 8.086 4.305 3.441 1 95.06 123 TRP B N 1
ATOM 2613 C CA . TRP B 1 123 ? 7.578 4.094 2.088 1 95.06 123 TRP B CA 1
ATOM 2614 C C . TRP B 1 123 ? 6.113 4.492 1.984 1 95.06 123 TRP B C 1
ATOM 2616 O O . TRP B 1 123 ? 5.699 5.117 1.004 1 95.06 123 TRP B O 1
ATOM 2626 N N . LEU B 1 124 ? 5.336 4.125 2.951 1 94.38 124 LEU B N 1
ATOM 2627 C CA . LEU B 1 124 ? 3.932 4.523 2.957 1 94.38 124 LEU B CA 1
ATOM 2628 C C . LEU B 1 124 ? 3.797 6.043 2.922 1 94.38 124 LEU B C 1
ATOM 2630 O O . LEU B 1 124 ? 2.916 6.574 2.244 1 94.38 124 LEU B O 1
ATOM 2634 N N . ALA B 1 125 ? 4.672 6.715 3.645 1 92.88 125 ALA B N 1
ATOM 2635 C CA . ALA B 1 125 ? 4.66 8.172 3.641 1 92.88 125 ALA B CA 1
ATOM 2636 C C . ALA B 1 125 ? 4.945 8.719 2.244 1 92.88 125 ALA B C 1
ATOM 2638 O O . ALA B 1 125 ? 4.25 9.625 1.769 1 92.88 125 ALA B O 1
ATOM 2639 N N . PHE B 1 126 ? 5.926 8.18 1.585 1 94.44 126 PHE B N 1
ATOM 2640 C CA . PHE B 1 126 ? 6.285 8.641 0.25 1 94.44 126 PHE B CA 1
ATOM 2641 C C . PHE B 1 126 ? 5.168 8.344 -0.743 1 94.44 126 PHE B C 1
ATOM 2643 O O . PHE B 1 126 ? 4.844 9.188 -1.588 1 94.44 126 PHE B O 1
ATOM 2650 N N . TRP B 1 127 ? 4.539 7.164 -0.634 1 94.69 127 TRP B N 1
ATOM 2651 C CA . TRP B 1 127 ? 3.457 6.805 -1.547 1 94.69 127 TRP B CA 1
ATOM 2652 C C . TRP B 1 127 ? 2.246 7.707 -1.339 1 94.69 127 TRP B C 1
ATOM 2654 O O . TRP B 1 127 ? 1.601 8.125 -2.305 1 94.69 127 TRP B O 1
ATOM 2664 N N . ALA B 1 128 ? 1.955 7.992 -0.139 1 91.62 128 ALA B N 1
ATOM 2665 C CA . ALA B 1 128 ? 0.83 8.875 0.164 1 91.62 128 ALA B CA 1
ATOM 2666 C C . ALA B 1 128 ? 1.036 10.258 -0.449 1 91.62 128 ALA B C 1
ATOM 2668 O O . ALA B 1 128 ? 0.095 10.859 -0.974 1 91.62 128 ALA B O 1
ATOM 2669 N N . GLU B 1 129 ? 2.252 10.727 -0.449 1 90.94 129 GLU B N 1
ATOM 2670 C CA . GLU B 1 129 ? 2.549 12.055 -0.963 1 90.94 129 GLU B CA 1
ATOM 2671 C C . GLU B 1 129 ? 2.703 12.039 -2.482 1 90.94 129 GLU B C 1
ATOM 2673 O O . GLU B 1 129 ? 2.6 13.086 -3.131 1 90.94 129 GLU B O 1
ATOM 2678 N N . ALA B 1 130 ? 2.975 10.922 -2.99 1 91.75 130 ALA B N 1
ATOM 2679 C CA . ALA B 1 130 ? 3.186 10.781 -4.43 1 91.75 130 ALA B CA 1
ATOM 2680 C C . ALA B 1 130 ? 1.925 11.156 -5.207 1 91.75 130 ALA B C 1
ATOM 2682 O O . ALA B 1 130 ? 1.997 11.508 -6.387 1 91.75 130 ALA B O 1
ATOM 2683 N N . ALA B 1 131 ? 0.779 11.086 -4.582 1 86.75 131 ALA B N 1
ATOM 2684 C CA . ALA B 1 131 ? -0.479 11.461 -5.219 1 86.75 131 ALA B CA 1
ATOM 2685 C C . ALA B 1 131 ? -0.478 12.945 -5.594 1 86.75 131 ALA B C 1
ATOM 2687 O O . ALA B 1 131 ? -1.147 13.344 -6.547 1 86.75 131 ALA B O 1
ATOM 2688 N N . ARG B 1 132 ? 0.305 13.742 -4.926 1 87.56 132 ARG B N 1
ATOM 2689 C CA . ARG B 1 132 ? 0.197 15.188 -5.113 1 87.56 132 ARG B CA 1
ATOM 2690 C C . ARG B 1 132 ? 1.539 15.789 -5.512 1 87.56 132 ARG B C 1
ATOM 2692 O O . ARG B 1 132 ? 1.61 16.953 -5.906 1 87.56 132 ARG B O 1
ATOM 2699 N N . VAL B 1 133 ? 2.596 15.078 -5.383 1 90.81 133 VAL B N 1
ATOM 2700 C CA . VAL B 1 133 ? 3.934 15.586 -5.68 1 90.81 133 VAL B CA 1
ATOM 2701 C C . VAL B 1 133 ? 4.523 14.812 -6.859 1 90.81 133 VAL B C 1
ATOM 2703 O O . VAL B 1 133 ? 5.07 13.719 -6.684 1 90.81 133 VAL B O 1
ATOM 2706 N N . PRO B 1 134 ? 4.57 15.391 -7.984 1 93.62 134 PRO B N 1
ATOM 2707 C CA . PRO B 1 134 ? 4.98 14.672 -9.195 1 93.62 134 PRO B CA 1
ATOM 2708 C C . PRO B 1 134 ? 6.398 14.117 -9.102 1 93.62 134 PRO B C 1
ATOM 2710 O O . PRO B 1 134 ? 6.668 13.016 -9.578 1 93.62 134 PRO B O 1
ATOM 2713 N N . SER B 1 135 ? 7.254 14.844 -8.477 1 94.56 135 SER B N 1
ATOM 2714 C CA . SER B 1 135 ? 8.633 14.375 -8.375 1 94.56 135 SER B CA 1
ATOM 2715 C C . SER B 1 135 ? 8.727 13.109 -7.531 1 94.56 135 SER B C 1
ATOM 2717 O O . SER B 1 135 ? 9.523 12.219 -7.824 1 94.56 135 SER B O 1
ATOM 2719 N N . PHE B 1 136 ? 7.941 13.016 -6.488 1 93.94 136 PHE B N 1
ATOM 2720 C CA . PHE B 1 136 ? 7.883 11.805 -5.684 1 93.94 136 PHE B CA 1
ATOM 2721 C C . PHE B 1 136 ? 7.309 10.641 -6.492 1 93.94 136 PHE B C 1
ATOM 2723 O O . PHE B 1 136 ? 7.863 9.547 -6.488 1 93.94 136 PHE B O 1
ATOM 2730 N N . ARG B 1 137 ? 6.266 10.938 -7.184 1 95.69 137 ARG B N 1
ATOM 2731 C CA . ARG B 1 137 ? 5.613 9.922 -8 1 95.69 137 ARG B CA 1
ATOM 2732 C C . ARG B 1 137 ? 6.578 9.352 -9.039 1 95.69 137 ARG B C 1
ATOM 2734 O O . ARG B 1 137 ? 6.676 8.141 -9.203 1 95.69 137 ARG B O 1
ATOM 2741 N N . GLN B 1 138 ? 7.262 10.195 -9.688 1 96.62 138 GLN B N 1
ATOM 2742 C CA . GLN B 1 138 ? 8.195 9.781 -10.727 1 96.62 138 GLN B CA 1
ATOM 2743 C C . GLN B 1 138 ? 9.312 8.914 -10.148 1 96.62 138 GLN B C 1
ATOM 2745 O O . GLN B 1 138 ? 9.695 7.906 -10.75 1 96.62 138 GLN B O 1
ATOM 2750 N N . ARG B 1 139 ? 9.773 9.305 -9.016 1 97.12 139 ARG B N 1
ATOM 2751 C CA . ARG B 1 139 ? 10.891 8.57 -8.43 1 97.12 139 ARG B CA 1
ATOM 2752 C C . ARG B 1 139 ? 10.43 7.215 -7.906 1 97.12 139 ARG B C 1
ATOM 2754 O O . ARG B 1 139 ? 11.109 6.203 -8.109 1 97.12 139 ARG B O 1
ATOM 2761 N N . CYS B 1 140 ? 9.312 7.145 -7.27 1 96.88 140 CYS B N 1
ATOM 2762 C CA . CYS B 1 140 ? 8.742 5.879 -6.82 1 96.88 140 CYS B CA 1
ATOM 2763 C C . CYS B 1 140 ? 8.43 4.973 -8 1 96.88 140 CYS B C 1
ATOM 2765 O O . CYS B 1 140 ? 8.711 3.771 -7.961 1 96.88 140 CYS B O 1
ATOM 2767 N N . ALA B 1 141 ? 7.906 5.578 -9.055 1 96.88 141 ALA B N 1
ATOM 2768 C CA . ALA B 1 141 ? 7.562 4.828 -10.258 1 96.88 141 ALA B CA 1
ATOM 2769 C C . ALA B 1 141 ? 8.805 4.211 -10.898 1 96.88 141 ALA B C 1
ATOM 2771 O O . ALA B 1 141 ? 8.781 3.055 -11.328 1 96.88 141 ALA B O 1
ATOM 2772 N N . ALA B 1 142 ? 9.805 4.992 -10.938 1 96.62 142 ALA B N 1
ATOM 2773 C CA . ALA B 1 142 ? 11.039 4.508 -11.547 1 96.62 142 ALA B CA 1
ATOM 2774 C C . ALA B 1 142 ? 11.57 3.285 -10.805 1 96.62 142 ALA B C 1
ATOM 2776 O O . ALA B 1 142 ? 12.031 2.326 -11.43 1 96.62 142 ALA B O 1
ATOM 2777 N N . LEU B 1 143 ? 11.547 3.34 -9.508 1 95.94 143 LEU B N 1
ATOM 2778 C CA . LEU B 1 143 ? 11.984 2.205 -8.703 1 95.94 143 LEU B CA 1
ATOM 2779 C C . LEU B 1 143 ? 11.117 0.981 -8.969 1 95.94 143 LEU B C 1
ATOM 2781 O O . LEU B 1 143 ? 11.633 -0.129 -9.125 1 95.94 143 LEU B O 1
ATOM 2785 N N . ARG B 1 144 ? 9.852 1.175 -8.992 1 95.12 144 ARG B N 1
ATOM 2786 C CA . ARG B 1 144 ? 8.906 0.083 -9.227 1 95.12 144 ARG B CA 1
ATOM 2787 C C . ARG B 1 144 ? 9.125 -0.545 -10.594 1 95.12 144 ARG B C 1
ATOM 2789 O O . ARG B 1 144 ? 9.078 -1.769 -10.742 1 95.12 144 ARG B O 1
ATOM 2796 N N . VAL B 1 145 ? 9.344 0.261 -11.609 1 95.25 145 VAL B N 1
ATOM 2797 C CA . VAL B 1 145 ? 9.586 -0.221 -12.969 1 95.25 145 VAL B CA 1
ATOM 2798 C C . VAL B 1 145 ? 10.859 -1.063 -13 1 95.25 145 VAL B C 1
ATOM 2800 O O . VAL B 1 145 ? 10.875 -2.15 -13.578 1 95.25 145 VAL B O 1
ATOM 2803 N N . GLN B 1 146 ? 11.844 -0.545 -12.375 1 94.94 146 GLN B N 1
ATOM 2804 C CA . GLN B 1 146 ? 13.109 -1.272 -12.344 1 94.94 146 GLN B CA 1
ATOM 2805 C C . GLN B 1 146 ? 12.945 -2.625 -11.656 1 94.94 146 GLN B C 1
ATOM 2807 O O . GLN B 1 146 ? 13.484 -3.633 -12.117 1 94.94 146 GLN B O 1
ATOM 2812 N N . TYR B 1 147 ? 12.273 -2.643 -10.57 1 95.06 147 TYR B N 1
ATOM 2813 C CA . TYR B 1 147 ? 11.992 -3.873 -9.836 1 95.06 147 TYR B CA 1
ATOM 2814 C C . TYR B 1 147 ? 11.242 -4.867 -10.719 1 95.06 147 TYR B C 1
ATOM 2816 O O . TYR B 1 147 ? 11.648 -6.027 -10.836 1 95.06 147 TYR B O 1
ATOM 2824 N N . ASN B 1 148 ? 10.195 -4.426 -11.289 1 96.12 148 ASN B N 1
ATOM 2825 C CA . ASN B 1 148 ? 9.344 -5.285 -12.109 1 96.12 148 ASN B CA 1
ATOM 2826 C C . ASN B 1 148 ? 10.102 -5.84 -13.312 1 96.12 148 ASN B C 1
ATOM 2828 O O . ASN B 1 148 ? 9.938 -7.008 -13.672 1 96.12 148 ASN B O 1
ATOM 2832 N N . GLU B 1 149 ? 10.914 -5 -13.891 1 96 149 GLU B N 1
ATOM 2833 C CA . GLU B 1 149 ? 11.695 -5.445 -15.039 1 96 149 GLU B CA 1
ATOM 2834 C C . GLU B 1 149 ? 12.688 -6.531 -14.648 1 96 149 GLU B C 1
ATOM 2836 O O . GLU B 1 149 ? 12.852 -7.523 -15.359 1 96 149 GLU B O 1
ATOM 2841 N N . ALA B 1 150 ? 13.328 -6.336 -13.531 1 96.06 150 ALA B N 1
ATOM 2842 C CA . ALA B 1 150 ? 14.297 -7.316 -13.055 1 96.06 150 ALA B CA 1
ATOM 2843 C C . ALA B 1 150 ? 13.625 -8.648 -12.75 1 96.06 150 ALA B C 1
ATOM 2845 O O . ALA B 1 150 ? 14.102 -9.703 -13.172 1 96.06 150 ALA B O 1
ATOM 2846 N N . VAL B 1 151 ? 12.555 -8.625 -12.086 1 97.25 151 VAL B N 1
ATOM 2847 C CA . VAL B 1 151 ? 11.836 -9.836 -11.695 1 97.25 151 VAL B CA 1
ATOM 2848 C C . VAL B 1 151 ? 11.242 -10.508 -12.938 1 97.25 151 VAL B C 1
ATOM 2850 O O . VAL B 1 151 ? 11.273 -11.734 -13.055 1 97.25 151 VAL B O 1
ATOM 2853 N N . ALA B 1 152 ? 10.695 -9.695 -13.836 1 97.88 152 ALA B N 1
ATOM 2854 C CA . ALA B 1 152 ? 10.133 -10.25 -15.07 1 97.88 152 ALA B CA 1
ATOM 2855 C C . ALA B 1 152 ? 11.188 -11 -15.867 1 97.88 152 ALA B C 1
ATOM 2857 O O . ALA B 1 152 ? 10.906 -12.055 -16.438 1 97.88 152 ALA B O 1
ATOM 2858 N N . ALA B 1 153 ? 12.352 -10.445 -15.914 1 97.5 153 ALA B N 1
ATOM 2859 C CA . ALA B 1 153 ? 13.445 -11.109 -16.625 1 97.5 153 ALA B CA 1
ATOM 2860 C C . ALA B 1 153 ? 13.773 -12.461 -15.984 1 97.5 153 ALA B C 1
ATOM 2862 O O . ALA B 1 153 ? 13.961 -13.453 -16.688 1 97.5 153 ALA B O 1
ATOM 2863 N N . ASP B 1 154 ? 13.812 -12.484 -14.68 1 97.94 154 ASP B N 1
ATOM 2864 C CA . ASP B 1 154 ? 14.094 -13.727 -13.961 1 97.94 154 ASP B CA 1
ATOM 2865 C C . ASP B 1 154 ? 12.969 -14.742 -14.164 1 97.94 154 ASP B C 1
ATOM 2867 O O . ASP B 1 154 ? 13.227 -15.93 -14.344 1 97.94 154 ASP B O 1
ATOM 2871 N N . VAL B 1 155 ? 11.742 -14.289 -14.133 1 98.31 155 VAL B N 1
ATOM 2872 C CA . VAL B 1 155 ? 10.586 -15.164 -14.32 1 98.31 155 VAL B CA 1
ATOM 2873 C C . VAL B 1 155 ? 10.594 -15.734 -15.734 1 98.31 155 VAL B C 1
ATOM 2875 O O . VAL B 1 155 ? 10.352 -16.922 -15.93 1 98.31 155 VAL B O 1
ATOM 2878 N N . ALA B 1 156 ? 10.859 -14.875 -16.688 1 98.38 156 ALA B N 1
ATOM 2879 C CA . ALA B 1 156 ? 10.914 -15.32 -18.078 1 98.38 156 ALA B CA 1
ATOM 2880 C C . ALA B 1 156 ? 12.008 -16.359 -18.281 1 98.38 156 ALA B C 1
ATOM 2882 O O . ALA B 1 156 ? 11.797 -17.375 -18.953 1 98.38 156 ALA B O 1
ATOM 2883 N N . GLU B 1 157 ? 13.172 -16.094 -17.766 1 97.88 157 GLU B N 1
ATOM 2884 C CA . GLU B 1 157 ? 14.281 -17.047 -17.844 1 97.88 157 GLU B CA 1
ATOM 2885 C C . GLU B 1 157 ? 13.922 -18.375 -17.203 1 97.88 157 GLU B C 1
ATOM 2887 O O . GLU B 1 157 ? 14.18 -19.438 -17.766 1 97.88 157 GLU B O 1
ATOM 2892 N N . LEU B 1 158 ? 13.336 -18.312 -16.031 1 98.12 158 LEU B N 1
ATOM 2893 C CA . LEU B 1 158 ? 12.938 -19.531 -15.32 1 98.12 158 LEU B CA 1
ATOM 2894 C C . LEU B 1 158 ? 11.891 -20.297 -16.109 1 98.12 158 LEU B C 1
ATOM 2896 O O . LEU B 1 158 ? 11.938 -21.531 -16.172 1 98.12 158 LEU B O 1
ATOM 2900 N N . ALA B 1 159 ? 10.93 -19.578 -16.656 1 98.25 159 ALA B N 1
ATOM 2901 C CA . ALA B 1 159 ? 9.891 -20.203 -17.469 1 98.25 159 ALA B CA 1
ATOM 2902 C C . ALA B 1 159 ? 10.492 -20.938 -18.656 1 98.25 159 ALA B C 1
ATOM 2904 O O . ALA B 1 159 ? 10.086 -22.062 -18.984 1 98.25 159 ALA B O 1
ATOM 2905 N N . ALA B 1 160 ? 11.43 -20.312 -19.266 1 97.94 160 ALA B N 1
ATOM 2906 C CA . ALA B 1 160 ? 12.109 -20.922 -20.406 1 97.94 160 ALA B CA 1
ATOM 2907 C C . ALA B 1 160 ? 12.852 -22.188 -19.969 1 97.94 160 ALA B C 1
ATOM 2909 O O . ALA B 1 160 ? 12.797 -23.219 -20.656 1 97.94 160 ALA B O 1
ATOM 2910 N N . LEU B 1 161 ? 13.539 -22.109 -18.875 1 97.38 161 LEU B N 1
ATOM 2911 C CA . LEU B 1 161 ? 14.297 -23.25 -18.359 1 97.38 161 LEU B CA 1
ATOM 2912 C C . LEU B 1 161 ? 13.375 -24.422 -18.031 1 97.38 161 LEU B C 1
ATOM 2914 O O . LEU B 1 161 ? 13.766 -25.578 -18.172 1 97.38 161 LEU B O 1
ATOM 2918 N N . ARG B 1 162 ? 12.172 -24.109 -17.656 1 97.38 162 ARG B N 1
ATOM 2919 C CA . ARG B 1 162 ? 11.25 -25.141 -17.203 1 97.38 162 ARG B CA 1
ATOM 2920 C C . ARG B 1 162 ? 10.242 -25.484 -18.297 1 97.38 162 ARG B C 1
ATOM 2922 O O . ARG B 1 162 ? 9.359 -26.328 -18.094 1 97.38 162 ARG B O 1
ATOM 2929 N N . GLY B 1 163 ? 10.336 -24.828 -19.438 1 96.44 163 GLY B N 1
ATOM 2930 C CA . GLY B 1 163 ? 9.438 -25.094 -20.547 1 96.44 163 GLY B CA 1
ATOM 2931 C C . GLY B 1 163 ? 8.008 -24.703 -20.266 1 96.44 163 GLY B C 1
ATOM 2932 O O . GLY B 1 163 ? 7.074 -25.438 -20.609 1 96.44 163 GLY B O 1
ATOM 2933 N N . ARG B 1 164 ? 7.785 -23.594 -19.562 1 95.62 164 ARG B N 1
ATOM 2934 C CA . ARG B 1 164 ? 6.457 -23.094 -19.203 1 95.62 164 ARG B CA 1
ATOM 2935 C C . ARG B 1 164 ? 6.148 -21.797 -19.922 1 95.62 164 ARG B C 1
ATOM 2937 O O . ARG B 1 164 ? 7.059 -21.016 -20.234 1 95.62 164 ARG B O 1
ATOM 2944 N N . THR B 1 165 ? 4.906 -21.641 -20.188 1 95.31 165 THR B N 1
ATOM 2945 C CA . THR B 1 165 ? 4.434 -20.359 -20.719 1 95.31 165 THR B CA 1
ATOM 2946 C C . THR B 1 165 ? 3.805 -19.516 -19.609 1 95.31 165 THR B C 1
ATOM 2948 O O . THR B 1 165 ? 2.803 -19.922 -19.016 1 95.31 165 THR B O 1
ATOM 2951 N N . VAL B 1 166 ? 4.469 -18.469 -19.344 1 95.25 166 VAL B N 1
ATOM 2952 C CA . VAL B 1 166 ? 4.02 -17.594 -18.266 1 95.25 166 VAL B CA 1
ATOM 2953 C C . VAL B 1 166 ? 4.027 -16.141 -18.734 1 95.25 166 VAL B C 1
ATOM 2955 O O . VAL B 1 166 ? 4.848 -15.758 -19.578 1 95.25 166 VAL B O 1
ATOM 2958 N N . GLU B 1 167 ? 3.066 -15.383 -18.266 1 95.62 167 GLU B N 1
ATOM 2959 C CA . GLU B 1 167 ? 3.121 -13.945 -18.469 1 95.62 167 GLU B CA 1
ATOM 2960 C C . GLU B 1 167 ? 4.051 -13.273 -17.469 1 95.62 167 GLU B C 1
ATOM 2962 O O . GLU B 1 167 ? 3.596 -12.758 -16.438 1 95.62 167 GLU B O 1
ATOM 2967 N N . ALA B 1 168 ? 5.316 -13.203 -17.812 1 97.62 168 ALA B N 1
ATOM 2968 C CA . ALA B 1 168 ? 6.375 -12.836 -16.875 1 97.62 168 ALA B CA 1
ATOM 2969 C C . ALA B 1 168 ? 6.137 -11.445 -16.297 1 97.62 168 ALA B C 1
ATOM 2971 O O . ALA B 1 168 ? 6.355 -11.219 -15.102 1 97.62 168 ALA B O 1
ATOM 2972 N N . GLU B 1 169 ? 5.723 -10.516 -17.109 1 95.94 169 GLU B N 1
ATOM 2973 C CA . GLU B 1 169 ? 5.48 -9.148 -16.641 1 95.94 169 GLU B CA 1
ATOM 2974 C C . GLU B 1 169 ? 4.34 -9.109 -15.633 1 95.94 169 GLU B C 1
ATOM 2976 O O . GLU B 1 169 ? 4.406 -8.375 -14.641 1 95.94 169 GLU B O 1
ATOM 2981 N N . GLN B 1 170 ? 3.389 -9.898 -15.898 1 94.31 170 GLN B N 1
ATOM 2982 C CA . GLN B 1 170 ? 2.258 -9.953 -14.977 1 94.31 170 GLN B CA 1
ATOM 2983 C C . GLN B 1 170 ? 2.666 -10.57 -13.648 1 94.31 170 GLN B C 1
ATOM 2985 O O . GLN B 1 170 ? 2.223 -10.125 -12.586 1 94.31 170 GLN B O 1
ATOM 2990 N N . VAL B 1 171 ? 3.441 -11.578 -13.727 1 96.62 171 VAL B N 1
ATOM 2991 C CA . VAL B 1 171 ? 3.912 -12.234 -12.516 1 96.62 171 VAL B CA 1
ATOM 2992 C C . VAL B 1 171 ? 4.742 -11.258 -11.688 1 96.62 171 VAL B C 1
ATOM 2994 O O . VAL B 1 171 ? 4.574 -11.172 -10.469 1 96.62 171 VAL B O 1
ATOM 2997 N N . ALA B 1 172 ? 5.598 -10.516 -12.352 1 97.06 172 ALA B N 1
ATOM 2998 C CA . ALA B 1 172 ? 6.461 -9.555 -11.672 1 97.06 172 ALA B CA 1
ATOM 2999 C C . ALA B 1 172 ? 5.637 -8.461 -11 1 97.06 172 ALA B C 1
ATOM 3001 O O . ALA B 1 172 ? 5.863 -8.125 -9.836 1 97.06 172 ALA B O 1
ATOM 3002 N N . LEU B 1 173 ? 4.703 -7.93 -11.727 1 95 173 LEU B N 1
ATOM 3003 C CA . LEU B 1 173 ? 3.824 -6.887 -11.211 1 95 173 LEU B CA 1
ATOM 3004 C C . LEU B 1 173 ? 3.037 -7.387 -10 1 95 173 LEU B C 1
ATOM 3006 O O . LEU B 1 173 ? 2.928 -6.688 -8.992 1 95 173 LEU B O 1
ATOM 3010 N N . THR B 1 174 ? 2.508 -8.555 -10.141 1 96.12 174 THR B N 1
ATOM 3011 C CA . THR B 1 174 ? 1.711 -9.156 -9.078 1 96.12 174 THR B CA 1
ATOM 3012 C C . THR B 1 174 ? 2.559 -9.391 -7.828 1 96.12 174 THR B C 1
ATOM 3014 O O . THR B 1 174 ? 2.127 -9.078 -6.715 1 96.12 174 THR B O 1
ATOM 3017 N N . LEU B 1 175 ? 3.721 -9.898 -8.031 1 97.69 175 LEU B N 1
ATOM 3018 C CA . LEU B 1 175 ? 4.605 -10.164 -6.902 1 97.69 175 LEU B CA 1
ATOM 3019 C C . LEU B 1 175 ? 4.973 -8.867 -6.18 1 97.69 175 LEU B C 1
ATOM 3021 O O . LEU B 1 175 ? 4.938 -8.812 -4.949 1 97.69 175 LEU B O 1
ATOM 3025 N N . ASN B 1 176 ? 5.328 -7.867 -6.922 1 97 176 ASN B N 1
ATOM 3026 C CA . ASN B 1 176 ? 5.668 -6.578 -6.328 1 97 176 ASN B CA 1
ATOM 3027 C C . ASN B 1 176 ? 4.488 -5.984 -5.566 1 97 176 ASN B C 1
ATOM 3029 O O . ASN B 1 176 ? 4.652 -5.477 -4.457 1 97 176 ASN B O 1
ATOM 3033 N N . ALA B 1 177 ? 3.352 -6.078 -6.176 1 96.5 177 ALA B N 1
ATOM 3034 C CA . ALA B 1 177 ? 2.139 -5.586 -5.531 1 96.5 177 ALA B CA 1
ATOM 3035 C C . ALA B 1 177 ? 1.857 -6.352 -4.238 1 96.5 177 ALA B C 1
ATOM 3037 O O . ALA B 1 177 ? 1.54 -5.75 -3.211 1 96.5 177 ALA B O 1
ATOM 3038 N N . MET B 1 178 ? 1.981 -7.598 -4.312 1 96.69 178 MET B N 1
ATOM 3039 C CA . MET B 1 178 ? 1.774 -8.438 -3.137 1 96.69 178 MET B CA 1
ATOM 3040 C C . MET B 1 178 ? 2.727 -8.047 -2.014 1 96.69 178 MET B C 1
ATOM 3042 O O . MET B 1 178 ? 2.311 -7.906 -0.861 1 96.69 178 MET B O 1
ATOM 3046 N N . ILE B 1 179 ? 3.938 -7.891 -2.354 1 97.19 179 ILE B N 1
ATOM 3047 C CA . ILE B 1 179 ? 4.949 -7.547 -1.359 1 97.19 179 ILE B CA 1
ATOM 3048 C C . ILE B 1 179 ? 4.605 -6.203 -0.721 1 97.19 179 ILE B C 1
ATOM 3050 O O . ILE B 1 179 ? 4.594 -6.074 0.506 1 97.19 179 ILE B O 1
ATOM 3054 N N . SER B 1 180 ? 4.305 -5.254 -1.523 1 96.44 180 SER B N 1
ATOM 3055 C CA . SER B 1 180 ? 3.91 -3.947 -1.008 1 96.44 180 SER B CA 1
ATOM 3056 C C . SER B 1 180 ? 2.699 -4.059 -0.086 1 96.44 180 SER B C 1
ATOM 3058 O O . SER B 1 180 ? 2.674 -3.461 0.991 1 96.44 180 SER B O 1
ATOM 3060 N N . GLY B 1 181 ? 1.725 -4.805 -0.56 1 96.88 181 GLY B N 1
ATOM 3061 C CA . GLY B 1 181 ? 0.534 -4.98 0.256 1 96.88 181 GLY B CA 1
ATOM 3062 C C . GLY B 1 181 ? 0.806 -5.711 1.558 1 96.88 181 GLY B C 1
ATOM 3063 O O . GLY B 1 181 ? 0.194 -5.41 2.584 1 96.88 181 GLY B O 1
ATOM 3064 N N . LEU B 1 182 ? 1.661 -6.645 1.526 1 96.81 182 LEU B N 1
ATOM 3065 C CA . LEU B 1 182 ? 2.012 -7.391 2.73 1 96.81 182 LEU B CA 1
ATOM 3066 C C . LEU B 1 182 ? 2.775 -6.512 3.713 1 96.81 182 LEU B C 1
ATOM 3068 O O . LEU B 1 182 ? 2.664 -6.688 4.93 1 96.81 182 LEU B O 1
ATOM 3072 N N . TRP B 1 183 ? 3.537 -5.547 3.223 1 95.94 183 TRP B N 1
ATOM 3073 C CA . TRP B 1 183 ? 4.145 -4.539 4.086 1 95.94 183 TRP B CA 1
ATOM 3074 C C . TRP B 1 183 ? 3.078 -3.738 4.828 1 95.94 183 TRP B C 1
ATOM 3076 O O . TRP B 1 183 ? 3.176 -3.537 6.039 1 95.94 183 TRP B O 1
ATOM 3086 N N . VAL B 1 184 ? 2.1 -3.348 4.113 1 94.75 184 VAL B N 1
ATOM 3087 C CA . VAL B 1 184 ? 1.005 -2.584 4.703 1 94.75 184 VAL B CA 1
ATOM 3088 C C . VAL B 1 184 ? 0.312 -3.416 5.777 1 94.75 184 VAL B C 1
ATOM 3090 O O . VAL B 1 184 ? 0.04 -2.924 6.875 1 94.75 184 VAL B O 1
ATOM 3093 N N . GLU B 1 185 ? 0.07 -4.625 5.434 1 94.31 185 GLU B N 1
ATOM 3094 C CA . GLU B 1 185 ? -0.554 -5.531 6.395 1 94.31 185 GLU B CA 1
ATOM 3095 C C . GLU B 1 185 ? 0.281 -5.648 7.668 1 94.31 185 GLU B C 1
ATOM 3097 O O . GLU B 1 185 ? -0.262 -5.645 8.773 1 94.31 185 GLU B O 1
ATOM 3102 N N . ASN B 1 186 ? 1.541 -5.789 7.465 1 93 186 ASN B N 1
ATOM 3103 C CA . ASN B 1 186 ? 2.457 -5.926 8.594 1 93 186 ASN B CA 1
ATOM 3104 C C . ASN B 1 186 ? 2.385 -4.719 9.523 1 93 186 ASN B C 1
ATOM 3106 O O . ASN B 1 186 ? 2.576 -4.852 10.734 1 93 186 ASN B O 1
ATOM 3110 N N . LEU B 1 187 ? 2.184 -3.648 8.992 1 92.44 187 LEU B N 1
ATOM 3111 C CA . LEU B 1 187 ? 2.148 -2.418 9.773 1 92.44 187 LEU B CA 1
ATOM 3112 C C . LEU B 1 187 ? 0.804 -2.26 10.477 1 92.44 187 LEU B C 1
ATOM 3114 O O . LEU B 1 187 ? 0.743 -1.751 11.602 1 92.44 187 LEU B O 1
ATOM 3118 N N . LEU B 1 188 ? -0.252 -2.709 9.875 1 94.56 188 LEU B N 1
ATOM 3119 C CA . LEU B 1 188 ? -1.598 -2.408 10.352 1 94.56 188 LEU B CA 1
ATOM 3120 C C . LEU B 1 188 ? -2.066 -3.455 11.352 1 94.56 188 LEU B C 1
ATOM 3122 O O . LEU B 1 188 ? -2.715 -3.123 12.344 1 94.56 188 LEU B O 1
ATOM 3126 N N . LEU B 1 189 ? -1.793 -4.676 11.086 1 93.69 189 LEU B N 1
ATOM 3127 C CA . LEU B 1 189 ? -2.365 -5.762 11.875 1 93.69 189 LEU B CA 1
ATOM 3128 C C . LEU B 1 189 ? -1.688 -5.859 13.242 1 93.69 189 LEU B C 1
ATOM 3130 O O . LEU B 1 189 ? -0.515 -5.504 13.383 1 93.69 189 LEU B O 1
ATOM 3134 N N . PRO B 1 190 ? -2.455 -6.344 14.203 1 91.06 190 PRO B N 1
ATOM 3135 C CA . PRO B 1 190 ? -1.897 -6.508 15.547 1 91.06 190 PRO B CA 1
ATOM 3136 C C . PRO B 1 190 ? -1.032 -7.758 15.68 1 91.06 190 PRO B C 1
ATOM 3138 O O . PRO B 1 190 ? -1.361 -8.656 16.453 1 91.06 190 PRO B O 1
ATOM 3141 N N . ILE B 1 191 ? 0.065 -7.797 15.023 1 91.75 191 ILE B N 1
ATOM 3142 C CA . ILE B 1 191 ? 1.02 -8.898 15.031 1 91.75 191 ILE B CA 1
ATOM 3143 C C . ILE B 1 191 ? 2.432 -8.359 15.242 1 91.75 191 ILE B C 1
ATOM 3145 O O . ILE B 1 191 ? 2.67 -7.156 15.094 1 91.75 191 ILE B O 1
ATOM 3149 N N . THR B 1 192 ? 3.297 -9.289 15.602 1 92.56 192 THR B N 1
ATOM 3150 C CA . THR B 1 192 ? 4.688 -8.867 15.75 1 92.56 192 THR B CA 1
ATOM 3151 C C . THR B 1 192 ? 5.328 -8.641 14.383 1 92.56 192 THR B C 1
ATOM 3153 O O . THR B 1 192 ? 4.863 -9.18 13.375 1 92.56 192 THR B O 1
ATOM 3156 N N . ILE B 1 193 ? 6.352 -7.855 14.406 1 90.06 193 ILE B N 1
ATOM 3157 C CA . ILE B 1 193 ? 7.078 -7.574 13.18 1 90.06 193 ILE B CA 1
ATOM 3158 C C . ILE B 1 193 ? 7.578 -8.883 12.562 1 90.06 193 ILE B C 1
ATOM 3160 O O . ILE B 1 193 ? 7.43 -9.109 11.359 1 90.06 193 ILE B O 1
ATOM 3164 N N . ALA B 1 194 ? 8.078 -9.719 13.367 1 94 194 ALA B N 1
ATOM 3165 C CA . ALA B 1 194 ? 8.625 -10.992 12.906 1 94 194 ALA B CA 1
ATOM 3166 C C . ALA B 1 194 ? 7.539 -11.875 12.297 1 94 194 ALA B C 1
ATOM 3168 O O . ALA B 1 194 ? 7.766 -12.531 11.273 1 94 194 ALA B O 1
ATOM 3169 N N . GLU B 1 195 ? 6.438 -11.891 12.945 1 94.62 195 GLU B N 1
ATOM 3170 C CA . GLU B 1 195 ? 5.316 -12.672 12.43 1 94.62 195 GLU B CA 1
ATOM 3171 C C . GLU B 1 195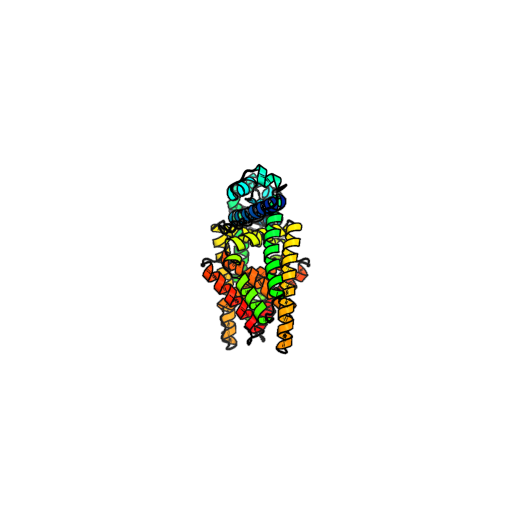 ? 4.863 -12.164 11.062 1 94.62 195 GLU B C 1
ATOM 3173 O O . GLU B 1 195 ? 4.578 -12.953 10.164 1 94.62 195 GLU B O 1
ATOM 3178 N N . GLY B 1 196 ? 4.812 -10.859 10.938 1 93.69 196 GLY B N 1
ATOM 3179 C CA . GLY B 1 196 ? 4.426 -10.266 9.672 1 93.69 196 GLY B CA 1
ATOM 3180 C C . GLY B 1 196 ? 5.414 -10.547 8.555 1 93.69 196 GLY B C 1
ATOM 3181 O O . GLY B 1 196 ? 5.02 -10.844 7.426 1 93.69 196 GLY B O 1
ATOM 3182 N N . GLN B 1 197 ? 6.668 -10.453 8.93 1 95.06 197 GLN B N 1
ATOM 3183 C CA . GLN B 1 197 ? 7.719 -10.734 7.957 1 95.06 197 GLN B CA 1
ATOM 3184 C C . GLN B 1 197 ? 7.648 -12.18 7.473 1 95.06 197 GLN B C 1
ATOM 3186 O O . GLN B 1 197 ? 7.742 -12.445 6.27 1 95.06 197 GLN B O 1
ATOM 3191 N N . LYS B 1 198 ? 7.465 -13.062 8.383 1 95.88 198 LYS B N 1
ATOM 3192 C CA . LYS B 1 198 ? 7.367 -14.477 8.031 1 95.88 198 LYS B CA 1
ATOM 3193 C C . LYS B 1 198 ? 6.137 -14.742 7.168 1 95.88 198 LYS B C 1
ATOM 3195 O O . LYS B 1 198 ? 6.215 -15.469 6.172 1 95.88 198 LYS B O 1
ATOM 3200 N N . ARG B 1 199 ? 5.035 -14.203 7.535 1 93.88 199 ARG B N 1
ATOM 3201 C CA . ARG B 1 199 ? 3.791 -14.375 6.793 1 93.88 199 ARG B CA 1
ATOM 3202 C C . ARG B 1 199 ? 3.926 -13.852 5.367 1 93.88 199 ARG B C 1
ATOM 3204 O O . ARG B 1 199 ? 3.471 -14.5 4.418 1 93.88 199 ARG B O 1
ATOM 3211 N N . GLY B 1 200 ? 4.5 -12.672 5.25 1 95.88 200 GLY B N 1
ATOM 3212 C CA . GLY B 1 200 ? 4.707 -12.102 3.93 1 95.88 200 GLY B CA 1
ATOM 3213 C C . GLY B 1 200 ? 5.66 -12.922 3.072 1 95.88 200 GLY B C 1
ATOM 3214 O O . GLY B 1 200 ? 5.395 -13.148 1.89 1 95.88 200 GLY B O 1
ATOM 3215 N N . HIS B 1 201 ? 6.703 -13.273 3.746 1 96.75 201 HIS B N 1
ATOM 3216 C CA . HIS B 1 201 ? 7.676 -14.117 3.068 1 96.75 201 HIS B CA 1
ATOM 3217 C C . HIS B 1 201 ? 7.031 -15.406 2.562 1 96.75 201 HIS B C 1
ATOM 3219 O O . HIS B 1 201 ? 7.168 -15.75 1.387 1 96.75 201 HIS B O 1
ATOM 3225 N N . ASP B 1 202 ? 6.305 -16.094 3.375 1 96.44 202 ASP B N 1
ATOM 3226 C CA . ASP B 1 202 ? 5.668 -17.375 3.037 1 96.44 202 ASP B CA 1
ATOM 3227 C C . ASP B 1 202 ? 4.625 -17.188 1.937 1 96.44 202 ASP B C 1
ATOM 3229 O O . ASP B 1 202 ? 4.504 -18.016 1.042 1 96.44 202 ASP B O 1
ATOM 3233 N N . ALA B 1 203 ? 3.904 -16.141 2.016 1 96.5 203 ALA B N 1
ATOM 3234 C CA . ALA B 1 203 ? 2.873 -15.859 1.018 1 96.5 203 ALA B CA 1
ATOM 3235 C C . ALA B 1 203 ? 3.49 -15.625 -0.359 1 96.5 203 ALA B C 1
ATOM 3237 O O . ALA B 1 203 ? 2.957 -16.094 -1.37 1 96.5 203 ALA B O 1
ATOM 3238 N N . SER B 1 204 ? 4.582 -14.859 -0.413 1 97.75 204 SER B N 1
ATOM 3239 C CA . SER B 1 204 ? 5.262 -14.594 -1.677 1 97.75 204 SER B CA 1
ATOM 3240 C C . SER B 1 204 ? 5.781 -15.875 -2.312 1 97.75 204 SER B C 1
ATOM 3242 O O . SER B 1 204 ? 5.602 -16.094 -3.514 1 97.75 204 SER B O 1
ATOM 3244 N N . LEU B 1 205 ? 6.336 -16.734 -1.49 1 97.19 205 LEU B N 1
ATOM 3245 C CA . LEU B 1 205 ? 6.844 -18 -2.002 1 97.19 205 LEU B CA 1
ATOM 3246 C C . LEU B 1 205 ? 5.695 -18.906 -2.443 1 97.19 205 LEU B C 1
ATOM 3248 O O . LEU B 1 205 ? 5.812 -19.625 -3.443 1 97.19 205 LEU B O 1
ATOM 3252 N N . ALA B 1 206 ? 4.641 -18.906 -1.718 1 96.25 206 ALA B N 1
ATOM 3253 C CA . ALA B 1 206 ? 3.48 -19.734 -2.07 1 96.25 206 ALA B CA 1
ATOM 3254 C C . ALA B 1 206 ? 2.914 -19.312 -3.426 1 96.25 206 ALA B C 1
ATOM 3256 O O . ALA B 1 206 ? 2.51 -20.172 -4.219 1 96.25 206 ALA B O 1
ATOM 3257 N N . TYR B 1 207 ? 2.9 -18.062 -3.695 1 97 207 TYR B N 1
ATOM 3258 C CA . TYR B 1 207 ? 2.441 -17.578 -4.992 1 97 207 TYR B CA 1
ATOM 3259 C C . TYR B 1 207 ? 3.316 -18.109 -6.117 1 97 207 TYR B C 1
ATOM 3261 O O . TYR B 1 207 ? 2.809 -18.641 -7.113 1 97 207 TYR B O 1
ATOM 3269 N N . LEU B 1 208 ? 4.621 -17.953 -5.891 1 97.69 208 LEU B N 1
ATOM 3270 C CA . LEU B 1 208 ? 5.543 -18.406 -6.926 1 97.69 208 LEU B CA 1
ATOM 3271 C C . LEU B 1 208 ? 5.5 -19.922 -7.07 1 97.69 208 LEU B C 1
ATOM 3273 O O . LEU B 1 208 ? 5.684 -20.453 -8.164 1 97.69 208 LEU B O 1
ATOM 3277 N N . ARG B 1 209 ? 5.184 -20.641 -5.992 1 96.56 209 ARG B N 1
ATOM 3278 C CA . ARG B 1 209 ? 5.078 -22.094 -6.027 1 96.56 209 ARG B CA 1
ATOM 3279 C C . ARG B 1 209 ? 3.908 -22.547 -6.898 1 96.56 209 ARG B C 1
ATOM 3281 O O . ARG B 1 209 ? 3.959 -23.609 -7.527 1 96.56 209 ARG B O 1
ATOM 3288 N N . LEU B 1 210 ? 2.863 -21.766 -6.953 1 95 210 LEU B N 1
ATOM 3289 C CA . LEU B 1 210 ? 1.732 -22.062 -7.824 1 95 210 LEU B CA 1
ATOM 3290 C C . LEU B 1 210 ? 2.156 -22.062 -9.289 1 95 210 LEU B C 1
ATOM 3292 O O . LEU B 1 210 ? 1.576 -22.766 -10.109 1 95 210 LEU B O 1
ATOM 3296 N N . ILE B 1 211 ? 3.203 -21.297 -9.602 1 96.56 211 ILE B N 1
ATOM 3297 C CA . ILE B 1 211 ? 3.643 -21.125 -10.984 1 96.56 211 ILE B CA 1
ATOM 3298 C C . ILE B 1 211 ? 4.816 -22.062 -11.273 1 96.56 211 ILE B C 1
ATOM 3300 O O . ILE B 1 211 ? 4.859 -22.703 -12.32 1 96.56 211 ILE B O 1
ATOM 3304 N N . PHE B 1 212 ? 5.73 -22.094 -10.289 1 97.69 212 PHE B N 1
ATOM 3305 C CA . PHE B 1 212 ? 6.926 -22.922 -10.398 1 97.69 212 PHE B CA 1
ATOM 3306 C C . PHE B 1 212 ? 7.062 -23.844 -9.195 1 97.69 212 PHE B C 1
ATOM 3308 O O . PHE B 1 212 ? 7.953 -23.656 -8.359 1 97.69 212 PHE B O 1
ATOM 3315 N N . PRO B 1 213 ? 6.309 -24.906 -9.133 1 95.75 213 PRO B N 1
ATOM 3316 C CA . PRO B 1 213 ? 6.246 -25.75 -7.934 1 95.75 213 PRO B CA 1
ATOM 3317 C C . PRO B 1 213 ? 7.586 -26.406 -7.602 1 95.75 213 PRO B C 1
ATOM 3319 O O . PRO B 1 213 ? 7.863 -26.688 -6.434 1 95.75 213 PRO B O 1
ATOM 3322 N N . ASP B 1 214 ? 8.43 -26.609 -8.57 1 96.06 214 ASP B N 1
ATOM 3323 C CA . ASP B 1 214 ? 9.688 -27.312 -8.336 1 96.06 214 ASP B CA 1
ATOM 3324 C C . ASP B 1 214 ? 10.773 -26.344 -7.859 1 96.06 214 ASP B C 1
ATOM 3326 O O . ASP B 1 214 ? 11.812 -26.781 -7.348 1 96.06 214 ASP B O 1
ATOM 3330 N N . ASP B 1 215 ? 10.539 -25.031 -7.945 1 97.12 215 ASP B N 1
ATOM 3331 C CA . ASP B 1 215 ? 11.594 -24.062 -7.688 1 97.12 215 ASP B CA 1
ATOM 3332 C C . ASP B 1 215 ? 11.344 -23.312 -6.379 1 97.12 215 ASP B C 1
ATOM 3334 O O . ASP B 1 215 ? 12.273 -22.766 -5.785 1 97.12 215 ASP B O 1
ATOM 3338 N N . PHE B 1 216 ? 10.102 -23.312 -6.016 1 96.38 216 PHE B N 1
ATOM 3339 C CA . PHE B 1 216 ? 9.773 -22.547 -4.824 1 96.38 216 PHE B CA 1
ATOM 3340 C C . PHE B 1 216 ? 8.992 -23.406 -3.83 1 96.38 216 PHE B C 1
ATOM 3342 O O . PHE B 1 216 ? 8.281 -24.328 -4.227 1 96.38 216 PHE B O 1
#

Radius of gyration: 27.42 Å; Cα contacts (8 Å, |Δi|>4): 484; chains: 2; bounding box: 160×59×38 Å

Solvent-accessible surface area (backbone atoms only — not comparable to full-atom values): 22891 Å² total; per-residue (Å²): 137,82,78,81,74,79,78,78,77,76,75,77,68,72,78,74,78,50,74,66,52,53,50,54,52,46,50,49,49,48,36,53,22,38,44,52,43,28,26,70,50,30,75,82,59,52,41,65,61,57,29,13,61,66,52,70,51,51,59,65,60,49,46,70,76,30,89,40,70,69,52,43,52,49,49,27,52,50,50,54,50,50,54,52,50,51,50,52,51,52,52,68,70,41,90,61,53,43,62,55,43,53,49,52,50,47,52,46,58,37,26,70,78,52,43,27,67,51,44,40,28,34,51,33,36,50,56,30,46,22,72,73,33,64,70,49,16,52,54,53,25,52,52,51,51,53,50,27,51,54,45,16,51,28,44,43,51,43,25,58,76,67,73,49,90,69,65,26,60,58,51,20,48,46,51,53,13,25,52,53,14,33,47,53,48,38,65,38,41,99,59,51,64,66,56,30,26,50,51,40,43,50,50,56,43,51,56,47,20,70,76,36,60,90,77,76,136,85,79,79,76,81,79,78,77,75,75,79,71,74,77,76,77,50,72,67,53,51,50,53,52,48,51,51,47,47,35,53,22,38,44,51,44,28,27,68,51,31,75,82,59,50,44,65,60,58,31,14,60,66,53,70,52,52,58,64,59,49,47,70,77,29,90,39,71,68,52,44,52,49,49,29,51,51,50,57,51,48,53,52,50,52,51,52,51,52,53,69,69,40,92,61,52,44,62,55,43,53,49,51,49,47,50,47,57,37,26,70,76,53,44,25,68,52,43,42,27,36,52,34,35,50,56,29,46,21,72,71,33,64,70,49,16,53,53,55,25,51,52,51,51,53,51,29,52,54,44,15,51,28,45,43,52,44,25,59,75,68,74,47,90,69,65,26,61,59,52,20,48,48,51,52,15,26,52,52,14,32,46,52,47,38,65,37,39,100,60,52,64,67,56,31,25,49,52,41,42,51,49,55,42,51,56,47,21,70,77,37,59,91,76,77

Foldseek 3Di:
DDDDDPDDPPPPDDPDQPPVNVLVVLLVLLLVLQLQQCLVQNLVRDDLVSSCVSSVHDSVSSCVNAVDSVRSLLVNLLVVLVVLVVVLVVLLPDPDALLVSVLVNLCVCLDCVNQPSSNLSSVVRLVVCVVPDVSSVVSVVVSLVSQLVSQLVSQVRVCVVVVHDDPSSVLSNVLVVLSNVLSVVLNPDPDDSNVSSVVSSVVSVVSVCVVVVPRD/DDPDDPDDPPPPPDPDQPPVNVLVVLLVLLLVLQLQQCLVQNLVRDDLVSSCVSSVHDSVSSCVNAVDSVRSLLVNLLVVLVVLVVVLVVLLPDPDALLVSVLVNLCVCLDCVNLPSSNLSSVVRLVVCVVPDVSSVVSVVVSLVSQLVSQLVSQVRVCVVVVHDDPSSVLSNVLVVLSNVLSVVLNPDPDDSNVSSVVSSVVSVVSVCVVVVVRD

InterPro domains:
  IPR001647 DNA-binding HTH domain, TetR-type [PF00440] (30-75)
  IPR001647 DNA-binding HTH domain, TetR-type [PR00455] (30-43)
  IPR001647 DNA-binding HTH domain, TetR-type [PR00455] (51-74)
  IPR001647 DNA-binding HTH domain, TetR-type [PS50977] (24-84)
  IPR009057 Homedomain-like superfamily [SSF46689] (18-101)
  IPR036271 Tetracyclin repressor-like, C-terminal domain superfamily [SSF48498] (97-208)
  IPR039538 BetI-type transcriptional repressor, C-terminal [PF13977] (98-198)
  IPR050109 HTH-type, TetR-like transcriptional regulator [PTHR30055] (1-186)

Nearest PDB structures (foldseek):
  4kwa-assembly1_B  TM=8.563E-01  e=1.118E-06  Saccharomonospora viridis DSM 43017
  6o6o-assembly1_B  TM=7.787E-01  e=9.323E-06  Mycobacterium tuberculosis
  7acl-assembly1_B  TM=7.291E-01  e=5.937E-06  Escherichia coli
  2dg8-assembly1_D  TM=7.129E-01  e=6.211E-06  Streptomyces coelicolor A3(2)
  1rpw-assembly2_D  TM=7.772E-01  e=1.754E-05  Staphylococcus aureus

pLDDT: mean 89.35, std 13.19, range [38.28, 98.38]

Secondary structure (DSSP, 8-state):
---PPP------------HHHHHHHHHHHHHHHHHHHHHHHTTTS--HHHHHHHHTS-HHHHHHH-S-HHHHHHHHHHHHHHHHHHHHHHHHHSS--HHHHHHHHHHHHTSTTTSSHHHHHHHHHHHHHHTT-HHHHHHHHHHHHHHHHHHHHHHHHHHHHHT----HHHHHHHHHHHHHHHHHHHHHSSS-HHHHHHHHHHHHHHHHHHH-TTT-/---PPP------------HHHHHHHHHHHHHHHHHHHHHHHTTTS--HHHHHHHHTS-HHHHHHH-S-HHHHHHHHHHHHHHHHHHHHHHHHHSS--HHHHHHHHHHHHTSTTTSSHHHHHHHHHHHHHHTT-HHHHHHHHHHHHHHHHHHHHHHHHHHHHHT----HHHHHHHHHHHHHHHHHHHHHSSS-HHHHHHHHHHHHHHHHHHH-TTT-

Sequence (432 aa):
MTEPKPRARRSGAAPARTRDDQVVDRRRSLLKAAVKVISKRGLTGVTINSIAAEAKCSYGVVAFHFQSKEGIIFAALDHTAAEYEAYLAQLNASQRGPAERIRHMIDTDFSRKAAGHESIALWLAFWAEAARVPSFRQRCAALRVQYNEAVAADVAELAALRGRTVEAEQVALTLNAMISGLWVENLLLPITIAEGQKRGHDASLAYLRLIFPDDFMTEPKPRARRSGAAPARTRDDQVVDRRRSLLKAAVKVISKRGLTGVTINSIAAEAKCSYGVVAFHFQSKEGIIFAALDHTAAEYEAYLAQLNASQRGPAERIRHMIDTDFSRKAAGHESIALWLAFWAEAARVPSFRQRCAALRVQYNEAVAADVAELAALRGRTVEAEQVALTLNAMISGLWVENLLLPITIAEGQKRGHDASLAYLRLIFPDDF

Organism: Cereibacter sphaeroides (strain ATCC 17023 / DSM 158 / JCM 6121 / CCUG 31486 / LMG 2827 / NBRC 12203 / NCIMB 8253 / ATH 2.4.1.) (NCBI:txid272943)